Protein 1THG (pdb70)

Solvent-accessible surface area: 18672 Å² total

Structure (mmCIF, N/CA/C/O backbone):
data_1THG
#
_entry.id   1THG
#
_cell.length_a   59.400
_cell.length_b   84.000
_cell.length_c   56.000
_cell.angle_alpha   90.00
_cell.angle_beta   100.10
_cell.angle_gamma   90.00
#
_symmetry.space_group_name_H-M   'P 1 21 1'
#
loop_
_entity.id
_entity.type
_entity.pdbx_description
1 polymer 'Lipase 2'
2 branched 2-acetamido-2-deoxy-beta-D-glucopyranose-(1-4)-2-acetamido-2-deoxy-beta-D-glucopyranose
3 non-polymer 2-acetamido-2-deoxy-beta-D-glucopyranose
4 non-polymer 2-acetamido-2-deoxy-alpha-D-glucopyranose
5 water water
#
loop_
_atom_site.group_PDB
_atom_site.id
_atom_site.type_symbol
_atom_site.label_atom_id
_atom_site.label_alt_id
_atom_site.label_comp_id
_atom_site.label_asym_id
_atom_site.label_entity_id
_atom_site.label_seq_id
_atom_site.pdbx_PDB_ins_code
_atom_site.Cartn_x
_atom_site.Cartn_y
_atom_sit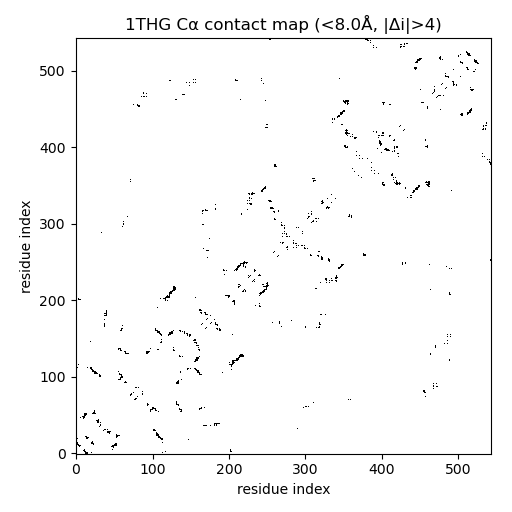e.Cartn_z
_atom_site.occupancy
_atom_site.B_iso_or_equiv
_atom_site.auth_seq_id
_atom_site.auth_comp_id
_atom_site.auth_asym_id
_atom_site.auth_atom_id
_atom_site.pdbx_PDB_model_num
ATOM 9 N N . ALA A 1 2 ? 73.790 8.764 -22.569 1.00 21.32 2 ALA A N 1
ATOM 10 C CA . ALA A 1 2 ? 73.427 9.247 -21.247 1.00 19.40 2 ALA A CA 1
ATOM 11 C C . ALA A 1 2 ? 73.398 10.775 -21.238 1.00 18.43 2 ALA A C 1
ATOM 12 O O . ALA A 1 2 ? 74.373 11.423 -21.635 1.00 20.19 2 ALA A O 1
ATOM 14 N N . PRO A 1 3 ? 72.314 11.435 -20.792 1.00 16.20 3 PRO A N 1
ATOM 15 C CA . PRO A 1 3 ? 72.307 12.879 -20.546 1.00 15.18 3 PRO A CA 1
ATOM 16 C C . PRO A 1 3 ? 73.279 13.225 -19.403 1.00 14.65 3 PRO A C 1
ATOM 17 O O . PRO A 1 3 ? 73.548 12.374 -18.543 1.00 14.00 3 PRO A O 1
ATOM 21 N N . THR A 1 4 ? 73.804 14.442 -19.344 1.00 16.18 4 THR A N 1
ATOM 22 C CA . THR A 1 4 ? 74.770 14.838 -18.320 1.00 19.32 4 THR A CA 1
ATOM 23 C C . THR A 1 4 ? 74.376 16.155 -17.701 1.00 17.20 4 THR A C 1
ATOM 24 O O . THR A 1 4 ? 73.618 16.937 -18.283 1.00 17.59 4 THR A O 1
ATOM 28 N N . ALA A 1 5 ? 74.950 16.476 -16.556 1.00 15.92 5 ALA A N 1
ATOM 29 C CA . ALA A 1 5 ? 74.799 17.800 -15.970 1.00 17.32 5 ALA A CA 1
ATOM 30 C C . ALA A 1 5 ? 76.084 17.966 -15.166 1.00 16.42 5 ALA A C 1
ATOM 31 O O . ALA A 1 5 ? 76.633 16.948 -14.709 1.00 15.39 5 ALA A O 1
ATOM 33 N N . VAL A 1 6 ? 76.613 19.167 -15.007 1.00 18.11 6 VAL A N 1
ATOM 34 C CA . VAL A 1 6 ? 77.811 19.304 -14.198 1.00 21.01 6 VAL A CA 1
ATOM 35 C C . VAL A 1 6 ? 77.509 20.229 -13.034 1.00 22.03 6 VAL A C 1
ATOM 36 O O . VAL A 1 6 ? 76.913 21.301 -13.135 1.00 20.50 6 VAL A O 1
ATOM 40 N N . LEU A 1 7 ? 77.895 19.676 -11.891 1.00 23.13 7 LEU A N 1
ATOM 41 C CA . LEU A 1 7 ? 77.734 20.285 -10.595 1.00 25.40 7 LEU A CA 1
ATOM 42 C C . LEU A 1 7 ? 79.068 20.800 -10.092 1.00 27.93 7 LEU A C 1
ATOM 43 O O . LEU A 1 7 ? 80.128 20.241 -10.411 1.00 27.24 7 LEU A O 1
ATOM 48 N N . ASN A 1 8 ? 79.045 21.896 -9.332 1.00 29.62 8 ASN A N 1
ATOM 49 C CA . ASN A 1 8 ? 80.242 22.471 -8.701 1.00 31.15 8 ASN A CA 1
ATOM 50 C C . ASN A 1 8 ? 81.297 22.822 -9.739 1.00 31.72 8 ASN A C 1
ATOM 51 O O . ASN A 1 8 ? 82.492 22.529 -9.602 1.00 33.66 8 ASN A O 1
ATOM 56 N N . GLY A 1 9 ? 80.868 23.368 -10.871 1.00 31.01 9 GLY A N 1
ATOM 57 C CA . GLY A 1 9 ? 81.763 23.777 -11.934 1.00 29.76 9 GLY A CA 1
ATOM 58 C C . GLY A 1 9 ? 82.421 22.639 -12.693 1.00 28.88 9 GLY A C 1
ATOM 59 O O . GLY A 1 9 ? 82.692 22.829 -13.873 1.00 30.35 9 GLY A O 1
ATOM 60 N N . ASN A 1 10 ? 82.682 21.444 -12.158 1.00 28.06 10 ASN A N 1
ATOM 61 C CA . ASN A 1 10 ? 83.434 20.459 -12.923 1.00 27.64 10 ASN A CA 1
ATOM 62 C C . ASN A 1 10 ? 83.142 19.005 -12.614 1.00 25.70 10 ASN A C 1
ATOM 63 O O . ASN A 1 10 ? 83.845 18.121 -13.111 1.00 24.67 10 ASN A O 1
ATOM 68 N N . GLU A 1 11 ? 82.114 18.695 -11.819 1.00 22.75 11 GLU A N 1
ATOM 69 C CA . GLU A 1 11 ? 81.840 17.312 -11.498 1.00 21.62 11 GLU A CA 1
ATOM 70 C C . GLU A 1 11 ? 80.663 16.911 -12.374 1.00 20.93 11 GLU A C 1
ATOM 71 O O . GLU A 1 11 ? 79.589 17.516 -12.309 1.00 21.27 11 GLU A O 1
ATOM 77 N N . VAL A 1 12 ? 80.899 15.926 -13.220 1.00 19.11 12 VAL A N 1
ATOM 78 C CA . VAL A 1 12 ? 79.955 15.501 -14.230 1.00 16.89 12 VAL A CA 1
ATOM 79 C C . VAL A 1 12 ? 79.170 14.313 -13.745 1.00 16.45 12 VAL A C 1
ATOM 80 O O . VAL A 1 12 ? 79.785 13.319 -13.333 1.00 14.52 12 VAL A O 1
ATOM 84 N N . ILE A 1 13 ? 77.832 14.426 -13.737 1.00 15.84 13 ILE A N 1
ATOM 85 C CA . ILE A 1 13 ? 77.037 13.257 -13.425 1.00 15.64 13 ILE A CA 1
ATOM 86 C C . ILE A 1 13 ? 76.290 12.856 -14.696 1.00 13.97 13 ILE A C 1
ATOM 87 O O . ILE A 1 13 ? 76.037 13.696 -15.575 1.00 15.72 13 ILE A O 1
ATOM 92 N N . SER A 1 14 ? 75.961 11.583 -14.866 1.00 13.82 14 SER A N 1
ATOM 93 C CA . SER A 1 14 ? 75.197 11.163 -16.026 1.00 13.53 14 SER A CA 1
ATOM 94 C C . SER A 1 14 ? 73.862 10.552 -15.579 1.00 13.42 14 SER A C 1
ATOM 95 O O . SER A 1 14 ? 73.773 10.011 -14.464 1.00 13.19 14 SER A O 1
ATOM 100 N N . GLY A 1 15 ? 72.824 10.625 -16.418 1.00 11.69 15 GLY A N 1
ATOM 101 C CA . GLY A 1 15 ? 71.529 10.061 -16.088 1.00 12.21 15 GLY A CA 1
ATOM 102 C C . GLY A 1 15 ? 71.139 8.992 -17.101 1.00 14.12 15 GLY A C 1
ATOM 103 O O . GLY A 1 15 ? 72.018 8.330 -17.679 1.00 14.25 15 GLY A O 1
ATOM 104 N N . VAL A 1 16 ? 69.845 8.812 -17.360 1.00 12.90 16 VAL A N 1
ATOM 105 C CA . VAL A 1 16 ? 69.310 7.808 -18.273 1.00 14.03 16 VAL A CA 1
ATOM 106 C C . VAL A 1 16 ? 68.191 8.451 -19.103 1.00 15.46 16 VAL A C 1
ATOM 107 O O . VAL A 1 16 ? 67.350 9.196 -18.574 1.00 14.22 16 VAL A O 1
ATOM 111 N N . LEU A 1 17 ? 68.192 8.203 -20.415 1.00 16.38 17 LEU A N 1
ATOM 112 C CA . LEU A 1 17 ? 67.164 8.726 -21.291 1.00 17.15 17 LEU A CA 1
ATOM 113 C C . LEU A 1 17 ? 66.026 7.718 -21.249 1.00 16.73 17 LEU A C 1
ATOM 114 O O . LEU A 1 17 ? 66.201 6.523 -21.521 1.00 15.96 17 LEU A O 1
ATOM 119 N N . GLU A 1 18 ? 64.845 8.168 -20.854 1.00 15.56 18 GLU A N 1
ATOM 120 C CA . GLU A 1 18 ? 63.687 7.312 -20.785 1.00 17.07 18 GLU A CA 1
ATOM 121 C C . GLU A 1 18 ? 62.650 7.884 -21.750 1.00 17.01 18 GLU A C 1
ATOM 122 O O . GLU A 1 18 ? 61.843 8.744 -21.383 1.00 16.11 18 GLU A O 1
ATOM 128 N N . GLY A 1 19 ? 62.683 7.463 -23.018 1.00 17.83 19 GLY A N 1
ATOM 129 C CA . GLY A 1 19 ? 61.731 7.952 -24.003 1.00 16.39 19 GLY A CA 1
ATOM 130 C C . GLY A 1 19 ? 62.082 9.378 -24.327 1.00 15.76 19 GLY A C 1
ATOM 131 O O . GLY A 1 19 ? 63.190 9.624 -24.792 1.00 18.21 19 GLY A O 1
ATOM 132 N N . LYS A 1 20 ? 61.224 10.348 -24.028 1.00 14.25 20 LYS A N 1
ATOM 133 C CA . LYS A 1 20 ? 61.578 11.722 -24.277 1.00 17.30 20 LYS A CA 1
ATOM 134 C C . LYS A 1 20 ? 61.864 12.499 -22.982 1.00 14.37 20 LYS A C 1
ATOM 135 O O . LYS A 1 20 ? 61.830 13.730 -22.929 1.00 13.63 20 LYS A O 1
ATOM 141 N N . VAL A 1 21 ? 62.194 11.792 -21.905 1.00 11.72 21 VAL A N 1
ATOM 142 C CA . VAL A 1 21 ? 62.487 12.397 -20.611 1.00 11.66 21 VAL A CA 1
ATOM 143 C C . VAL A 1 21 ? 63.901 12.004 -20.147 1.00 9.60 21 VAL A C 1
ATOM 144 O O . VAL A 1 21 ? 64.222 10.817 -20.156 1.00 10.56 21 VAL A O 1
ATOM 148 N N . ASP A 1 22 ? 64.757 12.947 -19.758 1.00 10.48 22 ASP A N 1
ATOM 149 C CA . ASP A 1 22 ? 66.068 12.640 -19.182 1.00 9.10 22 ASP A CA 1
ATOM 150 C C . ASP A 1 22 ? 65.830 12.441 -17.689 1.00 9.45 22 ASP A C 1
ATOM 151 O O . ASP A 1 22 ? 65.110 13.273 -17.107 1.00 10.16 22 ASP A O 1
ATOM 156 N N . THR A 1 23 ? 66.346 11.382 -17.073 1.00 8.90 23 THR A N 1
ATOM 157 C CA . THR A 1 23 ? 66.183 11.214 -15.635 1.00 9.15 23 THR A CA 1
ATOM 158 C C . THR A 1 23 ? 67.561 11.145 -14.971 1.00 10.20 23 THR A C 1
ATOM 159 O O . THR A 1 23 ? 68.522 10.678 -15.598 1.00 8.58 23 THR A O 1
ATOM 163 N N . PHE A 1 24 ? 67.690 11.666 -13.756 1.00 7.59 24 PHE A N 1
ATOM 164 C CA . PHE A 1 24 ? 68.921 11.616 -12.979 1.00 7.35 24 PHE A CA 1
ATOM 165 C C . PHE A 1 24 ? 68.385 11.192 -11.624 1.00 9.01 24 PHE A C 1
ATOM 166 O O . PHE A 1 24 ? 67.740 11.972 -10.925 1.00 9.72 24 PHE A O 1
ATOM 174 N N . LYS A 1 25 ? 68.550 9.941 -11.282 1.00 8.19 25 LYS A N 1
ATOM 175 C CA . LYS A 1 25 ? 68.024 9.395 -10.063 1.00 10.31 25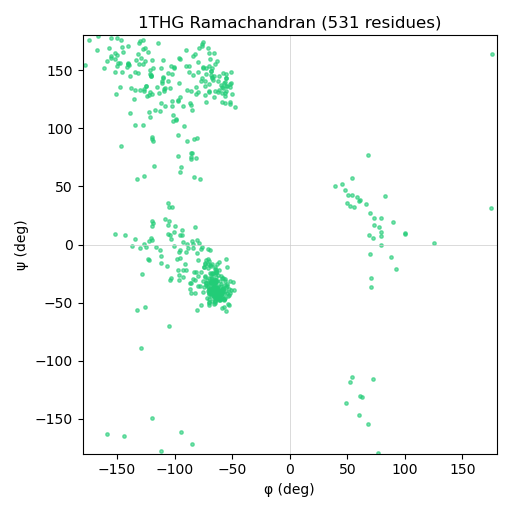 LYS A CA 1
ATOM 176 C C . LYS A 1 25 ? 69.127 9.067 -9.071 1.00 10.54 25 LYS A C 1
ATOM 177 O O . LYS A 1 25 ? 70.190 8.583 -9.478 1.00 11.98 25 LYS A O 1
ATOM 183 N N . GLY A 1 26 ? 68.865 9.263 -7.777 1.00 10.05 26 GLY A N 1
ATOM 184 C CA . GLY A 1 26 ? 69.795 8.837 -6.739 1.00 10.16 26 GLY A CA 1
ATOM 185 C C . GLY A 1 26 ? 70.927 9.834 -6.502 1.00 10.00 26 GLY A C 1
ATOM 186 O O . GLY A 1 26 ? 72.071 9.427 -6.311 1.00 11.29 26 GLY A O 1
ATOM 187 N N . ILE A 1 27 ? 70.645 11.131 -6.487 1.00 8.37 27 ILE A N 1
ATOM 188 C CA . ILE A 1 27 ? 71.654 12.173 -6.281 1.00 9.70 27 ILE A CA 1
ATOM 189 C C . ILE A 1 27 ? 71.726 12.511 -4.791 1.00 10.15 27 ILE A C 1
ATOM 190 O O . ILE A 1 27 ? 70.717 12.919 -4.216 1.00 8.36 27 ILE A O 1
ATOM 195 N N . PRO A 1 28 ? 72.835 12.351 -4.064 1.00 10.15 28 PRO A N 1
ATOM 196 C CA . PRO A 1 28 ? 72.899 12.629 -2.621 1.00 8.24 28 PRO A CA 1
ATOM 197 C C . PRO A 1 28 ? 72.817 14.113 -2.367 1.00 9.75 28 PRO A C 1
ATOM 198 O O . PRO A 1 28 ? 73.401 14.902 -3.124 1.00 12.01 28 PRO A O 1
ATOM 202 N N . PHE A 1 29 ? 72.067 14.557 -1.363 1.00 7.87 29 PHE A N 1
ATOM 203 C CA . PHE A 1 29 ? 72.063 15.978 -1.042 1.00 8.22 29 PHE A CA 1
ATOM 204 C C . PHE A 1 29 ? 72.493 16.229 0.413 1.00 7.17 29 PHE A C 1
ATOM 205 O O . PHE A 1 29 ? 72.527 17.365 0.884 1.00 8.61 29 PHE A O 1
ATOM 213 N N . ALA A 1 30 ? 72.853 15.188 1.153 1.00 6.89 30 ALA A N 1
ATOM 214 C CA . ALA A 1 30 ? 73.333 15.335 2.531 1.00 8.96 30 ALA A CA 1
ATOM 215 C C . ALA A 1 30 ? 74.199 14.124 2.805 1.00 8.50 30 ALA A C 1
ATOM 216 O O . ALA A 1 30 ? 74.145 13.141 2.059 1.00 10.45 30 ALA A O 1
ATOM 218 N N . ASP A 1 31 ? 75.047 14.165 3.827 1.00 8.94 31 ASP A N 1
ATOM 219 C CA . ASP A 1 31 ? 75.780 12.977 4.219 1.00 9.43 31 ASP A CA 1
ATOM 220 C C . ASP A 1 31 ? 74.852 11.919 4.803 1.00 9.80 31 ASP A C 1
ATOM 221 O O . ASP A 1 31 ? 73.843 12.274 5.412 1.00 11.25 31 ASP A O 1
ATOM 226 N N . PRO A 1 32 ? 75.123 10.621 4.681 1.00 10.20 32 PRO A N 1
ATOM 227 C CA . PRO A 1 32 ? 74.234 9.581 5.168 1.00 9.45 32 PRO A CA 1
ATOM 228 C C . PRO A 1 32 ? 73.990 9.712 6.686 1.00 11.72 32 PRO A C 1
ATOM 229 O O . PRO A 1 32 ? 74.969 9.841 7.465 1.00 9.75 32 PRO A O 1
ATOM 233 N N . PRO A 1 33 ? 72.731 9.689 7.169 1.00 9.11 33 PRO A N 1
ATOM 234 C CA . PRO A 1 33 ? 72.403 9.912 8.577 1.00 9.97 33 PRO A CA 1
ATOM 235 C C . PRO A 1 33 ? 72.570 8.625 9.387 1.00 10.93 33 PRO A C 1
ATOM 236 O O . PRO A 1 33 ? 71.652 8.121 10.038 1.00 12.54 33 PRO A O 1
ATOM 240 N N . LEU A 1 34 ? 73.757 8.041 9.397 1.00 11.21 34 LEU A N 1
ATOM 241 C CA . LEU A 1 34 ? 74.001 6.739 9.992 1.00 12.54 34 LEU A CA 1
ATOM 242 C C . LEU A 1 34 ? 74.845 6.905 11.239 1.00 12.86 34 LEU A C 1
ATOM 243 O O . LEU A 1 34 ? 75.536 7.919 11.425 1.00 12.70 34 LEU A O 1
ATOM 248 N N . ASN A 1 35 ? 74.761 5.886 12.087 1.00 14.33 35 ASN A N 1
ATOM 249 C CA . ASN A 1 35 ? 75.548 5.761 13.307 1.00 15.68 35 ASN A CA 1
ATOM 250 C C . ASN A 1 35 ? 75.419 6.968 14.213 1.00 14.66 35 ASN A C 1
ATOM 251 O O . ASN A 1 35 ? 74.301 7.242 14.675 1.00 12.96 35 ASN A O 1
ATOM 256 N N . ASP A 1 36 ? 76.467 7.767 14.451 1.00 12.95 36 ASP A N 1
ATOM 257 C CA . ASP A 1 36 ? 76.370 8.913 15.331 1.00 14.92 36 ASP A CA 1
ATOM 258 C C . ASP A 1 36 ? 75.472 10.007 14.755 1.00 14.20 36 ASP A C 1
ATOM 259 O O . ASP A 1 36 ? 75.067 10.911 15.465 1.00 13.66 36 ASP A O 1
ATOM 264 N N . LEU A 1 37 ? 75.169 9.992 13.460 1.00 12.01 37 LEU A N 1
ATOM 265 C CA . LEU A 1 37 ? 74.296 10.997 12.893 1.00 10.36 37 LEU A CA 1
ATOM 266 C C . LEU A 1 37 ? 72.817 10.559 12.874 1.00 9.74 37 LEU A C 1
ATOM 267 O O . LEU A 1 37 ? 71.960 11.298 12.371 1.00 8.98 37 LEU A O 1
ATOM 272 N N . ARG A 1 38 ? 72.485 9.377 13.391 1.00 8.90 38 ARG A N 1
ATOM 273 C CA . ARG A 1 38 ? 71.092 8.948 13.468 1.00 9.87 38 ARG A CA 1
ATOM 274 C C . ARG A 1 38 ? 70.326 9.935 14.354 1.00 11.47 38 ARG A C 1
ATOM 275 O O . ARG A 1 38 ? 70.802 10.408 15.387 1.00 10.49 38 ARG A O 1
ATOM 283 N N . PHE A 1 39 ? 69.156 10.374 13.872 1.00 12.24 39 PHE A N 1
ATOM 284 C CA . PHE A 1 39 ? 68.228 11.296 14.528 1.00 10.26 39 PHE A CA 1
ATOM 285 C C . PHE A 1 39 ? 68.777 12.722 14.545 1.00 12.42 39 PHE A C 1
ATOM 286 O O . PHE A 1 39 ? 68.159 13.627 15.100 1.00 14.28 39 PHE A O 1
ATOM 294 N N . LYS A 1 40 ? 69.910 13.035 13.914 1.00 10.01 40 LYS A N 1
ATOM 295 C CA . LYS A 1 40 ? 70.373 14.402 13.908 1.00 9.29 40 LYS A CA 1
ATOM 296 C C . LYS A 1 40 ? 69.921 15.108 12.658 1.00 8.68 40 LYS A C 1
ATOM 297 O O . LYS A 1 40 ? 69.594 14.467 11.664 1.00 9.59 40 LYS A O 1
ATOM 303 N N . HIS A 1 41 ? 69.911 16.435 12.700 1.00 8.71 41 HIS A N 1
ATOM 304 C CA . HIS A 1 41 ? 69.656 17.255 11.521 1.00 9.72 41 HIS A CA 1
ATOM 305 C C . HIS A 1 41 ? 70.559 16.820 10.355 1.00 10.14 41 HIS A C 1
ATOM 306 O O . HIS A 1 41 ? 71.667 16.345 10.646 1.00 10.87 41 HIS A O 1
ATOM 313 N N . PRO A 1 42 ? 70.154 16.918 9.078 1.00 10.11 42 PRO A N 1
ATOM 314 C CA . PRO A 1 42 ? 70.977 16.507 7.936 1.00 9.56 42 PRO A CA 1
ATOM 315 C C . PRO A 1 42 ? 72.281 17.311 7.906 1.00 11.01 42 PRO A C 1
ATOM 316 O O . PRO A 1 42 ? 72.265 18.521 8.175 1.00 9.26 42 PRO A O 1
ATOM 320 N N . GLN A 1 43 ? 73.392 16.637 7.633 1.00 11.06 43 GLN A N 1
ATOM 321 C CA . GLN A 1 43 ? 74.711 17.251 7.598 1.00 12.40 43 GLN A CA 1
ATOM 322 C C . GLN A 1 43 ? 75.074 17.497 6.134 1.00 11.67 43 GLN A C 1
ATOM 323 O O . GLN A 1 43 ? 74.604 16.741 5.274 1.00 9.41 43 GLN A O 1
ATOM 329 N N . PRO A 1 44 ? 75.891 18.490 5.767 1.00 13.12 44 PRO A N 1
ATOM 330 C CA . PRO A 1 44 ? 76.262 18.737 4.372 1.00 12.96 44 PRO A CA 1
ATOM 331 C C . PRO A 1 44 ? 76.915 17.543 3.719 1.00 11.78 44 PRO A C 1
ATOM 332 O O . PRO A 1 44 ? 77.493 16.693 4.388 1.00 11.28 44 PRO A O 1
ATOM 336 N N . PHE A 1 45 ? 76.688 17.385 2.422 1.00 10.49 45 PHE A N 1
ATOM 337 C CA . PHE A 1 45 ? 77.288 16.313 1.669 1.00 11.82 45 PHE A CA 1
ATOM 338 C C . PHE A 1 45 ? 78.755 16.699 1.522 1.00 10.97 45 PHE A C 1
ATOM 339 O O . PHE A 1 45 ? 79.050 17.782 1.004 1.00 10.76 45 PHE A O 1
ATOM 347 N N . THR A 1 46 ? 79.647 15.822 1.989 1.00 12.46 46 THR A N 1
ATOM 348 C CA . THR A 1 46 ? 81.086 16.048 1.916 1.00 13.34 46 THR A CA 1
ATOM 349 C C . THR A 1 46 ? 81.773 15.202 0.850 1.00 13.77 46 THR A C 1
ATOM 350 O O . THR A 1 46 ? 83.005 15.149 0.820 1.00 14.87 46 THR A O 1
ATOM 354 N N . GLY A 1 47 ? 81.032 14.503 -0.012 1.00 12.65 47 GLY A N 1
ATOM 355 C CA . GLY A 1 47 ? 81.618 13.623 -1.015 1.00 12.75 47 GLY A CA 1
ATOM 356 C C . GLY A 1 47 ? 81.783 14.344 -2.342 1.00 12.75 47 GLY A C 1
ATOM 357 O O . GLY A 1 47 ? 81.721 15.570 -2.434 1.00 13.90 47 GLY A O 1
ATOM 358 N N . SER A 1 48 ? 81.938 13.576 -3.407 1.00 14.57 48 SER A N 1
ATOM 359 C CA . SER A 1 48 ? 82.103 14.111 -4.746 1.00 14.49 48 SER A CA 1
ATOM 360 C C . SER A 1 48 ? 80.977 13.594 -5.633 1.00 14.21 48 SER A C 1
ATOM 361 O O . SER A 1 48 ? 80.525 12.459 -5.484 1.00 15.02 48 SER A O 1
ATOM 364 N N . TYR A 1 49 ? 80.542 14.437 -6.556 1.00 14.37 49 TYR A N 1
ATOM 365 C CA . TYR A 1 49 ? 79.578 14.038 -7.576 1.00 15.25 49 TYR A CA 1
ATOM 366 C C . TYR A 1 49 ? 80.279 13.519 -8.832 1.00 16.90 49 TYR A C 1
ATOM 367 O O . TYR A 1 49 ? 79.647 12.872 -9.661 1.00 17.51 49 TYR A O 1
ATOM 376 N N . GLN A 1 50 ? 81.583 13.788 -9.035 1.00 16.50 50 GLN A N 1
ATOM 377 C CA . GLN A 1 50 ? 82.260 13.361 -10.262 1.00 16.74 50 GLN A CA 1
ATOM 378 C C . GLN A 1 50 ? 82.116 11.895 -10.625 1.00 16.70 50 GLN A C 1
ATOM 379 O O . GLN A 1 50 ? 82.463 11.013 -9.835 1.00 17.60 50 GLN A O 1
ATOM 385 N N . GLY A 1 51 ? 81.582 11.660 -11.836 1.00 14.70 51 GLY A N 1
ATOM 386 C CA . GLY A 1 51 ? 81.407 10.313 -12.347 1.00 15.49 51 GLY A CA 1
ATOM 387 C C . GLY A 1 51 ? 80.185 9.594 -11.795 1.00 15.66 51 GLY A C 1
ATOM 388 O O . GLY A 1 51 ? 80.064 8.369 -11.970 1.00 17.42 51 GLY A O 1
ATOM 389 N N . LEU A 1 52 ? 79.286 10.294 -11.086 1.00 14.92 52 LEU A N 1
ATOM 390 C CA . LEU A 1 52 ? 78.094 9.652 -10.543 1.00 15.37 52 LEU A CA 1
ATOM 391 C C . LEU A 1 52 ? 77.200 9.206 -11.704 1.00 12.48 52 LEU A C 1
ATOM 392 O O . LEU A 1 52 ? 76.890 9.969 -12.607 1.00 14.67 52 LEU A O 1
ATOM 397 N N . LYS A 1 53 ? 76.828 7.941 -11.711 1.00 13.12 53 LYS A N 1
ATOM 398 C CA . LYS A 1 53 ? 75.887 7.419 -12.688 1.00 15.06 53 LYS A CA 1
ATOM 399 C C . LYS A 1 53 ? 74.561 7.455 -11.941 1.00 13.73 53 LYS A C 1
ATOM 400 O O . LYS A 1 53 ? 74.283 6.556 -11.148 1.00 12.81 53 LYS A O 1
ATOM 406 N N . ALA A 1 54 ? 73.803 8.524 -12.121 1.00 12.57 54 ALA A N 1
ATOM 407 C CA . ALA A 1 54 ? 72.513 8.700 -11.445 1.00 12.55 54 ALA A CA 1
ATOM 408 C C . ALA A 1 54 ? 71.448 7.925 -12.212 1.00 13.17 54 ALA A C 1
ATOM 409 O O . ALA A 1 54 ? 70.590 8.468 -12.928 1.00 14.16 54 ALA A O 1
ATOM 411 N N . ASN A 1 55 ? 71.484 6.616 -12.071 1.00 13.99 55 ASN A N 1
ATOM 412 C CA . ASN A 1 55 ? 70.676 5.796 -12.958 1.00 16.66 55 ASN A CA 1
ATOM 413 C C . ASN A 1 55 ? 69.643 4.925 -12.311 1.00 16.38 55 ASN A C 1
ATOM 414 O O . ASN A 1 55 ? 69.000 4.109 -12.983 1.00 16.19 55 ASN A O 1
ATOM 419 N N . ASP A 1 56 ? 69.492 5.036 -11.006 1.00 14.86 56 ASP A N 1
ATOM 420 C CA . ASP A 1 56 ? 68.412 4.342 -10.374 1.00 16.52 56 ASP A CA 1
ATOM 421 C C . ASP A 1 56 ? 68.137 5.018 -9.054 1.00 14.63 56 ASP A C 1
ATOM 422 O O . ASP A 1 56 ? 68.961 5.739 -8.500 1.00 11.99 56 ASP A O 1
ATOM 427 N N . PHE A 1 57 ? 66.919 4.812 -8.573 1.00 12.64 57 PHE A N 1
ATOM 428 C CA . PHE A 1 57 ? 66.485 5.337 -7.305 1.00 11.39 57 PHE A CA 1
ATOM 429 C C . PHE A 1 57 ? 67.334 4.786 -6.172 1.00 10.76 57 PHE A C 1
ATOM 430 O O . PHE A 1 57 ? 67.759 3.635 -6.192 1.00 11.09 57 PHE A O 1
ATOM 438 N N . SER A 1 58 ? 67.560 5.623 -5.181 1.00 10.35 58 SER A N 1
ATOM 439 C CA . SER A 1 58 ? 68.266 5.212 -3.985 1.00 10.93 58 SER A CA 1
ATOM 440 C C . SER A 1 58 ? 67.298 4.366 -3.136 1.00 11.45 58 SER A C 1
ATOM 441 O O . SER A 1 58 ? 66.092 4.326 -3.466 1.00 12.14 58 SER A O 1
ATOM 444 N N . PRO A 1 59 ? 67.707 3.749 -2.014 1.00 11.52 59 PRO A N 1
ATOM 445 C CA . PRO A 1 59 ? 66.794 3.151 -1.047 1.00 11.28 59 PRO A CA 1
ATOM 446 C C . PRO A 1 59 ? 65.782 4.173 -0.568 1.00 11.05 59 PRO A C 1
ATOM 447 O O . PRO A 1 59 ? 66.068 5.375 -0.485 1.00 9.98 59 PRO A O 1
ATOM 451 N N . ALA A 1 60 ? 64.575 3.685 -0.287 1.00 11.14 60 ALA A N 1
ATOM 452 C CA . ALA A 1 60 ? 63.543 4.490 0.349 1.00 11.40 60 ALA A CA 1
ATOM 453 C C . ALA A 1 60 ? 63.931 4.692 1.818 1.00 9.17 60 ALA A C 1
ATOM 454 O O . ALA A 1 60 ? 64.648 3.845 2.381 1.00 9.52 60 ALA A O 1
ATOM 456 N N . CYS A 1 61 ? 63.534 5.770 2.492 1.00 8.31 61 CYS A N 1
ATOM 457 C CA . CYS A 1 61 ? 63.845 5.882 3.918 1.00 8.47 61 CYS A CA 1
ATOM 458 C C . CYS A 1 61 ? 63.020 4.868 4.707 1.00 10.70 61 CYS A C 1
ATOM 459 O O . CYS A 1 61 ? 62.043 4.297 4.198 1.00 12.29 61 CYS A O 1
ATOM 462 N N . MET A 1 62 ? 63.378 4.597 5.966 1.00 10.74 62 MET A N 1
ATOM 463 C CA . MET A 1 62 ? 62.744 3.542 6.745 1.00 14.01 62 MET A CA 1
ATOM 464 C C . MET A 1 62 ? 61.300 3.958 6.934 1.00 14.61 62 MET A C 1
ATOM 465 O O . MET A 1 62 ? 61.015 5.102 7.281 1.00 14.06 62 MET A O 1
ATOM 470 N N . GLN A 1 63 ? 60.400 3.034 6.676 1.00 17.15 63 GLN A N 1
ATOM 471 C CA . GLN A 1 63 ? 58.984 3.320 6.754 1.00 18.07 63 GLN A CA 1
ATOM 472 C C . GLN A 1 63 ? 58.274 2.000 6.968 1.00 19.30 63 GLN A C 1
ATOM 473 O O . GLN A 1 63 ? 58.841 0.900 6.908 1.00 18.54 63 GLN A O 1
ATOM 479 N N . LEU A 1 64 ? 57.014 2.143 7.284 1.00 23.52 64 LEU A N 1
ATOM 480 C CA . LEU A 1 64 ? 56.151 0.988 7.464 1.00 29.04 64 LEU A CA 1
ATOM 481 C C . LEU A 1 64 ? 55.677 0.413 6.150 1.00 30.07 64 LEU A C 1
ATOM 482 O O . LEU A 1 64 ? 55.637 1.114 5.135 1.00 31.53 64 LEU A O 1
ATOM 487 N N . ASP A 1 65 ? 55.289 -0.857 6.132 1.00 32.53 65 ASP A N 1
ATOM 488 C CA . ASP A 1 65 ? 54.760 -1.414 4.907 1.00 33.90 65 ASP A CA 1
ATOM 489 C C . ASP A 1 65 ? 53.280 -1.027 4.756 1.00 33.22 65 ASP A C 1
ATOM 490 O O . ASP A 1 65 ? 52.486 -1.262 5.686 1.00 32.98 65 ASP A O 1
ATOM 495 N N . PRO A 1 66 ? 52.859 -0.485 3.609 1.00 33.19 66 PRO A N 1
ATOM 496 C CA . PRO A 1 66 ? 51.464 -0.228 3.255 1.00 33.55 66 PRO A CA 1
ATOM 497 C C . PRO A 1 66 ? 50.561 -1.428 3.475 1.00 34.21 66 PRO A C 1
ATOM 498 O O . PRO A 1 66 ? 49.368 -1.264 3.781 1.00 33.60 66 PRO A O 1
ATOM 502 N N . GLY A 1 67 ? 51.103 -2.642 3.305 1.00 33.39 67 GLY A N 1
ATOM 503 C CA . GLY A 1 67 ? 50.386 -3.894 3.522 1.00 33.73 67 GLY A CA 1
ATOM 504 C C . GLY A 1 67 ? 49.703 -3.986 4.882 1.00 34.93 67 GLY A C 1
ATOM 505 O O . GLY A 1 67 ? 48.639 -4.587 4.988 1.00 33.80 67 GLY A O 1
ATOM 506 N N . ASN A 1 68 ? 50.262 -3.361 5.925 1.00 36.27 68 ASN A N 1
ATOM 507 C CA . ASN A 1 68 ? 49.642 -3.331 7.248 1.00 38.12 68 ASN A CA 1
ATOM 508 C C . ASN A 1 68 ? 48.240 -2.731 7.163 1.00 36.57 68 ASN A C 1
ATOM 509 O O . ASN A 1 68 ? 47.237 -3.346 7.554 1.00 37.34 68 ASN A O 1
ATOM 514 N N . SER A 1 69 ? 48.205 -1.540 6.573 1.00 33.87 69 SER A N 1
ATOM 515 C CA . SER A 1 69 ? 46.998 -0.758 6.407 1.00 31.81 69 SER A CA 1
ATOM 516 C C . SER A 1 69 ? 46.049 -1.373 5.398 1.00 29.76 69 SER A C 1
ATOM 517 O O . SER A 1 69 ? 44.854 -1.523 5.668 1.00 27.33 69 SER A O 1
ATOM 520 N N . LEU A 1 70 ? 46.568 -1.785 4.241 1.00 27.90 70 LEU A N 1
ATOM 521 C CA . LEU A 1 70 ? 45.734 -2.390 3.229 1.00 26.61 70 LEU A CA 1
ATOM 522 C C . LEU A 1 70 ? 45.106 -3.666 3.721 1.00 27.04 70 LEU A C 1
ATOM 523 O O . LEU A 1 70 ? 43.916 -3.855 3.471 1.00 28.14 70 LEU A O 1
ATOM 528 N N . THR A 1 71 ? 45.805 -4.514 4.465 1.00 25.87 71 THR A N 1
ATOM 529 C CA . THR A 1 71 ? 45.238 -5.728 5.000 1.00 26.83 71 THR A CA 1
ATOM 530 C C . THR A 1 71 ? 44.166 -5.418 6.034 1.00 26.86 71 THR A C 1
ATOM 531 O O . THR A 1 71 ? 43.120 -6.064 5.989 1.00 27.55 71 THR A O 1
ATOM 535 N N . LEU A 1 72 ? 44.338 -4.448 6.934 1.00 27.09 72 LEU A N 1
ATOM 536 C CA . LEU A 1 72 ? 43.291 -4.090 7.881 1.00 26.86 72 LEU A CA 1
ATOM 537 C C . LEU A 1 72 ? 42.052 -3.588 7.151 1.00 25.85 72 LEU A C 1
ATOM 538 O O . LEU A 1 72 ? 40.928 -4.028 7.425 1.00 24.26 72 LEU A O 1
ATOM 543 N N . LEU A 1 73 ? 42.260 -2.722 6.155 1.00 25.48 73 LEU A N 1
ATOM 544 C CA . LEU A 1 73 ? 41.157 -2.213 5.364 1.00 26.35 73 LEU A CA 1
ATOM 545 C C . LEU A 1 73 ? 40.432 -3.333 4.643 1.00 27.23 73 LEU A C 1
ATOM 546 O O . LEU A 1 73 ? 39.195 -3.388 4.643 1.00 26.43 73 LEU A O 1
ATOM 551 N N . ASP A 1 74 ? 41.188 -4.268 4.078 1.00 27.91 74 ASP A N 1
ATOM 552 C CA . ASP A 1 74 ? 40.634 -5.397 3.377 1.00 29.50 74 ASP A CA 1
ATOM 553 C C . ASP A 1 74 ? 39.842 -6.265 4.337 1.00 30.64 74 ASP A C 1
ATOM 554 O O . ASP A 1 74 ? 38.741 -6.694 3.985 1.00 30.84 74 ASP A O 1
ATOM 559 N N . LYS A 1 75 ? 40.344 -6.477 5.547 1.00 31.65 75 LYS A N 1
ATOM 560 C CA . LYS A 1 75 ? 39.627 -7.222 6.561 1.00 32.72 75 LYS A CA 1
ATOM 561 C C . LYS A 1 75 ? 38.327 -6.524 6.949 1.00 32.30 75 LYS A C 1
ATOM 562 O O . LYS A 1 75 ? 37.280 -7.162 7.067 1.00 32.75 75 LYS A O 1
ATOM 568 N N . ALA A 1 76 ? 38.404 -5.203 7.119 1.00 31.43 76 ALA A N 1
ATOM 569 C CA . ALA A 1 76 ? 37.281 -4.372 7.504 1.00 30.89 76 ALA A CA 1
ATOM 570 C C . ALA A 1 76 ? 36.216 -4.220 6.423 1.00 31.72 76 ALA A C 1
ATOM 571 O O . ALA A 1 76 ? 35.022 -4.197 6.739 1.00 32.41 76 ALA A O 1
ATOM 573 N N . LEU A 1 77 ? 36.579 -4.091 5.147 1.00 31.97 77 LEU A N 1
ATOM 574 C CA . LEU A 1 77 ? 35.576 -3.896 4.116 1.00 33.09 77 LEU A CA 1
ATOM 575 C C . LEU A 1 77 ? 35.694 -4.655 2.805 1.00 33.54 77 LEU A C 1
ATOM 576 O O . LEU A 1 77 ? 34.806 -4.563 1.958 1.00 35.16 77 LEU A O 1
ATOM 581 N N . GLY A 1 78 ? 36.727 -5.470 2.608 1.00 32.95 78 GLY A N 1
ATOM 582 C CA . GLY A 1 78 ? 36.911 -6.242 1.386 1.00 32.48 78 GLY A CA 1
ATOM 583 C C . GLY A 1 78 ? 37.225 -5.368 0.183 1.00 32.65 78 GLY A C 1
ATOM 584 O O . GLY A 1 78 ? 36.398 -5.176 -0.708 1.00 32.07 78 GLY A O 1
ATOM 585 N N . LEU A 1 79 ? 38.467 -4.880 0.075 1.00 33.58 79 LEU A N 1
ATOM 586 C CA . LEU A 1 79 ? 38.860 -3.987 -1.007 1.00 33.11 79 LEU A CA 1
ATOM 587 C C . LEU A 1 79 ? 38.594 -4.495 -2.409 1.00 33.72 79 LEU A C 1
ATOM 588 O O . LEU A 1 79 ? 38.044 -3.738 -3.203 1.00 34.29 79 LEU A O 1
ATOM 593 N N . ALA A 1 80 ? 38.842 -5.772 -2.719 1.00 33.57 80 ALA A N 1
ATOM 594 C CA . ALA A 1 80 ? 38.511 -6.322 -4.028 1.00 32.97 80 ALA A CA 1
ATOM 595 C C . ALA A 1 80 ? 37.017 -6.281 -4.355 1.00 32.94 80 ALA A C 1
ATOM 596 O O . ALA A 1 80 ? 36.626 -6.377 -5.514 1.00 34.51 80 ALA A O 1
ATOM 598 N N . LYS A 1 81 ? 36.145 -6.202 -3.356 1.00 32.10 81 LYS A N 1
ATOM 599 C CA . LYS A 1 81 ? 34.731 -6.079 -3.623 1.00 32.34 81 LYS A CA 1
ATOM 600 C C . LYS A 1 81 ? 34.416 -4.602 -3.823 1.00 31.63 81 LYS A C 1
ATOM 601 O O . LYS A 1 81 ? 33.667 -4.246 -4.744 1.00 33.03 81 LYS A O 1
ATOM 607 N N . VAL A 1 82 ? 34.972 -3.694 -3.014 1.00 27.99 82 VAL A N 1
ATOM 608 C CA . VAL A 1 82 ? 34.541 -2.319 -3.153 1.00 26.17 82 VAL A CA 1
ATOM 609 C C . VAL A 1 82 ? 35.272 -1.490 -4.194 1.00 25.32 82 VAL A C 1
ATOM 610 O O . VAL A 1 82 ? 34.628 -0.643 -4.812 1.00 24.17 82 VAL A O 1
ATOM 614 N N . ILE A 1 83 ? 36.562 -1.660 -4.488 1.00 24.56 83 ILE A N 1
ATOM 615 C CA . ILE A 1 83 ? 37.217 -0.751 -5.422 1.00 23.09 83 ILE A CA 1
ATOM 616 C C . ILE A 1 83 ? 37.180 -1.370 -6.815 1.00 23.11 83 ILE A C 1
ATOM 617 O O . ILE A 1 83 ? 37.589 -2.519 -6.977 1.00 23.73 83 ILE A O 1
ATOM 622 N N . PRO A 1 84 ? 36.690 -0.672 -7.846 1.00 23.58 84 PRO A N 1
ATOM 623 C CA . PRO A 1 84 ? 36.697 -1.142 -9.235 1.00 24.23 84 PRO A CA 1
ATOM 624 C C . PRO A 1 84 ? 38.100 -1.580 -9.631 1.00 24.17 84 PRO A C 1
ATOM 625 O O . PRO A 1 84 ? 39.061 -0.856 -9.335 1.00 22.20 84 PRO A O 1
ATOM 629 N N . GLU A 1 85 ? 38.231 -2.699 -10.348 1.00 25.89 85 GLU A N 1
ATOM 630 C CA . GLU A 1 85 ? 39.523 -3.217 -10.777 1.00 27.39 85 GLU A CA 1
ATOM 631 C C . GLU A 1 85 ? 40.439 -2.192 -11.415 1.00 26.56 85 GLU A C 1
ATOM 632 O O . GLU A 1 85 ? 41.633 -2.146 -11.100 1.00 25.90 85 GLU A O 1
ATOM 638 N N . GLU A 1 86 ? 39.899 -1.285 -12.232 1.00 26.48 86 GLU A N 1
ATOM 639 C CA . GLU A 1 86 ? 40.721 -0.293 -12.918 1.00 27.91 86 GLU A CA 1
ATOM 640 C C . GLU A 1 86 ? 41.419 0.694 -11.994 1.00 27.04 86 GLU A C 1
ATOM 641 O O . GLU A 1 86 ? 42.396 1.323 -12.395 1.00 27.18 86 GLU A O 1
ATOM 647 N N . PHE A 1 87 ? 40.947 0.840 -10.764 1.00 25.62 87 PHE A N 1
ATOM 648 C CA . PHE A 1 87 ? 41.587 1.702 -9.773 1.00 25.02 87 PHE A CA 1
ATOM 649 C C . PHE A 1 87 ? 42.365 0.862 -8.757 1.00 25.47 87 PHE A C 1
ATOM 650 O O . PHE A 1 87 ? 43.400 1.289 -8.222 1.00 24.87 87 PHE A O 1
ATOM 658 N N . ARG A 1 88 ? 41.891 -0.366 -8.505 1.00 24.95 88 ARG A N 1
ATOM 659 C CA . ARG A 1 88 ? 42.448 -1.243 -7.488 1.00 24.78 88 ARG A CA 1
ATOM 660 C C . ARG A 1 88 ? 43.825 -1.741 -7.900 1.00 22.63 88 ARG A C 1
ATOM 661 O O . ARG A 1 88 ? 44.755 -1.762 -7.083 1.00 21.71 88 ARG A O 1
ATOM 669 N N . GLY A 1 89 ? 43.993 -2.110 -9.168 1.00 21.19 89 GLY A N 1
ATOM 670 C CA . GLY A 1 89 ? 45.299 -2.538 -9.689 1.00 18.46 89 GLY A CA 1
ATOM 671 C C . GLY A 1 89 ? 46.365 -1.463 -9.429 1.00 17.95 89 GLY A C 1
ATOM 672 O O . GLY A 1 89 ? 47.343 -1.730 -8.719 1.00 17.24 89 GLY A O 1
ATOM 673 N N . PRO A 1 90 ? 46.186 -0.220 -9.901 1.00 17.89 90 PRO A N 1
ATOM 674 C CA . PRO A 1 90 ? 47.075 0.910 -9.634 1.00 18.06 90 PRO A CA 1
ATOM 675 C C . PRO A 1 90 ? 47.361 1.171 -8.155 1.00 18.08 90 PRO A C 1
ATOM 676 O O . PRO A 1 90 ? 48.507 1.419 -7.760 1.00 18.48 90 PRO A O 1
ATOM 680 N N . LEU A 1 91 ? 46.316 1.099 -7.314 1.00 17.22 91 LEU A N 1
ATOM 681 C CA . LEU A 1 91 ? 46.461 1.337 -5.885 1.00 18.63 91 LEU A CA 1
ATOM 682 C C . LEU A 1 91 ? 47.406 0.313 -5.262 1.00 18.69 91 LEU A C 1
ATOM 683 O O . LEU A 1 91 ? 48.296 0.677 -4.484 1.00 19.79 91 LEU A O 1
ATOM 688 N N . TYR A 1 92 ? 47.255 -0.983 -5.560 1.00 17.95 92 TYR A N 1
ATOM 689 C CA . TYR A 1 92 ? 48.162 -1.974 -5.019 1.00 19.55 92 TYR A CA 1
ATOM 690 C C . TYR A 1 92 ? 49.559 -1.867 -5.629 1.00 19.10 92 TYR A C 1
ATOM 691 O O . TYR A 1 92 ? 50.535 -2.169 -4.944 1.00 18.94 92 TYR A O 1
ATOM 700 N N . ASP A 1 93 ? 49.714 -1.405 -6.860 1.00 19.66 93 ASP A N 1
ATOM 701 C CA . ASP A 1 93 ? 51.014 -1.218 -7.489 1.00 20.77 93 ASP A CA 1
ATOM 702 C C . ASP A 1 93 ? 51.803 -0.146 -6.765 1.00 20.85 93 ASP A C 1
ATOM 703 O O . ASP A 1 93 ? 53.001 -0.314 -6.530 1.00 20.82 93 ASP A O 1
ATOM 712 N N . MET A 1 94 ? 51.168 0.940 -6.337 1.00 17.95 94 MET A N 1
ATOM 713 C CA . MET A 1 94 ? 51.886 1.969 -5.612 1.00 18.49 94 MET A CA 1
ATOM 714 C C . MET A 1 94 ? 52.246 1.572 -4.186 1.00 17.13 94 MET A C 1
ATOM 715 O O . MET A 1 94 ? 53.112 2.153 -3.542 1.00 17.04 94 MET A O 1
ATOM 720 N N . ALA A 1 95 ? 51.596 0.541 -3.654 1.00 18.60 95 ALA A N 1
ATOM 721 C CA . ALA A 1 95 ? 51.828 0.052 -2.302 1.00 19.29 95 ALA A CA 1
ATOM 722 C C . ALA A 1 95 ? 52.930 -0.996 -2.221 1.00 19.74 95 ALA A C 1
ATOM 723 O O . ALA A 1 95 ? 53.288 -1.460 -1.134 1.00 20.30 95 ALA A O 1
ATOM 725 N N . LYS A 1 96 ? 53.507 -1.398 -3.340 1.00 20.97 96 LYS A N 1
ATOM 726 C CA . LYS A 1 96 ? 54.612 -2.339 -3.322 1.00 21.49 96 LYS A CA 1
ATOM 727 C C . LYS A 1 96 ? 55.725 -1.702 -4.138 1.00 22.47 96 LYS A C 1
ATOM 728 O O . LYS A 1 96 ? 55.543 -0.593 -4.655 1.00 23.97 96 LYS A O 1
ATOM 734 N N . GLY A 1 97 ? 56.901 -2.305 -4.229 1.00 22.04 97 GLY A N 1
ATOM 735 C CA . GLY A 1 97 ? 57.975 -1.710 -4.994 1.00 23.18 97 GLY A CA 1
ATOM 736 C C . GLY A 1 97 ? 59.225 -2.543 -4.839 1.00 23.44 97 GLY A C 1
ATOM 737 O O . GLY A 1 97 ? 59.336 -3.385 -3.940 1.00 22.32 97 GLY A O 1
ATOM 738 N N . THR A 1 98 ? 60.130 -2.267 -5.764 1.00 23.74 98 THR A N 1
ATOM 739 C CA . THR A 1 98 ? 61.397 -2.967 -5.859 1.00 25.39 98 THR A CA 1
ATOM 740 C C . THR A 1 98 ? 62.455 -2.250 -5.027 1.00 22.29 98 THR A C 1
ATOM 741 O O . THR A 1 98 ? 63.432 -2.919 -4.679 1.00 21.71 98 THR A O 1
ATOM 745 N N . VAL A 1 99 ? 62.350 -0.951 -4.680 1.00 18.85 99 VAL A N 1
ATOM 746 C CA . VAL A 1 99 ? 63.423 -0.341 -3.897 1.00 16.63 99 VAL A CA 1
ATOM 747 C C . VAL A 1 99 ? 63.517 -0.941 -2.512 1.00 14.90 99 VAL A C 1
ATOM 748 O O . VAL A 1 99 ? 62.536 -1.386 -1.914 1.00 12.30 99 VAL A O 1
ATOM 752 N N . SER A 1 100 ? 64.763 -1.032 -2.051 1.00 13.81 100 SER A N 1
ATOM 753 C CA . SER A 1 100 ? 65.014 -1.444 -0.680 1.00 13.50 100 SER A CA 1
ATOM 754 C C . SER A 1 100 ? 64.695 -0.254 0.222 1.00 12.98 100 SER A C 1
ATOM 755 O O . SER A 1 100 ? 64.463 0.866 -0.264 1.00 11.60 100 SER A O 1
ATOM 758 N N . MET A 1 101 ? 64.711 -0.445 1.540 1.00 13.04 101 MET A N 1
ATOM 759 C CA . MET A 1 101 ? 64.619 0.697 2.425 1.00 14.51 101 MET A CA 1
ATOM 760 C C . MET A 1 101 ? 65.877 0.646 3.261 1.00 12.78 101 MET A C 1
ATOM 761 O O . MET A 1 101 ? 66.435 -0.429 3.528 1.00 11.67 101 MET A O 1
ATOM 766 N N . ASN A 1 102 ? 66.381 1.811 3.613 1.00 10.10 102 ASN A N 1
ATOM 767 C CA . ASN A 1 102 ? 67.646 1.866 4.320 1.00 11.32 102 ASN A CA 1
ATOM 768 C C . ASN A 1 102 ? 67.714 3.212 4.974 1.00 9.21 102 ASN A C 1
ATOM 769 O O . ASN A 1 102 ? 67.098 4.163 4.486 1.00 8.73 102 ASN A O 1
ATOM 774 N N . GLU A 1 103 ? 68.429 3.344 6.087 1.00 9.23 103 GLU A N 1
ATOM 775 C CA . GLU A 1 103 ? 68.629 4.656 6.687 1.00 8.83 103 GLU A CA 1
ATOM 776 C C . GLU A 1 103 ? 69.426 5.578 5.783 1.00 7.79 103 GLU A C 1
ATOM 777 O O . GLU A 1 103 ? 69.312 6.804 5.865 1.00 8.10 103 GLU A O 1
ATOM 783 N N . ASP A 1 104 ? 70.288 5.018 4.939 1.00 8.41 104 ASP A N 1
ATOM 784 C CA . ASP A 1 104 ? 71.018 5.808 3.978 1.00 9.04 104 ASP A CA 1
ATOM 785 C C . ASP A 1 104 ? 70.040 6.035 2.816 1.00 8.08 104 ASP A C 1
ATOM 786 O O . ASP A 1 104 ? 69.976 5.261 1.858 1.00 8.58 104 ASP A O 1
ATOM 791 N N . CYS A 1 105 ? 69.316 7.142 2.904 1.00 7.60 105 CYS A N 1
ATOM 792 C CA . CYS A 1 105 ? 68.211 7.387 1.978 1.00 6.57 105 CYS A CA 1
ATOM 793 C C . CYS A 1 105 ? 68.108 8.836 1.605 1.00 6.20 105 CYS A C 1
ATOM 794 O O . CYS A 1 105 ? 67.179 9.227 0.881 1.00 7.90 105 CYS A O 1
ATOM 797 N N . LEU A 1 106 ? 69.063 9.695 1.986 1.00 5.87 106 LEU A N 1
ATOM 798 C CA . LEU A 1 106 ? 68.941 11.094 1.668 1.00 6.03 106 LEU A CA 1
ATOM 799 C C . LEU A 1 106 ? 69.454 11.445 0.273 1.00 6.71 106 LEU A C 1
ATOM 800 O O . LEU A 1 106 ? 70.544 12.001 0.062 1.00 6.53 106 LEU A O 1
ATOM 805 N N . TYR A 1 107 ? 68.609 11.139 -0.721 1.00 6.77 107 TYR A N 1
ATOM 806 C CA . TYR A 1 107 ? 68.881 11.378 -2.132 1.00 7.33 107 TYR A CA 1
ATOM 807 C C . TYR A 1 107 ? 67.663 12.020 -2.804 1.00 8.53 107 TYR A C 1
ATOM 808 O O . TYR A 1 107 ? 66.545 11.939 -2.264 1.00 7.23 107 TYR A O 1
ATOM 817 N N . LEU A 1 108 ? 67.878 12.694 -3.936 1.00 7.33 108 LEU A N 1
ATOM 818 C CA . LEU A 1 108 ? 66.798 13.298 -4.716 1.00 6.69 108 LEU A CA 1
ATOM 819 C C . LEU A 1 108 ? 66.948 12.897 -6.178 1.00 7.86 108 LEU A C 1
ATOM 820 O O . LEU A 1 108 ? 67.956 12.255 -6.566 1.00 6.01 108 LEU A O 1
ATOM 825 N N . ASN A 1 109 ? 65.955 13.247 -7.020 1.00 6.52 109 ASN A N 1
ATOM 826 C CA . ASN A 1 109 ? 65.877 12.797 -8.415 1.00 7.36 109 ASN A CA 1
ATOM 827 C C . ASN A 1 109 ? 65.425 13.968 -9.255 1.00 9.31 109 ASN A C 1
ATOM 828 O O . ASN A 1 109 ? 64.599 14.763 -8.776 1.00 9.00 109 ASN A O 1
ATOM 833 N N . VAL A 1 110 ? 65.918 14.094 -10.508 1.00 8.04 110 VAL A N 1
ATOM 834 C CA . VAL A 1 110 ? 65.573 15.207 -11.390 1.00 8.86 110 VAL A CA 1
ATOM 835 C C . VAL A 1 110 ? 65.068 14.591 -12.691 1.00 9.18 110 VAL A C 1
ATOM 836 O O . VAL A 1 110 ? 65.659 13.603 -13.168 1.00 7.83 110 VAL A O 1
ATOM 840 N N . PHE A 1 111 ? 63.937 15.107 -13.200 1.00 8.43 111 PHE A N 1
ATOM 841 C CA . PHE A 1 111 ? 63.323 14.633 -14.433 1.00 8.38 111 PHE A CA 1
ATOM 842 C C . PHE A 1 111 ? 63.130 15.847 -15.310 1.00 8.58 111 PHE A C 1
ATOM 843 O O . PHE A 1 111 ? 62.688 16.905 -14.833 1.00 7.69 111 PHE A O 1
ATOM 851 N N . ARG A 1 112 ? 63.510 15.805 -16.583 1.00 9.43 112 ARG A N 1
ATOM 852 C CA . ARG A 1 112 ? 63.373 16.986 -17.421 1.00 9.84 112 ARG A CA 1
ATOM 853 C C . ARG A 1 112 ? 63.140 16.555 -18.880 1.00 9.73 112 ARG A C 1
ATOM 854 O O . ARG A 1 112 ? 63.384 15.381 -19.193 1.00 9.27 112 ARG A O 1
ATOM 862 N N . PRO A 1 113 ? 62.657 17.390 -19.809 1.00 9.69 113 PRO A N 1
ATOM 863 C CA . PRO A 1 113 ? 62.499 17.063 -21.226 1.00 11.04 113 PRO A CA 1
ATOM 864 C C . PRO A 1 113 ? 63.865 16.686 -21.788 1.00 11.61 113 PRO A C 1
ATOM 865 O O . PRO A 1 113 ? 64.855 17.385 -21.506 1.00 12.43 113 PRO A O 1
ATOM 869 N N . ALA A 1 114 ? 63.922 15.614 -22.568 1.00 14.67 114 ALA A N 1
ATOM 870 C CA . ALA A 1 114 ? 65.173 15.205 -23.199 1.00 16.54 114 ALA A CA 1
ATOM 871 C C . ALA A 1 114 ? 65.788 16.331 -24.015 1.00 18.47 114 ALA A C 1
ATOM 872 O O . ALA A 1 114 ? 65.113 17.118 -24.685 1.00 17.58 114 ALA A O 1
ATOM 874 N N . GLY A 1 115 ? 67.096 16.485 -23.865 1.00 21.17 115 GLY A N 1
ATOM 875 C CA . GLY A 1 115 ? 67.819 17.518 -24.569 1.00 22.87 115 GLY A CA 1
ATOM 876 C C . GLY A 1 115 ? 67.709 18.914 -23.974 1.00 24.73 115 GLY A C 1
ATOM 877 O O . GLY A 1 115 ? 68.200 19.848 -24.626 1.00 25.93 115 GLY A O 1
ATOM 878 N N . THR A 1 116 ? 67.108 19.134 -22.792 1.00 22.25 116 THR A N 1
ATOM 879 C CA . THR A 1 116 ? 67.070 20.466 -22.211 1.00 20.93 116 THR A CA 1
ATOM 880 C C . THR A 1 116 ? 68.514 20.912 -21.934 1.00 22.63 116 THR A C 1
ATOM 881 O O . THR A 1 116 ? 69.382 20.134 -21.494 1.00 21.97 116 THR A O 1
ATOM 885 N N . LYS A 1 117 ? 68.781 22.185 -22.187 1.00 23.88 117 LYS A N 1
ATOM 886 C CA . LYS A 1 117 ? 70.117 22.691 -21.980 1.00 26.76 117 LYS A CA 1
ATOM 887 C C . LYS A 1 117 ? 70.137 23.490 -20.691 1.00 26.65 117 LYS A C 1
ATOM 888 O O . LYS A 1 117 ? 69.100 24.053 -20.323 1.00 25.87 117 LYS A O 1
ATOM 894 N N . PRO A 1 118 ? 71.263 23.639 -19.981 1.00 26.30 118 PRO A N 1
ATOM 895 C CA . PRO A 1 118 ? 71.337 24.376 -18.729 1.00 25.93 118 PRO A CA 1
ATOM 896 C C . PRO A 1 118 ? 70.827 25.804 -18.751 1.00 25.15 118 PRO A C 1
ATOM 897 O O . PRO A 1 118 ? 70.462 26.374 -17.730 1.00 23.61 118 PRO A O 1
ATOM 901 N N . ASP A 1 119 ? 70.724 26.424 -19.912 1.00 24.57 119 ASP A N 1
ATOM 902 C CA . ASP A 1 119 ? 70.234 27.789 -19.991 1.00 26.48 119 ASP A CA 1
ATOM 903 C C . ASP A 1 119 ? 68.709 27.875 -20.148 1.00 25.45 119 ASP A C 1
ATOM 904 O O . ASP A 1 119 ? 68.168 28.978 -20.258 1.00 26.00 119 ASP A O 1
ATOM 909 N N . ALA A 1 120 ? 67.985 26.755 -20.189 1.00 22.71 120 ALA A N 1
ATOM 910 C CA . ALA A 1 120 ? 66.561 26.795 -20.478 1.00 20.35 120 ALA A CA 1
ATOM 911 C C . ALA A 1 120 ? 65.647 27.508 -19.481 1.00 20.23 120 ALA A C 1
ATOM 912 O O . ALA A 1 120 ? 64.592 27.992 -19.902 1.00 20.35 120 ALA A O 1
ATOM 914 N N . LYS A 1 121 ? 66.021 27.636 -18.199 1.00 17.97 121 LYS A N 1
ATOM 915 C CA . LYS A 1 121 ? 65.198 28.228 -17.151 1.00 17.66 121 LYS A CA 1
ATOM 916 C C . LYS A 1 121 ? 63.749 27.765 -17.125 1.00 14.62 121 LYS A C 1
ATOM 917 O O . LYS A 1 121 ? 62.781 28.532 -17.115 1.00 15.24 121 LYS A O 1
ATOM 923 N N . LEU A 1 122 ? 63.588 26.460 -17.115 1.00 12.30 122 LEU A N 1
ATOM 924 C CA . LEU A 1 122 ? 62.260 25.874 -17.024 1.00 11.69 122 LEU A CA 1
ATOM 925 C C . LEU A 1 122 ? 61.748 25.967 -15.576 1.00 11.44 122 LEU A C 1
ATOM 926 O O . LEU A 1 122 ? 62.534 25.752 -14.639 1.00 11.08 122 LEU A O 1
ATOM 931 N N . PRO A 1 123 ? 60.456 26.252 -15.327 1.00 10.59 123 PRO A N 1
ATOM 932 C CA . PRO A 1 123 ? 59.850 26.199 -13.992 1.00 10.29 123 PRO A CA 1
ATOM 933 C C . PRO A 1 123 ? 60.066 24.836 -13.360 1.00 8.40 123 PRO A C 1
ATOM 934 O O . PRO A 1 123 ? 60.054 23.800 -14.042 1.00 10.98 123 PRO A O 1
ATOM 938 N N . VAL A 1 124 ? 60.296 24.805 -12.056 1.00 8.61 124 VAL A N 1
ATOM 939 C CA . VAL A 1 124 ? 60.621 23.580 -11.335 1.00 8.63 124 VAL A CA 1
ATOM 940 C C . VAL A 1 124 ? 59.446 23.171 -10.448 1.00 8.30 124 VAL A C 1
ATOM 941 O O . VAL A 1 124 ? 58.921 24.043 -9.752 1.00 9.77 124 VAL A O 1
ATOM 945 N N . MET A 1 125 ? 59.035 21.912 -10.446 1.00 8.60 125 MET A N 1
ATOM 946 C CA . MET A 1 125 ? 57.983 21.401 -9.578 1.00 8.99 125 MET A CA 1
ATOM 947 C C . MET A 1 125 ? 58.703 20.466 -8.609 1.00 8.01 125 MET A C 1
ATOM 948 O O . MET A 1 125 ? 59.343 19.508 -9.061 1.00 9.14 125 MET A O 1
ATOM 953 N N . VAL A 1 126 ? 58.644 20.656 -7.298 1.00 7.17 126 VAL A N 1
ATOM 954 C CA . VAL A 1 126 ? 59.342 19.802 -6.341 1.00 7.57 126 VAL A CA 1
ATOM 955 C C . VAL A 1 126 ? 58.297 19.031 -5.555 1.00 7.29 126 VAL A C 1
ATOM 956 O O . VAL A 1 126 ? 57.533 19.667 -4.821 1.00 8.06 126 VAL A O 1
ATOM 960 N N . TRP A 1 127 ? 58.263 17.712 -5.703 1.00 6.44 127 TRP A N 1
ATOM 961 C CA . TRP A 1 127 ? 57.314 16.837 -5.035 1.00 7.00 127 TRP A CA 1
ATOM 962 C C . TRP A 1 127 ? 57.846 16.368 -3.695 1.00 7.79 127 TRP A C 1
ATOM 963 O O . TRP A 1 127 ? 58.996 15.915 -3.597 1.00 8.04 127 TRP A O 1
ATOM 974 N N . ILE A 1 128 ? 57.012 16.447 -2.644 1.00 5.91 128 ILE A N 1
ATOM 975 C CA . ILE A 1 128 ? 57.359 15.956 -1.307 1.00 6.54 128 ILE A CA 1
ATOM 976 C C . ILE A 1 128 ? 56.288 14.922 -0.985 1.00 9.35 128 ILE A C 1
ATOM 977 O O . ILE A 1 128 ? 55.103 15.260 -0.811 1.00 9.25 128 ILE A O 1
ATOM 982 N N . TYR A 1 129 ? 56.654 13.642 -0.949 1.00 8.68 129 TYR A N 1
ATOM 983 C CA . TYR A 1 129 ? 55.681 12.589 -0.685 1.00 9.01 129 TYR A CA 1
ATOM 984 C C . TYR A 1 129 ? 55.161 12.544 0.739 1.00 9.11 129 TYR A C 1
ATOM 985 O O . TYR A 1 129 ? 55.724 13.149 1.646 1.00 8.77 129 TYR A O 1
ATOM 994 N N . GLY A 1 130 ? 54.116 11.747 0.938 1.00 11.31 130 GLY A N 1
ATOM 995 C CA . GLY A 1 130 ? 53.609 11.478 2.278 1.00 14.35 130 GLY A CA 1
ATOM 996 C C . GLY A 1 130 ? 52.336 10.633 2.227 1.00 16.40 130 GLY A C 1
ATOM 997 O O . GLY A 1 130 ? 51.507 10.726 3.134 1.00 19.34 130 GLY A O 1
ATOM 998 N N . GLY A 1 131 ? 52.203 9.760 1.231 1.00 17.61 131 GLY A N 1
ATOM 999 C CA . GLY A 1 131 ? 50.992 9.001 0.967 1.00 18.37 131 GLY A CA 1
ATOM 1000 C C . GLY A 1 131 ? 50.827 7.913 1.980 1.00 18.79 131 GLY A C 1
ATOM 1001 O O . GLY A 1 131 ? 51.735 7.115 2.175 1.00 20.82 131 GLY A O 1
ATOM 1002 N N . ALA A 1 132 ? 49.662 7.831 2.607 1.00 17.90 132 ALA A N 1
ATOM 1003 C CA . ALA A 1 132 ? 49.382 6.805 3.604 1.00 17.25 132 ALA A CA 1
ATOM 1004 C C . ALA A 1 132 ? 49.501 5.341 3.167 1.00 16.01 132 ALA A C 1
ATOM 1005 O O . ALA A 1 132 ? 49.794 4.460 3.981 1.00 16.99 132 ALA A O 1
ATOM 1007 N N . PHE A 1 133 ? 49.269 5.029 1.897 1.00 14.08 133 PHE A N 1
ATOM 1008 C CA . PHE A 1 133 ? 49.246 3.651 1.421 1.00 15.08 133 PHE A CA 1
ATOM 1009 C C . PHE A 1 133 ? 50.311 3.424 0.365 1.00 15.04 133 PHE A C 1
ATOM 1010 O O . PHE A 1 133 ? 50.204 2.490 -0.429 1.00 15.43 133 PHE A O 1
ATOM 1018 N N . VAL A 1 134 ? 51.343 4.262 0.294 1.00 13.59 134 VAL A N 1
ATOM 1019 C CA . VAL A 1 134 ? 52.316 4.145 -0.775 1.00 13.79 134 VAL A CA 1
ATOM 1020 C C . VAL A 1 134 ? 53.639 3.668 -0.196 1.00 14.06 134 VAL A C 1
ATOM 1021 O O . VAL A 1 134 ? 54.043 4.067 0.896 1.00 14.72 134 VAL A O 1
ATOM 1025 N N . TYR A 1 135 ? 54.331 2.785 -0.901 1.00 15.58 135 TYR A N 1
ATOM 1026 C CA . TYR A 1 135 ? 55.639 2.335 -0.479 1.00 14.48 135 TYR A CA 1
ATOM 1027 C C . TYR A 1 135 ? 56.668 2.881 -1.446 1.00 13.08 135 TYR A C 1
ATOM 1028 O O . TYR A 1 135 ? 56.486 2.884 -2.659 1.00 13.03 135 TYR A O 1
ATOM 1037 N N . GLY A 1 136 ? 57.802 3.328 -0.899 1.00 12.75 136 GLY A N 1
ATOM 1038 C CA . GLY A 1 136 ? 58.936 3.626 -1.757 1.00 12.27 136 GLY A CA 1
ATOM 1039 C C . GLY A 1 136 ? 59.557 4.991 -1.691 1.00 11.32 136 GLY A C 1
ATOM 1040 O O . GLY A 1 136 ? 60.530 5.195 -2.424 1.00 11.23 136 GLY A O 1
ATOM 1041 N N . SER A 1 137 ? 59.086 5.914 -0.836 1.00 10.56 137 SER A N 1
ATOM 1042 C CA . SER A 1 137 ? 59.563 7.293 -0.852 1.00 9.06 137 SER A CA 1
ATOM 1043 C C . SER A 1 137 ? 59.546 7.833 -2.305 1.00 10.50 137 SER A C 1
ATOM 1044 O O . SER A 1 137 ? 58.592 7.489 -3.048 1.00 9.33 137 SER A O 1
ATOM 1047 N N . SER A 1 138 ? 60.574 8.558 -2.791 1.00 9.85 138 SER A N 1
ATOM 1048 C CA . SER A 1 138 ? 60.510 9.179 -4.102 1.00 11.22 138 SER A CA 1
ATOM 1049 C C . SER A 1 138 ? 60.401 8.175 -5.254 1.00 9.57 138 SER A C 1
ATOM 1050 O O . SER A 1 138 ? 59.926 8.522 -6.341 1.00 11.24 138 SER A O 1
ATOM 1053 N N . ALA A 1 139 ? 60.808 6.916 -5.042 1.00 10.48 139 ALA A N 1
ATOM 1054 C CA . ALA A 1 139 ? 60.770 5.884 -6.062 1.00 11.11 139 ALA A CA 1
ATOM 1055 C C . ALA A 1 139 ? 59.361 5.535 -6.521 1.00 12.50 139 ALA A C 1
ATOM 1056 O O . ALA A 1 139 ? 59.185 5.089 -7.656 1.00 10.83 139 ALA A O 1
ATOM 1058 N N . ALA A 1 140 ? 58.341 5.794 -5.692 1.00 12.07 140 ALA A N 1
ATOM 1059 C CA . ALA A 1 140 ? 56.950 5.550 -6.061 1.00 11.41 140 ALA A CA 1
ATOM 1060 C C . ALA A 1 140 ? 56.321 6.698 -6.865 1.00 11.32 140 ALA A C 1
ATOM 1061 O O . ALA A 1 140 ? 55.185 6.590 -7.360 1.00 12.37 140 ALA A O 1
ATOM 1063 N N . TYR A 1 141 ? 57.049 7.802 -7.098 1.00 8.14 141 TYR A N 1
ATOM 1064 C CA . TYR A 1 141 ? 56.492 8.984 -7.723 1.00 9.24 141 TYR A CA 1
ATOM 1065 C C . TYR A 1 141 ? 57.306 9.427 -8.941 1.00 9.28 141 TYR A C 1
ATOM 1066 O O . TYR A 1 141 ? 57.827 10.538 -8.937 1.00 9.91 141 TYR A O 1
ATOM 1075 N N . PRO A 1 142 ? 57.508 8.621 -9.991 1.00 11.26 142 PRO A N 1
ATOM 1076 C CA . PRO A 1 142 ? 58.298 9.033 -11.152 1.00 11.64 142 PRO A CA 1
ATOM 1077 C C . PRO A 1 142 ? 57.718 10.308 -11.782 1.00 11.53 142 PRO A C 1
ATOM 1078 O O . PRO A 1 142 ? 56.497 10.482 -11.902 1.00 10.98 142 PRO A O 1
ATOM 1082 N N . GLY A 1 143 ? 58.570 11.231 -12.189 1.00 8.47 143 GLY A N 1
ATOM 1083 C CA . GLY A 1 143 ? 58.105 12.494 -12.723 1.00 8.04 143 GLY A CA 1
ATOM 1084 C C . GLY A 1 143 ? 57.777 12.443 -14.206 1.00 9.72 143 GLY A C 1
ATOM 1085 O O . GLY A 1 143 ? 57.431 13.476 -14.772 1.00 10.86 143 GLY A O 1
ATOM 1086 N N . ASN A 1 144 ? 57.879 11.288 -14.858 1.00 10.27 144 ASN A N 1
ATOM 1087 C CA . ASN A 1 144 ? 57.707 11.181 -16.307 1.00 11.77 144 ASN A CA 1
ATOM 1088 C C . ASN A 1 144 ? 56.337 11.654 -16.783 1.00 12.63 144 ASN A C 1
ATOM 1089 O O . ASN A 1 144 ? 56.302 12.348 -17.808 1.00 13.10 144 ASN A O 1
ATOM 1094 N N . SER A 1 145 ? 55.199 11.376 -16.112 1.00 13.22 145 SER A N 1
ATOM 1095 C CA . SER A 1 145 ? 53.906 11.834 -16.619 1.00 12.93 145 SER A CA 1
ATOM 1096 C C . SER A 1 145 ? 53.766 13.339 -16.548 1.00 11.15 145 SER A C 1
ATOM 1097 O O . SER A 1 145 ? 53.302 13.950 -17.523 1.00 11.26 145 SER A O 1
ATOM 1102 N N . TYR A 1 146 ? 54.193 13.984 -15.462 1.00 10.48 146 TYR A N 1
ATOM 1103 C CA . TYR A 1 146 ? 54.217 15.434 -15.412 1.00 9.96 146 TYR A CA 1
ATOM 1104 C C . TYR A 1 146 ? 55.121 16.038 -16.486 1.00 10.65 146 TYR A C 1
ATOM 1105 O O . TYR A 1 146 ? 54.728 16.991 -17.189 1.00 9.37 146 TYR A O 1
ATOM 1114 N N . VAL A 1 147 ? 56.339 15.519 -16.658 1.00 9.45 147 VAL A N 1
ATOM 1115 C CA . VAL A 1 147 ? 57.195 16.113 -17.677 1.00 9.47 147 VAL A CA 1
ATOM 1116 C C . VAL A 1 147 ? 56.600 15.893 -19.085 1.00 9.67 147 VAL A C 1
ATOM 1117 O O . VAL A 1 147 ? 56.504 16.853 -19.852 1.00 10.65 147 VAL A O 1
ATOM 1121 N N . LYS A 1 148 ? 56.126 14.711 -19.434 1.00 11.06 148 LYS A N 1
ATOM 1122 C CA . LYS A 1 148 ? 55.565 14.418 -20.753 1.00 13.61 148 LYS A CA 1
ATOM 1123 C C . LYS A 1 148 ? 54.376 15.346 -21.034 1.00 12.56 148 LYS A C 1
ATOM 1124 O O . LYS A 1 148 ? 54.280 15.976 -22.094 1.00 11.85 148 LYS A O 1
ATOM 1135 N N . GLU A 1 149 ? 53.473 15.504 -20.067 1.00 12.52 149 GLU A N 1
ATOM 1136 C CA . GLU A 1 149 ? 52.339 16.378 -20.279 1.00 12.53 149 GLU A CA 1
ATOM 1137 C C . GLU A 1 149 ? 52.756 17.837 -20.407 1.00 11.44 149 GLU A C 1
ATOM 1138 O O . GLU A 1 149 ? 52.165 18.561 -21.225 1.00 10.26 149 GLU A O 1
ATOM 1144 N N . SER A 1 150 ? 53.760 18.327 -19.664 1.00 9.89 150 SER A N 1
ATOM 1145 C CA . SER A 1 150 ? 54.177 19.714 -19.810 1.00 10.45 150 SER A CA 1
ATOM 1146 C C . SER A 1 150 ? 54.750 19.970 -21.219 1.00 9.96 150 SER A C 1
ATOM 1147 O O . SER A 1 150 ? 54.594 21.073 -21.746 1.00 12.00 150 SER A O 1
ATOM 1150 N N . ILE A 1 151 ? 55.367 18.979 -21.854 1.00 11.39 151 ILE A N 1
ATOM 1151 C CA . ILE A 1 151 ? 55.891 19.113 -23.220 1.00 13.80 151 ILE A CA 1
ATOM 1152 C C . ILE A 1 151 ? 54.669 19.197 -24.143 1.00 15.24 151 ILE A C 1
ATOM 1153 O O . ILE A 1 151 ? 54.596 20.136 -24.931 1.00 15.84 151 ILE A O 1
ATOM 1158 N N . ASN A 1 152 ? 53.689 18.299 -24.046 1.00 15.91 152 ASN A N 1
ATOM 1159 C CA . ASN A 1 152 ? 52.495 18.377 -24.887 1.00 19.37 152 ASN A CA 1
ATOM 1160 C C . ASN A 1 152 ? 51.757 19.702 -24.794 1.00 18.68 152 ASN A C 1
ATOM 1161 O O . ASN A 1 152 ? 51.229 20.217 -25.777 1.00 18.79 152 ASN A O 1
ATOM 1166 N N . MET A 1 153 ? 51.727 20.288 -23.601 1.00 15.98 153 MET A N 1
ATOM 1167 C CA . MET A 1 153 ? 51.149 21.591 -23.303 1.00 14.33 153 MET A CA 1
ATOM 1168 C C . MET A 1 153 ? 51.933 22.782 -23.801 1.00 14.10 153 MET A C 1
ATOM 1169 O O . MET A 1 153 ? 51.455 23.916 -23.776 1.00 15.34 153 MET A O 1
ATOM 1174 N N . GLY A 1 154 ? 53.181 22.587 -24.218 1.00 14.12 154 GLY A N 1
ATOM 1175 C CA . GLY A 1 154 ? 54.032 23.688 -24.626 1.00 14.15 154 GLY A CA 1
ATOM 1176 C C . GLY A 1 154 ? 54.489 24.478 -23.413 1.00 14.53 154 GLY A C 1
ATOM 1177 O O . GLY A 1 154 ? 54.842 25.645 -23.546 1.00 15.61 154 GLY A O 1
ATOM 1178 N N . GLN A 1 155 ? 54.485 23.864 -22.216 1.00 14.74 155 GLN A N 1
ATOM 1179 C CA . GLN A 1 155 ? 54.885 24.520 -20.975 1.00 12.90 155 GLN A CA 1
ATOM 1180 C C . GLN A 1 155 ? 55.857 23.615 -20.178 1.00 13.28 155 GLN A C 1
ATOM 1181 O O . GLN A 1 155 ? 55.577 23.231 -19.027 1.00 10.92 155 GLN A O 1
ATOM 1187 N N . PRO A 1 156 ? 56.992 23.184 -20.759 1.00 10.82 156 PRO A N 1
ATOM 1188 C CA . PRO A 1 156 ? 57.897 22.217 -20.147 1.00 10.68 156 PRO A CA 1
ATOM 1189 C C . PRO A 1 156 ? 58.429 22.596 -18.755 1.00 9.57 156 PRO A C 1
ATOM 1190 O O . PRO A 1 156 ? 58.749 23.761 -18.482 1.00 11.20 156 PRO A O 1
ATOM 1194 N N . VAL A 1 157 ? 58.504 21.605 -17.872 1.00 9.03 157 VAL A N 1
ATOM 1195 C CA . VAL A 1 157 ? 59.003 21.826 -16.517 1.00 8.21 157 VAL A CA 1
ATOM 1196 C C . VAL A 1 157 ? 60.112 20.830 -16.226 1.00 8.59 157 VAL A C 1
ATOM 1197 O O . VAL A 1 157 ? 60.272 19.802 -16.895 1.00 10.62 157 VAL A O 1
ATOM 1201 N N . VAL A 1 158 ? 60.806 21.097 -15.128 1.00 9.40 158 VAL A N 1
ATOM 1202 C CA . VAL A 1 158 ? 61.718 20.147 -14.547 1.00 9.07 158 VAL A CA 1
ATOM 1203 C C . VAL A 1 158 ? 60.978 19.598 -13.329 1.00 8.16 158 VAL A C 1
ATOM 1204 O O . VAL A 1 158 ? 60.413 20.397 -12.571 1.00 11.62 158 VAL A O 1
ATOM 1208 N N . PHE A 1 159 ? 60.948 18.301 -13.076 1.00 7.05 159 PHE A N 1
ATOM 1209 C CA . PHE A 1 159 ? 60.298 17.756 -11.898 1.00 8.17 159 PHE A CA 1
ATOM 1210 C C . PHE A 1 159 ? 61.393 17.258 -10.937 1.00 8.51 159 PHE A C 1
ATOM 1211 O O . PHE A 1 159 ? 62.276 16.518 -11.372 1.00 9.16 159 PHE A O 1
ATOM 1219 N N . VAL A 1 160 ? 61.350 17.524 -9.636 1.00 7.31 160 VAL A N 1
ATOM 1220 C CA . VAL A 1 160 ? 62.346 17.014 -8.686 1.00 6.53 160 VAL A CA 1
ATOM 1221 C C . VAL A 1 160 ? 61.613 16.266 -7.568 1.00 6.60 160 VAL A C 1
ATOM 1222 O O . VAL A 1 160 ? 60.586 16.788 -7.096 1.00 9.60 160 VAL A O 1
ATOM 1226 N N . SER A 1 161 ? 62.032 15.101 -7.102 1.00 6.23 161 SER A N 1
ATOM 1227 C CA . SER A 1 161 ? 61.422 14.513 -5.925 1.00 7.72 161 SER A CA 1
ATOM 1228 C C . SER A 1 161 ? 62.535 14.336 -4.893 1.00 9.19 161 SER A C 1
ATOM 1229 O O . SER A 1 161 ? 63.687 14.089 -5.279 1.00 9.29 161 SER A O 1
ATOM 1232 N N . ILE A 1 162 ? 62.234 14.496 -3.605 1.00 8.99 162 ILE A N 1
ATOM 1233 C CA . ILE A 1 162 ? 63.239 14.499 -2.542 1.00 9.89 162 ILE A CA 1
ATOM 1234 C C . ILE A 1 162 ? 62.865 13.446 -1.500 1.00 10.01 162 ILE A C 1
ATOM 1235 O O . ILE A 1 162 ? 61.676 13.319 -1.174 1.00 11.63 162 ILE A O 1
ATOM 1240 N N . ASN A 1 163 ? 63.807 12.651 -0.999 1.00 6.92 163 ASN A N 1
ATOM 1241 C CA . ASN A 1 163 ? 63.555 11.745 0.102 1.00 6.53 163 ASN A CA 1
ATOM 1242 C C . ASN A 1 163 ? 63.774 12.489 1.413 1.00 8.23 163 ASN A C 1
ATOM 1243 O O . ASN A 1 163 ? 64.573 13.427 1.474 1.00 7.87 163 ASN A O 1
ATOM 1248 N N . TYR A 1 164 ? 63.038 12.146 2.471 1.00 6.18 164 TYR A N 1
ATOM 1249 C CA . TYR A 1 164 ? 63.254 12.742 3.772 1.00 5.50 164 TYR A CA 1
ATOM 1250 C C . TYR A 1 164 ? 62.883 11.682 4.779 1.00 6.48 164 TYR A C 1
ATOM 1251 O O . TYR A 1 164 ? 62.120 10.757 4.474 1.00 7.90 164 TYR A O 1
ATOM 1260 N N . ARG A 1 165 ? 63.432 11.784 5.990 1.00 6.86 165 ARG A N 1
ATOM 1261 C CA . ARG A 1 165 ? 63.167 10.815 7.031 1.00 6.68 165 ARG A CA 1
ATOM 1262 C C . ARG A 1 165 ? 61.807 11.066 7.706 1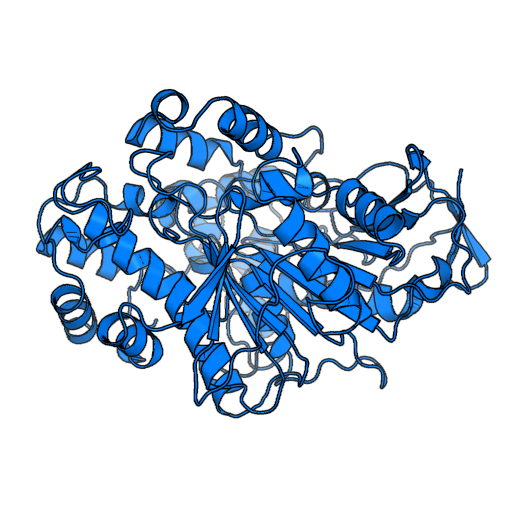.00 7.78 165 ARG A C 1
ATOM 1263 O O . ARG A 1 165 ? 61.514 12.192 8.115 1.00 7.67 165 ARG A O 1
ATOM 1271 N N . THR A 1 166 ? 61.026 9.997 7.826 1.00 10.65 166 THR A N 1
ATOM 1272 C CA . THR A 1 166 ? 59.724 10.044 8.471 1.00 12.21 166 THR A CA 1
ATOM 1273 C C . THR A 1 166 ? 59.786 9.199 9.720 1.00 12.14 166 THR A C 1
ATOM 1274 O O . THR A 1 166 ? 60.797 8.549 10.034 1.00 12.09 166 THR A O 1
ATOM 1278 N N . GLY A 1 167 ? 58.707 9.241 10.496 1.00 10.52 167 GLY A N 1
ATOM 1279 C CA . GLY A 1 167 ? 58.581 8.387 11.666 1.00 8.91 167 GLY A CA 1
ATOM 1280 C C . GLY A 1 167 ? 59.591 8.799 12.732 1.00 8.90 167 GLY A C 1
ATOM 1281 O O . GLY A 1 167 ? 60.026 9.953 12.806 1.00 8.87 167 GLY A O 1
ATOM 1282 N N . PRO A 1 168 ? 59.980 7.886 13.603 1.00 10.03 168 PRO A N 1
ATOM 1283 C CA . PRO A 1 168 ? 60.951 8.158 14.656 1.00 11.06 168 PRO A CA 1
ATOM 1284 C C . PRO A 1 168 ? 62.345 8.483 14.120 1.00 11.84 168 PRO A C 1
ATOM 1285 O O . PRO A 1 168 ? 63.109 9.183 14.780 1.00 12.86 168 PRO A O 1
ATOM 1289 N N . PHE A 1 169 ? 62.669 8.099 12.883 1.00 10.85 169 PHE A N 1
ATOM 1290 C CA . PHE A 1 169 ? 63.960 8.423 12.299 1.00 11.02 169 PHE A CA 1
ATOM 1291 C C . PHE A 1 169 ? 64.048 9.893 11.964 1.00 10.89 169 PHE A C 1
ATOM 1292 O O . PHE A 1 169 ? 65.156 10.458 12.015 1.00 12.31 169 PHE A O 1
ATOM 1300 N N . GLY A 1 170 ? 62.920 10.547 11.634 1.00 9.36 170 GLY A N 1
ATOM 1301 C CA . GLY A 1 170 ? 62.959 11.958 11.286 1.00 8.63 170 GLY A CA 1
ATOM 1302 C C . GLY A 1 170 ? 62.297 12.891 12.276 1.00 8.75 170 GLY A C 1
ATOM 1303 O O . GLY A 1 170 ? 62.443 14.116 12.169 1.00 8.74 170 GLY A O 1
ATOM 1304 N N . PHE A 1 171 ? 61.569 12.373 13.265 1.00 9.50 171 PHE A N 1
ATOM 1305 C CA . PHE A 1 171 ? 60.825 13.242 14.175 1.00 11.11 171 PHE A CA 1
ATOM 1306 C C . PHE A 1 171 ? 60.836 12.664 15.570 1.00 13.69 171 PHE A C 1
ATOM 1307 O O . PHE A 1 171 ? 59.825 12.718 16.282 1.00 14.09 171 PHE A O 1
ATOM 1315 N N A LEU A 1 172 ? 61.989 12.139 15.975 0.52 13.61 172 LEU A N 1
ATOM 1316 N N B LEU A 1 172 ? 61.974 12.120 16.025 0.46 14.30 172 LEU A N 1
ATOM 1317 C CA A LEU A 1 172 ? 62.120 11.651 17.328 0.52 14.57 172 LEU A CA 1
ATOM 1318 C CA B LEU A 1 172 ? 62.057 11.409 17.301 0.46 15.55 172 LEU A CA 1
ATOM 1319 C C A LEU A 1 172 ? 62.181 12.946 18.120 0.52 14.54 172 LEU A C 1
ATOM 1320 C C B LEU A 1 172 ? 61.627 12.134 18.570 0.46 16.37 172 LEU A C 1
ATOM 1321 O O A LEU A 1 172 ? 62.852 13.910 17.719 0.52 13.24 172 LEU A O 1
ATOM 1322 O O B LEU A 1 172 ? 61.064 11.480 19.437 0.46 16.70 172 LEU A O 1
ATOM 1331 N N A GLY A 1 173 ? 61.354 13.042 19.144 0.52 16.56 173 GLY A N 1
ATOM 1332 N N B GLY A 1 173 ? 62.020 13.395 18.772 0.46 18.46 173 GLY A N 1
ATOM 1333 C CA A GLY A 1 173 ? 61.440 14.177 20.030 0.52 18.72 173 GLY A CA 1
ATOM 1334 C CA B GLY A 1 173 ? 61.578 14.196 19.920 0.46 20.18 173 GLY A CA 1
ATOM 1335 C C A GLY A 1 173 ? 62.075 13.662 21.302 0.52 20.60 173 GLY A C 1
ATOM 1336 C C B GLY A 1 173 ? 62.217 13.817 21.260 0.46 21.73 173 GLY A C 1
ATOM 1337 O O A GLY A 1 173 ? 62.816 12.674 21.332 0.52 21.05 173 GLY A O 1
ATOM 1338 O O B GLY A 1 173 ? 63.264 13.162 21.289 0.46 22.92 173 GLY A O 1
ATOM 1339 N N . GLY A 1 174 ? 61.630 14.281 22.379 1.00 21.54 174 GLY A N 1
ATOM 1340 C CA . GLY A 1 174 ? 62.123 13.941 23.698 1.00 21.74 174 GLY A CA 1
ATOM 1341 C C . GLY A 1 174 ? 63.169 14.937 24.140 1.00 22.02 174 GLY A C 1
ATOM 1342 O O . GLY A 1 174 ? 63.685 15.770 23.389 1.00 21.82 174 GLY A O 1
ATOM 1343 N N . ASP A 1 175 ? 63.460 14.864 25.431 1.00 23.42 175 ASP A N 1
ATOM 1344 C CA . ASP A 1 175 ? 64.363 15.832 26.018 1.00 23.62 175 ASP A CA 1
ATOM 1345 C C . ASP A 1 175 ? 65.786 15.769 25.511 1.00 21.54 175 ASP A C 1
ATOM 1346 O O . ASP A 1 175 ? 66.401 16.836 25.379 1.00 21.37 175 ASP A O 1
ATOM 1351 N N . ALA A 1 176 ? 66.324 14.583 25.204 1.00 19.49 176 ALA A N 1
ATOM 1352 C CA . ALA A 1 176 ? 67.704 14.509 24.768 1.00 19.86 176 ALA A CA 1
ATOM 1353 C C . ALA A 1 176 ? 67.847 15.147 23.393 1.00 18.22 176 ALA A C 1
ATOM 1354 O O . ALA A 1 176 ? 68.745 15.967 23.161 1.00 20.09 176 ALA A O 1
ATOM 1356 N N . ILE A 1 177 ? 66.929 14.856 22.471 1.00 18.66 177 ILE A N 1
ATOM 1357 C CA . ILE A 1 177 ? 66.939 15.474 21.145 1.00 16.08 177 ILE A CA 1
ATOM 1358 C C . ILE A 1 177 ? 66.768 16.976 21.277 1.00 16.09 177 ILE A C 1
ATOM 1359 O O . ILE A 1 177 ? 67.460 17.730 20.572 1.00 15.64 177 ILE A O 1
ATOM 1364 N N . THR A 1 178 ? 65.881 17.465 22.150 1.00 16.43 178 THR A N 1
ATOM 1365 C CA . THR A 1 178 ? 65.725 18.892 22.328 1.00 18.08 178 THR A CA 1
ATOM 1366 C C . THR A 1 178 ? 67.001 19.546 22.823 1.00 18.75 178 THR A C 1
ATOM 1367 O O . THR A 1 178 ? 67.423 20.545 22.237 1.00 17.75 178 THR A O 1
ATOM 1371 N N . ALA A 1 179 ? 67.668 18.944 23.811 1.00 19.70 179 ALA A N 1
ATOM 1372 C CA . ALA A 1 179 ? 68.910 19.468 24.344 1.00 19.79 179 ALA A CA 1
ATOM 1373 C C . ALA A 1 179 ? 69.976 19.513 23.243 1.00 20.33 179 ALA A C 1
ATOM 1374 O O . ALA A 1 179 ? 70.727 20.487 23.148 1.00 21.74 179 ALA A O 1
ATOM 1376 N N . GLU A 1 180 ? 70.057 18.503 22.369 1.00 19.33 180 GLU A N 1
ATOM 1377 C CA . GLU A 1 180 ? 70.990 18.571 21.239 1.00 19.11 180 GLU A CA 1
ATOM 1378 C C . GLU A 1 180 ? 70.600 19.599 20.195 1.00 18.58 180 GLU A C 1
ATOM 1379 O O . GLU A 1 180 ? 71.423 19.941 19.341 1.00 20.42 180 GLU A O 1
ATOM 1385 N N . GLY A 1 181 ? 69.358 20.074 20.164 1.00 16.39 181 GLY A N 1
ATOM 1386 C CA . GLY A 1 181 ? 68.908 20.961 19.112 1.00 16.06 181 GLY A CA 1
ATOM 1387 C C . GLY A 1 181 ? 68.562 20.198 17.822 1.00 15.78 181 GLY A C 1
ATOM 1388 O O . GLY A 1 181 ? 68.488 20.798 16.742 1.00 18.74 181 GLY A O 1
ATOM 1389 N N . ASN A 1 182 ? 68.247 18.912 17.884 1.00 13.06 182 ASN A N 1
ATOM 1390 C CA . ASN A 1 182 ? 68.025 18.135 16.687 1.00 11.84 182 ASN A CA 1
ATOM 1391 C C . ASN A 1 182 ? 66.565 17.820 16.400 1.00 10.95 182 ASN A C 1
ATOM 1392 O O . ASN A 1 182 ? 66.249 16.801 15.784 1.00 11.10 182 ASN A O 1
ATOM 1397 N N . THR A 1 183 ? 65.678 18.731 16.773 1.00 10.77 183 THR A N 1
ATOM 1398 C CA . THR A 1 183 ? 64.248 18.505 16.588 1.00 10.93 183 THR A CA 1
ATOM 1399 C C . THR A 1 183 ? 63.808 18.662 15.137 1.00 9.60 183 THR A C 1
ATOM 1400 O O . THR A 1 183 ? 64.428 19.394 14.336 1.00 10.43 183 THR A O 1
ATOM 1404 N N . ASN A 1 184 ? 62.729 17.963 14.774 1.00 9.77 184 ASN A N 1
ATOM 1405 C CA . ASN A 1 184 ? 62.134 18.061 13.441 1.00 8.44 184 ASN A CA 1
ATOM 1406 C C . ASN A 1 184 ? 63.134 17.810 12.316 1.00 7.68 184 ASN A C 1
ATOM 1407 O O . ASN A 1 184 ? 63.097 18.492 11.272 1.00 7.54 184 ASN A O 1
ATOM 1412 N N . ALA A 1 185 ? 63.983 16.786 12.495 1.00 7.57 185 ALA A N 1
ATOM 1413 C CA . ALA A 1 185 ? 65.011 16.476 11.499 1.00 7.23 185 ALA A CA 1
ATOM 1414 C C . ALA A 1 185 ? 64.422 16.245 10.099 1.00 7.91 185 ALA A C 1
ATOM 1415 O O . ALA A 1 185 ? 64.966 16.766 9.117 1.00 8.16 185 ALA A O 1
ATOM 1417 N N . GLY A 1 186 ? 63.286 15.568 9.925 1.00 7.84 186 GLY A N 1
ATOM 1418 C CA . GLY A 1 186 ? 62.693 15.325 8.612 1.00 8.22 186 GLY A CA 1
ATOM 1419 C C . GLY A 1 186 ? 62.291 16.593 7.909 1.00 7.69 186 GLY A C 1
ATOM 1420 O O . GLY A 1 186 ? 62.332 16.648 6.667 1.00 9.08 186 GLY A O 1
ATOM 1421 N N . LEU A 1 187 ? 61.898 17.649 8.640 1.00 8.10 187 LEU A N 1
ATOM 1422 C CA . LEU A 1 187 ? 61.595 18.913 8.012 1.00 9.24 187 LEU A CA 1
ATOM 1423 C C . LEU A 1 187 ? 62.860 19.598 7.559 1.00 9.88 187 LEU A C 1
ATOM 1424 O O . LEU A 1 187 ? 62.865 20.269 6.528 1.00 8.31 187 LEU A O 1
ATOM 1429 N N . HIS A 1 188 ? 63.934 19.429 8.329 1.00 8.17 188 HIS A N 1
ATOM 1430 C CA . HIS A 1 188 ? 65.207 19.996 7.922 1.00 9.35 188 HIS A CA 1
ATOM 1431 C C . HIS A 1 188 ? 65.725 19.240 6.711 1.00 8.08 188 HIS A C 1
ATOM 1432 O O . HIS A 1 188 ? 66.370 19.868 5.862 1.00 9.50 188 HIS A O 1
ATOM 1439 N N . ASP A 1 189 ? 65.472 17.942 6.568 1.00 6.69 189 ASP A N 1
ATOM 1440 C CA . ASP A 1 189 ? 65.828 17.216 5.369 1.00 6.67 189 ASP A CA 1
ATOM 1441 C C . ASP A 1 189 ? 65.205 17.836 4.134 1.00 7.64 189 ASP A C 1
ATOM 1442 O O . ASP A 1 189 ? 65.898 18.052 3.145 1.00 5.33 189 ASP A O 1
ATOM 1447 N N . GLN A 1 190 ? 63.905 18.152 4.185 1.00 6.70 190 GLN A N 1
ATOM 1448 C CA . GLN A 1 190 ? 63.205 18.746 3.064 1.00 6.56 190 GLN A CA 1
ATOM 1449 C C . GLN A 1 190 ? 63.808 20.099 2.727 1.00 7.74 190 GLN A C 1
ATOM 1450 O O . GLN A 1 190 ? 64.065 20.399 1.555 1.00 8.96 190 GLN A O 1
ATOM 1456 N N . ARG A 1 191 ? 64.068 20.901 3.758 1.00 7.88 191 ARG A N 1
ATOM 1457 C CA . ARG A 1 191 ? 64.619 22.225 3.569 1.00 9.34 191 ARG A CA 1
ATOM 1458 C C . ARG A 1 191 ? 66.017 22.131 2.947 1.00 9.53 191 ARG A C 1
ATOM 1459 O O . ARG A 1 191 ? 66.334 22.927 2.067 1.00 9.58 191 ARG A O 1
ATOM 1467 N N . LYS A 1 192 ? 66.843 21.160 3.346 1.00 8.83 192 LYS A N 1
ATOM 1468 C CA . LYS A 1 192 ? 68.164 20.937 2.749 1.00 12.01 192 LYS A CA 1
ATOM 1469 C C . LYS A 1 192 ? 68.024 20.516 1.281 1.00 10.57 192 LYS A C 1
ATOM 1470 O O . LYS A 1 192 ? 68.836 20.934 0.441 1.00 10.57 192 LYS A O 1
ATOM 1476 N N . GLY A 1 193 ? 67.031 19.679 0.935 1.00 9.41 193 GLY A N 1
ATOM 1477 C CA . GLY A 1 193 ? 66.785 19.326 -0.456 1.00 8.96 193 GLY A CA 1
ATOM 1478 C C . GLY A 1 193 ? 66.435 20.572 -1.278 1.00 10.29 193 GLY A C 1
ATOM 1479 O O . GLY A 1 193 ? 66.909 20.735 -2.410 1.00 9.10 193 GLY A O 1
ATOM 1480 N N . LEU A 1 194 ? 65.605 21.474 -0.738 1.00 8.38 194 LEU A N 1
ATOM 1481 C CA . LEU A 1 194 ? 65.276 22.728 -1.388 1.00 10.12 194 LEU A CA 1
ATOM 1482 C C . LEU A 1 194 ? 66.500 23.623 -1.526 1.00 10.70 194 LEU A C 1
ATOM 1483 O O . LEU A 1 194 ? 66.656 24.299 -2.548 1.00 10.19 194 LEU A O 1
ATOM 1488 N N . GLU A 1 195 ? 67.382 23.708 -0.528 1.00 11.04 195 GLU A N 1
ATOM 1489 C CA . GLU A 1 195 ? 68.649 24.427 -0.695 1.00 10.49 195 GLU A CA 1
ATOM 1490 C C . GLU A 1 195 ? 69.465 23.831 -1.844 1.00 9.92 195 GLU A C 1
ATOM 1491 O O . GLU A 1 195 ? 70.026 24.585 -2.654 1.00 10.20 195 GLU A O 1
ATOM 1497 N N . TRP A 1 196 ? 69.517 22.505 -1.970 1.00 9.48 196 TRP A N 1
ATOM 1498 C CA . TRP A 1 196 ? 70.253 21.863 -3.056 1.00 10.98 196 TRP A CA 1
ATOM 1499 C C . TRP A 1 196 ? 69.666 22.303 -4.388 1.00 11.16 196 TRP A C 1
ATOM 1500 O O . TRP A 1 196 ? 70.386 22.646 -5.334 1.00 11.08 196 TRP A O 1
ATOM 1511 N N . VAL A 1 197 ? 68.325 22.358 -4.490 1.00 10.01 197 VAL A N 1
ATOM 1512 C CA . VAL A 1 197 ? 67.673 22.793 -5.725 1.00 9.60 197 VAL A CA 1
ATOM 1513 C C . VAL A 1 197 ? 68.038 24.235 -6.019 1.00 9.63 197 VAL A C 1
ATOM 1514 O O . VAL A 1 197 ? 68.410 24.541 -7.157 1.00 10.30 197 VAL A O 1
ATOM 1518 N N . SER A 1 198 ? 68.000 25.132 -5.036 1.00 8.44 198 SER A N 1
ATOM 1519 C CA . SER A 1 198 ? 68.328 26.522 -5.282 1.00 11.15 198 SER A CA 1
ATOM 1520 C C . SER A 1 198 ? 69.762 26.681 -5.823 1.00 12.55 198 SER A C 1
ATOM 1521 O O . SER A 1 198 ? 70.030 27.426 -6.779 1.00 14.35 198 SER A O 1
ATOM 1524 N N . ASP A 1 199 ? 70.687 25.940 -5.227 1.00 12.75 199 ASP A N 1
ATOM 1525 C CA . ASP A 1 199 ? 72.083 25.991 -5.629 1.00 13.23 199 ASP A CA 1
ATOM 1526 C C . ASP A 1 199 ? 72.413 25.294 -6.913 1.00 14.51 199 ASP A C 1
ATOM 1527 O O . ASP A 1 199 ? 73.341 25.740 -7.600 1.00 16.07 199 ASP A O 1
ATOM 1532 N N . ASN A 1 200 ? 71.710 24.218 -7.278 1.00 12.90 200 ASN A N 1
ATOM 1533 C CA . ASN A 1 200 ? 72.139 23.379 -8.381 1.00 12.42 200 ASN A CA 1
ATOM 1534 C C . ASN A 1 200 ? 71.195 23.166 -9.538 1.00 12.30 200 ASN A C 1
ATOM 1535 O O . ASN A 1 200 ? 71.652 22.686 -10.580 1.00 10.91 200 ASN A O 1
ATOM 1540 N N . ILE A 1 201 ? 69.905 23.513 -9.436 1.00 11.03 201 ILE A N 1
ATOM 1541 C CA . ILE A 1 201 ? 68.973 23.131 -10.492 1.00 10.02 201 ILE A CA 1
ATOM 1542 C C . ILE A 1 201 ? 69.220 23.843 -11.812 1.00 11.09 201 ILE A C 1
ATOM 1543 O O . ILE A 1 201 ? 68.892 23.291 -12.870 1.00 10.94 201 ILE A O 1
ATOM 1548 N N . ALA A 1 202 ? 69.838 25.026 -11.809 1.00 11.15 202 ALA A N 1
ATOM 1549 C CA . ALA A 1 202 ? 70.137 25.716 -13.052 1.00 14.10 202 ALA A CA 1
ATOM 1550 C C . ALA A 1 202 ? 71.034 24.871 -13.949 1.00 14.68 202 ALA A C 1
ATOM 1551 O O . ALA A 1 202 ? 70.903 24.910 -15.178 1.00 15.15 202 ALA A O 1
ATOM 1553 N N . ASN A 1 203 ? 71.857 23.983 -13.384 1.00 15.34 203 ASN A N 1
ATOM 1554 C CA . ASN A 1 203 ? 72.746 23.109 -14.154 1.00 17.26 203 ASN A CA 1
ATOM 1555 C C . ASN A 1 203 ? 71.976 22.076 -14.948 1.00 16.81 203 ASN A C 1
ATOM 1556 O O . ASN A 1 203 ? 72.497 21.496 -15.899 1.00 16.97 203 ASN A O 1
ATOM 1561 N N . PHE A 1 204 ? 70.713 21.837 -14.563 1.00 14.96 204 PHE A N 1
ATOM 1562 C CA . PHE A 1 204 ? 69.855 20.887 -15.239 1.00 14.12 204 PHE A CA 1
ATOM 1563 C C . PHE A 1 204 ? 68.885 21.589 -16.169 1.00 13.68 204 PHE A C 1
ATOM 1564 O O . PHE A 1 204 ? 68.139 20.895 -16.839 1.00 15.55 204 PHE A O 1
ATOM 1572 N N . GLY A 1 205 ? 68.853 22.912 -16.277 1.00 13.60 205 GLY A N 1
ATOM 1573 C CA . GLY A 1 205 ? 67.904 23.588 -17.143 1.00 14.13 205 GLY A CA 1
ATOM 1574 C C . GLY A 1 205 ? 66.709 24.129 -16.377 1.00 14.35 205 GLY A C 1
ATOM 1575 O O . GLY A 1 205 ? 65.746 24.620 -16.978 1.00 13.43 205 GLY A O 1
ATOM 1576 N N . GLY A 1 206 ? 66.765 24.098 -15.048 1.00 14.79 206 GLY A N 1
ATOM 1577 C CA . GLY A 1 206 ? 65.653 24.591 -14.262 1.00 13.60 206 GLY A CA 1
ATOM 1578 C C . GLY A 1 206 ? 65.896 26.026 -13.835 1.00 15.53 206 GLY A C 1
ATOM 1579 O O . GLY A 1 206 ? 67.033 26.514 -13.803 1.00 15.32 206 GLY A O 1
ATOM 1580 N N . ASP A 1 207 ? 64.831 26.721 -13.478 1.00 14.09 207 ASP A N 1
ATOM 1581 C CA . ASP A 1 207 ? 64.901 28.083 -13.016 1.00 15.42 207 ASP A CA 1
ATOM 1582 C C . ASP A 1 207 ? 64.850 28.119 -11.480 1.00 15.34 207 ASP A C 1
ATOM 1583 O O . ASP A 1 207 ? 63.750 27.953 -10.934 1.00 13.75 207 ASP A O 1
ATOM 1588 N N . PRO A 1 208 ? 65.931 28.428 -10.725 1.00 13.77 208 PRO A N 1
ATOM 1589 C CA . PRO A 1 208 ? 65.899 28.578 -9.264 1.00 13.67 208 PRO A CA 1
ATOM 1590 C C . PRO A 1 208 ? 64.978 29.698 -8.753 1.00 14.46 208 PRO A C 1
ATOM 1591 O O . PRO A 1 208 ? 64.640 29.801 -7.570 1.00 14.77 208 PRO A O 1
ATOM 1595 N N . ASP A 1 209 ? 64.555 30.590 -9.654 1.00 13.18 209 ASP A N 1
ATOM 1596 C CA . ASP A 1 209 ? 63.634 31.651 -9.326 1.00 15.20 209 ASP A CA 1
ATOM 1597 C C . ASP A 1 209 ? 62.176 31.324 -9.625 1.00 12.74 209 ASP A C 1
ATOM 1598 O O . ASP A 1 209 ? 61.310 32.184 -9.467 1.00 12.99 209 ASP A O 1
ATOM 1603 N N . LYS A 1 210 ? 61.843 30.096 -9.987 1.00 12.88 210 LYS A N 1
ATOM 1604 C CA . LYS A 1 210 ? 60.447 29.750 -10.148 1.00 12.89 210 LYS A CA 1
ATOM 1605 C C . LYS A 1 210 ? 60.313 28.288 -9.737 1.00 11.43 210 LYS A C 1
ATOM 1606 O O . LYS A 1 210 ? 60.292 27.358 -10.539 1.00 12.01 210 LYS A O 1
ATOM 1612 N N . VAL A 1 211 ? 60.156 28.092 -8.424 1.00 9.75 211 VAL A N 1
ATOM 1613 C CA . VAL A 1 211 ? 60.118 26.740 -7.862 1.00 8.53 211 VAL A CA 1
ATOM 1614 C C . VAL A 1 211 ? 58.770 26.599 -7.143 1.00 8.52 211 VAL A C 1
ATOM 1615 O O . VAL A 1 211 ? 58.392 27.502 -6.382 1.00 9.08 211 VAL A O 1
ATOM 1619 N N . MET A 1 212 ? 58.058 25.517 -7.412 1.00 9.89 212 MET A N 1
ATOM 1620 C CA . MET A 1 212 ? 56.773 25.234 -6.786 1.00 11.22 212 MET A CA 1
ATOM 1621 C C . MET A 1 212 ? 56.968 24.001 -5.914 1.00 9.71 212 MET A C 1
ATOM 1622 O O . MET A 1 212 ? 57.547 23.017 -6.377 1.00 10.01 212 MET A O 1
ATOM 1627 N N . ILE A 1 213 ? 56.566 23.977 -4.646 1.00 8.51 213 ILE A N 1
ATOM 1628 C CA . ILE A 1 213 ? 56.665 22.755 -3.861 1.00 7.50 213 ILE A CA 1
ATOM 1629 C C . ILE A 1 213 ? 55.239 22.209 -3.729 1.00 7.50 213 ILE A C 1
ATOM 1630 O O . ILE A 1 213 ? 54.285 22.988 -3.576 1.00 7.93 213 ILE A O 1
ATOM 1635 N N . PHE A 1 214 ? 55.050 20.911 -3.817 1.00 7.01 214 PHE A N 1
ATOM 1636 C CA . PHE A 1 214 ? 53.727 20.335 -3.667 1.00 7.32 214 PHE A CA 1
ATOM 1637 C C . PHE A 1 214 ? 53.838 18.931 -3.133 1.00 6.68 214 PHE A C 1
ATOM 1638 O O . PHE A 1 214 ? 54.901 18.301 -3.198 1.00 5.87 214 PHE A O 1
ATOM 1646 N N . GLY A 1 215 ? 52.763 18.411 -2.552 1.00 4.87 215 GLY A N 1
ATOM 1647 C CA . GLY A 1 215 ? 52.803 17.080 -2.001 1.00 5.46 215 GLY A CA 1
ATOM 1648 C C . GLY A 1 215 ? 51.402 16.718 -1.535 1.00 7.28 215 GLY A C 1
ATOM 1649 O O . GLY A 1 215 ? 50.492 17.551 -1.588 1.00 7.77 215 GLY A O 1
ATOM 1650 N N . GLU A 1 216 ? 51.280 15.481 -1.084 1.00 7.93 216 GLU A N 1
ATOM 1651 C CA . GLU A 1 216 ? 49.984 14.935 -0.681 1.00 7.86 216 GLU A CA 1
ATOM 1652 C C . GLU A 1 216 ? 50.091 14.251 0.683 1.00 7.74 216 GLU A C 1
ATOM 1653 O O . GLU A 1 216 ? 51.116 13.622 0.995 1.00 5.96 216 GLU A O 1
ATOM 1659 N N . SER A 1 217 ? 49.005 14.297 1.468 1.00 6.23 217 SER A N 1
ATOM 1660 C CA . SER A 1 217 ? 48.865 13.740 2.805 1.00 6.85 217 SER A CA 1
ATOM 1661 C C . SER A 1 217 ? 50.016 14.248 3.673 1.00 6.18 217 SER A C 1
ATOM 1662 O O . SER A 1 217 ? 50.104 15.472 3.822 1.00 5.59 217 SER A O 1
ATOM 1665 N N . ALA A 1 218 ? 50.917 13.425 4.229 1.00 6.88 218 ALA A N 1
ATOM 1666 C CA . ALA A 1 218 ? 51.985 13.949 5.076 1.00 6.81 218 ALA A CA 1
ATOM 1667 C C . ALA A 1 218 ? 52.904 14.851 4.271 1.00 5.80 218 ALA A C 1
ATOM 1668 O O . ALA A 1 218 ? 53.521 15.746 4.827 1.00 7.51 218 ALA A O 1
ATOM 1670 N N . GLY A 1 219 ? 52.973 14.705 2.940 1.00 5.77 219 GLY A N 1
ATOM 1671 C CA . GLY A 1 219 ? 53.729 15.615 2.100 1.00 6.40 219 GLY A CA 1
ATOM 1672 C C . GLY A 1 219 ? 53.057 16.969 2.006 1.00 7.22 219 GLY A C 1
ATOM 1673 O O . GLY A 1 219 ? 53.718 18.006 1.981 1.00 7.79 219 GLY A O 1
ATOM 1674 N N . ALA A 1 220 ? 51.719 17.048 1.978 1.00 6.15 220 ALA A N 1
ATOM 1675 C CA . ALA A 1 220 ? 51.065 18.353 1.972 1.00 6.59 220 ALA A CA 1
ATOM 1676 C C . ALA A 1 220 ? 51.147 18.973 3.372 1.00 4.75 220 ALA A C 1
ATOM 1677 O O . ALA A 1 220 ? 51.302 20.189 3.509 1.00 6.37 220 ALA A O 1
ATOM 1679 N N . MET A 1 221 ? 51.039 18.184 4.441 1.00 6.34 221 MET A N 1
ATOM 1680 C CA . MET A 1 221 ? 51.266 18.664 5.807 1.00 6.37 221 MET A CA 1
ATOM 1681 C C . MET A 1 221 ? 52.696 19.220 5.899 1.00 6.99 221 MET A C 1
ATOM 1682 O O . MET A 1 221 ? 52.914 20.268 6.514 1.00 7.47 221 MET A O 1
ATOM 1687 N N . SER A 1 222 ? 53.675 18.560 5.257 1.00 6.89 222 SER A N 1
ATOM 1688 C CA . SER A 1 222 ? 55.055 19.070 5.211 1.00 6.01 222 SER A CA 1
ATOM 1689 C C . SER A 1 222 ? 55.138 20.384 4.463 1.00 5.82 222 SER A C 1
ATOM 1690 O O . SER A 1 222 ? 55.763 21.336 4.948 1.00 7.75 222 SER A O 1
ATOM 1693 N N . VAL A 1 223 ? 54.453 20.530 3.311 1.00 7.00 223 VAL A N 1
ATOM 1694 C CA . VAL A 1 223 ? 54.460 21.797 2.585 1.00 7.03 223 VAL A CA 1
ATOM 1695 C C . VAL A 1 223 ? 53.882 22.896 3.463 1.00 7.42 223 VAL A C 1
ATOM 1696 O O . VAL A 1 223 ? 54.406 24.016 3.498 1.00 5.96 223 VAL A O 1
ATOM 1700 N N . ALA A 1 224 ? 52.806 22.625 4.216 1.00 7.23 224 ALA A N 1
ATOM 1701 C CA . ALA A 1 224 ? 52.237 23.658 5.068 1.00 7.19 224 ALA A CA 1
ATOM 1702 C C . ALA A 1 224 ? 53.264 24.065 6.120 1.00 8.17 224 ALA A C 1
ATOM 1703 O O . ALA A 1 224 ? 53.393 25.245 6.413 1.00 7.08 224 ALA A O 1
ATOM 1705 N N . HIS A 1 225 ? 54.045 23.131 6.661 1.00 8.17 225 HIS A N 1
ATOM 1706 C CA . HIS A 1 225 ? 55.054 23.496 7.649 1.00 9.10 225 HIS A CA 1
ATOM 1707 C C . HIS A 1 225 ? 56.227 24.204 6.987 1.00 8.99 225 HIS A C 1
ATOM 1708 O O . HIS A 1 225 ? 56.827 25.050 7.649 1.00 9.42 225 HIS A O 1
ATOM 1715 N N . GLN A 1 226 ? 56.530 23.964 5.711 1.00 6.44 226 GLN A N 1
ATOM 1716 C CA . GLN A 1 226 ? 57.566 24.732 5.041 1.00 8.62 226 GLN A CA 1
ATOM 1717 C C . GLN A 1 226 ? 57.114 26.181 4.861 1.00 9.11 226 GLN A C 1
ATOM 1718 O O . GLN A 1 226 ? 57.932 27.100 4.927 1.00 9.72 226 GLN A O 1
ATOM 1724 N N . LEU A 1 227 ? 55.812 26.450 4.660 1.00 9.08 227 LEU A N 1
ATOM 1725 C CA . LEU A 1 227 ? 55.306 27.810 4.543 1.00 9.42 227 LEU A CA 1
ATOM 1726 C C . LEU A 1 227 ? 55.475 28.583 5.840 1.00 9.88 227 LEU A C 1
ATOM 1727 O O . LEU A 1 227 ? 55.689 29.796 5.771 1.00 11.40 227 LEU A O 1
ATOM 1732 N N . ILE A 1 228 ? 55.386 27.975 7.022 1.00 9.58 228 ILE A N 1
ATOM 1733 C CA . ILE A 1 228 ? 55.591 28.733 8.256 1.00 9.70 228 ILE A CA 1
ATOM 1734 C C . ILE A 1 228 ? 56.960 28.484 8.904 1.00 9.90 228 ILE A C 1
ATOM 1735 O O . ILE A 1 228 ? 57.218 28.929 10.036 1.00 10.66 228 ILE A O 1
ATOM 1740 N N . ALA A 1 229 ? 57.856 27.761 8.212 1.00 10.25 229 ALA A N 1
ATOM 1741 C CA . ALA A 1 229 ? 59.179 27.436 8.758 1.00 9.70 229 ALA A CA 1
ATOM 1742 C C . ALA A 1 229 ? 59.893 28.723 9.099 1.00 9.58 229 ALA A C 1
ATOM 1743 O O . ALA A 1 229 ? 59.820 29.694 8.346 1.00 11.36 229 ALA A O 1
ATOM 1745 N N . TYR A 1 230 ? 60.524 28.793 10.271 1.00 10.29 230 TYR A N 1
ATOM 1746 C CA . TYR A 1 230 ? 61.169 30.001 10.788 1.00 11.90 230 TYR A CA 1
ATOM 1747 C C . TYR A 1 230 ? 60.252 31.234 10.732 1.00 12.78 230 TYR A C 1
ATOM 1748 O O . TYR A 1 230 ? 60.663 32.367 10.464 1.00 12.09 230 TYR A O 1
ATOM 1757 N N . GLY A 1 231 ? 58.953 31.022 10.958 1.00 12.37 231 GLY A N 1
ATOM 1758 C CA . GLY A 1 231 ? 58.017 32.120 10.975 1.00 11.91 231 GLY A CA 1
ATOM 1759 C C . GLY A 1 231 ? 57.793 32.730 9.605 1.00 13.39 231 GLY A C 1
ATOM 1760 O O . GLY A 1 231 ? 57.491 33.927 9.513 1.00 14.38 231 GLY A O 1
ATOM 1761 N N . GLY A 1 232 ? 57.977 31.951 8.547 1.00 11.80 232 GLY A N 1
ATOM 1762 C CA . GLY A 1 232 ? 57.700 32.406 7.206 1.00 12.99 232 GLY A CA 1
ATOM 1763 C C . GLY A 1 232 ? 58.941 32.842 6.456 1.00 14.24 232 GLY A C 1
ATOM 1764 O O . GLY A 1 232 ? 58.870 33.404 5.357 1.00 15.19 232 GLY A O 1
ATOM 1765 N N . ASP A 1 233 ? 60.121 32.585 7.007 1.00 13.78 233 ASP A N 1
ATOM 1766 C CA . ASP A 1 233 ? 61.304 32.969 6.298 1.00 14.00 233 ASP A CA 1
ATOM 1767 C C . ASP A 1 233 ? 61.725 31.777 5.442 1.00 14.45 233 ASP A C 1
ATOM 1768 O O . ASP A 1 233 ? 62.394 30.853 5.898 1.00 13.51 233 ASP A O 1
ATOM 1773 N N . ASN A 1 234 ? 61.414 31.855 4.153 1.00 14.04 234 ASN A N 1
ATOM 1774 C CA . ASN A 1 234 ? 61.805 30.800 3.239 1.00 14.49 234 ASN A CA 1
ATOM 1775 C C . ASN A 1 234 ? 63.019 31.242 2.420 1.00 15.16 234 ASN A C 1
ATOM 1776 O O . ASN A 1 234 ? 63.175 30.814 1.266 1.00 14.54 234 ASN A O 1
ATOM 1781 N N . THR A 1 235 ? 63.920 32.067 2.973 1.00 15.04 235 THR A N 1
ATOM 1782 C CA . THR A 1 235 ? 65.087 32.500 2.217 1.00 14.38 235 THR A CA 1
ATOM 1783 C C . THR A 1 235 ? 66.294 31.674 2.643 1.00 16.43 235 THR A C 1
ATOM 1784 O O . THR A 1 235 ? 66.373 31.152 3.774 1.00 17.45 235 THR A O 1
ATOM 1788 N N . TYR A 1 236 ? 67.245 31.536 1.728 1.00 16.32 236 TYR A N 1
ATOM 1789 C CA . TYR A 1 236 ? 68.479 30.811 1.954 1.00 19.00 236 TYR A CA 1
ATOM 1790 C C . TYR A 1 236 ? 69.519 31.685 1.278 1.00 21.21 236 TYR A C 1
ATOM 1791 O O . TYR A 1 236 ? 69.429 31.913 0.073 1.00 20.53 236 TYR A O 1
ATOM 1800 N N . ASN A 1 237 ? 70.417 32.274 2.076 1.00 25.48 237 ASN A N 1
ATOM 1801 C CA . ASN A 1 237 ? 71.476 33.174 1.596 1.00 28.39 237 ASN A CA 1
ATOM 1802 C C . ASN A 1 237 ? 70.976 34.286 0.680 1.00 28.71 237 ASN A C 1
ATOM 1803 O O . ASN A 1 237 ? 71.544 34.634 -0.364 1.00 29.94 237 ASN A O 1
ATOM 1808 N N . GLY A 1 238 ? 69.851 34.851 1.089 1.00 27.54 238 GLY A N 1
ATOM 1809 C CA . GLY A 1 238 ? 69.228 35.949 0.370 1.00 27.92 238 GLY A CA 1
ATOM 1810 C C . GLY A 1 238 ? 68.191 35.507 -0.652 1.00 27.91 238 GLY A C 1
ATOM 1811 O O . GLY A 1 238 ? 67.287 36.280 -0.997 1.00 30.07 238 GLY A O 1
ATOM 1812 N N . LYS A 1 239 ? 68.237 34.263 -1.111 1.00 26.88 239 LYS A N 1
ATOM 1813 C CA . LYS A 1 239 ? 67.332 33.807 -2.154 1.00 26.10 239 LYS A CA 1
ATOM 1814 C C . LYS A 1 239 ? 66.088 33.080 -1.636 1.00 23.69 239 LYS A C 1
ATOM 1815 O O . LYS A 1 239 ? 66.171 32.299 -0.688 1.00 21.11 239 LYS A O 1
ATOM 1821 N N . LYS A 1 240 ? 64.910 33.321 -2.210 1.00 22.63 240 LYS A N 1
ATOM 1822 C CA . LYS A 1 240 ? 63.710 32.560 -1.845 1.00 20.57 240 LYS A CA 1
ATOM 1823 C C . LYS A 1 240 ? 63.842 31.143 -2.369 1.00 16.59 240 LYS A C 1
ATOM 1824 O O . LYS A 1 240 ? 64.182 30.934 -3.544 1.00 15.06 240 LYS A O 1
ATOM 1830 N N . LEU A 1 241 ? 63.566 30.180 -1.498 1.00 13.78 241 LEU A N 1
ATOM 1831 C CA . LEU A 1 241 ? 63.605 28.767 -1.838 1.00 13.23 241 LEU A CA 1
ATOM 1832 C C . LEU A 1 241 ? 62.442 28.274 -2.701 1.00 12.68 241 LEU A C 1
ATOM 1833 O O . LEU A 1 241 ? 62.574 27.292 -3.436 1.00 13.33 241 LEU A O 1
ATOM 1838 N N . PHE A 1 242 ? 61.269 28.885 -2.622 1.00 11.36 242 PHE A N 1
ATOM 1839 C CA . PHE A 1 242 ? 60.142 28.456 -3.439 1.00 10.07 242 PHE A CA 1
ATOM 1840 C C . PHE A 1 242 ? 59.238 29.669 -3.580 1.00 9.43 242 PHE A C 1
ATOM 1841 O O . PHE A 1 242 ? 59.368 30.673 -2.872 1.00 8.21 242 PHE A O 1
ATOM 1849 N N . HIS A 1 243 ? 58.381 29.628 -4.597 1.00 10.03 243 HIS A N 1
ATOM 1850 C CA . HIS A 1 243 ? 57.635 30.792 -5.035 1.00 9.46 243 HIS A CA 1
ATOM 1851 C C . HIS A 1 243 ? 56.150 30.460 -5.162 1.00 8.72 243 HIS A C 1
ATOM 1852 O O . HIS A 1 243 ? 55.397 31.370 -5.500 1.00 8.48 243 HIS A O 1
ATOM 1859 N N . SER A 1 244 ? 55.702 29.223 -4.951 1.00 7.87 244 SER A N 1
ATOM 1860 C CA . SER A 1 244 ? 54.280 28.880 -4.965 1.00 9.40 244 SER A CA 1
ATOM 1861 C C . SER A 1 244 ? 54.175 27.480 -4.371 1.00 8.90 244 SER A C 1
ATOM 1862 O O . SER A 1 244 ? 55.195 26.777 -4.220 1.00 8.81 244 SER A O 1
ATOM 1865 N N . ALA A 1 245 ? 52.975 27.009 -4.018 1.00 6.49 245 ALA A N 1
ATOM 1866 C CA . ALA A 1 245 ? 52.844 25.704 -3.405 1.00 6.34 245 ALA A CA 1
ATOM 1867 C C . ALA A 1 245 ? 51.498 25.069 -3.738 1.00 6.63 245 ALA A C 1
ATOM 1868 O O . ALA A 1 245 ? 50.562 25.797 -4.106 1.00 7.76 245 ALA A O 1
ATOM 1870 N N . ILE A 1 246 ? 51.392 23.749 -3.741 1.00 6.23 246 ILE A N 1
ATOM 1871 C CA . ILE A 1 246 ? 50.114 23.070 -3.884 1.00 7.78 246 ILE A CA 1
ATOM 1872 C C . ILE A 1 246 ? 50.031 22.040 -2.756 1.00 8.64 246 ILE A C 1
ATOM 1873 O O . ILE A 1 246 ? 50.970 21.270 -2.497 1.00 9.21 246 ILE A O 1
ATOM 1878 N N . LEU A 1 247 ? 48.906 21.972 -2.052 1.00 6.24 247 LEU A N 1
ATOM 1879 C CA . LEU A 1 247 ? 48.757 21.060 -0.941 1.00 6.54 247 LEU A CA 1
ATOM 1880 C C . LEU A 1 247 ? 47.560 20.169 -1.252 1.00 7.49 247 LEU A C 1
ATOM 1881 O O . LEU A 1 247 ? 46.414 20.641 -1.366 1.00 8.78 247 LEU A O 1
ATOM 1886 N N . GLN A 1 248 ? 47.849 18.891 -1.447 1.00 6.09 248 GLN A N 1
ATOM 1887 C CA . GLN A 1 248 ? 46.853 17.892 -1.741 1.00 6.83 248 GLN A CA 1
ATOM 1888 C C . GLN A 1 248 ? 46.522 17.161 -0.449 1.00 7.28 248 GLN A C 1
ATOM 1889 O O . GLN A 1 248 ? 47.303 16.346 0.065 1.00 7.64 248 GLN A O 1
ATOM 1895 N N . SER A 1 249 ? 45.342 17.438 0.089 1.00 5.61 249 SER A N 1
ATOM 1896 C CA . SER A 1 249 ? 44.875 16.757 1.293 1.00 6.23 249 SER A CA 1
ATOM 1897 C C . SER A 1 249 ? 45.839 16.828 2.494 1.00 7.48 249 SER A C 1
ATOM 1898 O O . SER A 1 249 ? 46.269 15.795 3.033 1.00 7.58 249 SER A O 1
ATOM 1901 N N . GLY A 1 250 ? 46.185 18.033 2.917 1.00 6.67 250 GLY A N 1
ATOM 1902 C CA . GLY A 1 250 ? 46.975 18.165 4.125 1.00 8.00 250 GLY A CA 1
ATOM 1903 C C . GLY A 1 250 ? 47.181 19.621 4.410 1.00 8.55 250 GLY A C 1
ATOM 1904 O O . GLY A 1 250 ? 47.131 20.460 3.503 1.00 8.83 250 GLY A O 1
ATOM 1905 N N . GLY A 1 251 ? 47.400 19.963 5.668 1.00 8.21 251 GLY A N 1
ATOM 1906 C CA . GLY A 1 251 ? 47.591 21.344 6.023 1.00 8.70 251 GLY A CA 1
ATOM 1907 C C . GLY A 1 251 ? 48.326 21.354 7.353 1.00 10.06 251 GLY A C 1
ATOM 1908 O O . GLY A 1 251 ? 48.947 20.350 7.725 1.00 11.84 251 GLY A O 1
ATOM 1909 N N . PRO A 1 252 ? 48.324 22.475 8.075 1.00 11.05 252 PRO A N 1
ATOM 1910 C CA . PRO A 1 252 ? 48.991 22.578 9.367 1.00 11.95 252 PRO A CA 1
ATOM 1911 C C . PRO A 1 252 ? 48.345 21.625 10.351 1.00 14.12 252 PRO A C 1
ATOM 1912 O O . PRO A 1 252 ? 47.217 21.168 10.159 1.00 13.63 252 PRO A O 1
ATOM 1916 N N . LEU A 1 253 ? 49.100 21.282 11.384 1.00 15.40 253 LEU A N 1
ATOM 1917 C CA . LEU A 1 253 ? 48.621 20.366 12.391 1.00 17.79 253 LEU A CA 1
ATOM 1918 C C . LEU A 1 253 ? 48.217 21.215 13.591 1.00 19.24 253 LEU A C 1
ATOM 1919 O O . LEU A 1 253 ? 48.853 22.235 13.855 1.00 18.72 253 LEU A O 1
ATOM 1924 N N . PRO A 1 254 ? 47.190 20.829 14.353 1.00 21.12 254 PRO A N 1
ATOM 1925 C CA . PRO A 1 254 ? 46.614 21.642 15.419 1.00 23.87 254 PRO A CA 1
ATOM 1926 C C . PRO A 1 254 ? 47.346 21.685 16.763 1.00 27.13 254 PRO A C 1
ATOM 1927 O O . PRO A 1 254 ? 46.916 22.347 17.716 1.00 28.73 254 PRO A O 1
ATOM 1931 N N . TYR A 1 255 ? 48.489 20.991 16.860 1.00 28.43 255 TYR A N 1
ATOM 1932 C CA . TYR A 1 255 ? 49.246 20.874 18.099 1.00 30.40 255 TYR A CA 1
ATOM 1933 C C . TYR A 1 255 ? 49.868 22.193 18.511 1.00 32.54 255 TYR A C 1
ATOM 1934 O O . TYR A 1 255 ? 50.254 23.012 17.673 1.00 31.81 255 TYR A O 1
ATOM 1943 N N . HIS A 1 256 ? 49.958 22.422 19.815 1.00 34.76 256 HIS A N 1
ATOM 1944 C CA . HIS A 1 256 ? 50.676 23.594 20.287 1.00 38.04 256 HIS A CA 1
ATOM 1945 C C . HIS A 1 256 ? 51.890 23.149 21.085 1.00 38.16 256 HIS A C 1
ATOM 1946 O O . HIS A 1 256 ? 52.678 23.968 21.549 1.00 38.30 256 HIS A O 1
ATOM 1953 N N . ASP A 1 257 ? 52.039 21.835 21.235 1.00 38.09 257 ASP A N 1
ATOM 1954 C CA . ASP A 1 257 ? 53.099 21.234 22.021 1.00 39.17 257 ASP A CA 1
ATOM 1955 C C . ASP A 1 257 ? 53.446 19.924 21.326 1.00 37.28 257 ASP A C 1
ATOM 1956 O O . ASP A 1 257 ? 52.776 19.544 20.359 1.00 35.66 257 ASP A O 1
ATOM 1961 N N . SER A 1 258 ? 54.458 19.214 21.798 1.00 36.26 258 SER A N 1
ATOM 1962 C CA . SER A 1 258 ? 54.861 17.933 21.244 1.00 36.12 258 SER A CA 1
ATOM 1963 C C . SER A 1 258 ? 53.958 16.773 21.684 1.00 35.71 258 SER A C 1
ATOM 1964 O O . SER A 1 258 ? 54.444 15.790 22.264 1.00 38.32 258 SER A O 1
ATOM 1967 N N . SER A 1 259 ? 52.642 16.830 21.455 1.00 33.42 259 SER A N 1
ATOM 1968 C CA . SER A 1 259 ? 51.804 15.733 21.910 1.00 31.85 259 SER A CA 1
ATOM 1969 C C . SER A 1 259 ? 51.660 14.639 20.861 1.00 30.74 259 SER A C 1
ATOM 1970 O O . SER A 1 259 ? 52.036 14.824 19.698 1.00 29.99 259 SER A O 1
ATOM 1975 N N . SER A 1 260 ? 51.138 13.487 21.274 1.00 28.07 260 SER A N 1
ATOM 1976 C CA . SER A 1 260 ? 50.930 12.376 20.381 1.00 25.75 260 SER A CA 1
ATOM 1977 C C . SER A 1 260 ? 49.664 11.665 20.829 1.00 25.83 260 SER A C 1
ATOM 1978 O O . SER A 1 260 ? 49.088 11.942 21.885 1.00 24.91 260 SER A O 1
ATOM 1981 N N . VAL A 1 261 ? 49.228 10.749 19.991 1.00 25.02 261 VAL A N 1
ATOM 1982 C CA . VAL A 1 261 ? 48.106 9.892 20.299 1.00 24.96 261 VAL A CA 1
ATOM 1983 C C . VAL A 1 261 ? 48.298 9.119 21.618 1.00 24.68 261 VAL A C 1
ATOM 1984 O O . VAL A 1 261 ? 49.406 8.695 22.001 1.00 22.35 261 VAL A O 1
ATOM 1988 N N . GLY A 1 262 ? 47.191 8.949 22.337 1.00 22.39 262 GLY A N 1
ATOM 1989 C CA . GLY A 1 262 ? 47.164 8.095 23.497 1.00 21.50 262 GLY A CA 1
ATOM 1990 C C . GLY A 1 262 ? 47.778 8.617 24.787 1.00 21.23 262 GLY A C 1
ATOM 1991 O O . GLY A 1 262 ? 48.272 9.739 24.902 1.00 19.25 262 GLY A O 1
ATOM 1992 N N . PRO A 1 263 ? 47.739 7.771 25.821 1.00 22.98 263 PRO A N 1
ATOM 1993 C CA . PRO A 1 263 ? 48.209 8.089 27.159 1.00 25.07 263 PRO A CA 1
ATOM 1994 C C . PRO A 1 263 ? 49.703 8.238 27.388 1.00 25.33 263 PRO A C 1
ATOM 1995 O O . PRO A 1 263 ? 50.089 8.735 28.444 1.00 27.48 263 PRO A O 1
ATOM 1999 N N . ASP A 1 264 ? 50.550 7.812 26.465 1.00 24.81 264 ASP A N 1
ATOM 2000 C CA . ASP A 1 264 ? 51.989 7.831 26.695 1.00 25.70 264 ASP A CA 1
ATOM 2001 C C . ASP A 1 264 ? 52.714 8.694 25.691 1.00 23.63 264 ASP A C 1
ATOM 2002 O O . ASP A 1 264 ? 52.199 8.945 24.599 1.00 23.69 264 ASP A O 1
ATOM 2007 N N . ILE A 1 265 ? 53.911 9.126 26.047 1.00 20.63 265 ILE A N 1
ATOM 2008 C CA . ILE A 1 265 ? 54.755 9.907 25.161 1.00 20.06 265 ILE A CA 1
ATOM 2009 C C . ILE A 1 265 ? 55.303 8.962 24.083 1.00 17.40 265 ILE A C 1
ATOM 2010 O O . ILE A 1 265 ? 55.725 7.842 24.408 1.00 15.97 265 ILE A O 1
ATOM 2015 N N . SER A 1 266 ? 55.316 9.377 22.810 1.00 16.31 266 SER A N 1
ATOM 2016 C CA . SER A 1 266 ? 55.698 8.498 21.726 1.00 16.38 266 SER A CA 1
ATOM 2017 C C . SER A 1 266 ? 57.129 8.012 21.880 1.00 14.71 266 SER A C 1
ATOM 2018 O O . SER A 1 266 ? 57.387 6.830 21.663 1.00 15.34 266 SER A O 1
ATOM 2021 N N . TYR A 1 267 ? 58.024 8.900 22.310 1.00 13.97 267 TYR A N 1
ATOM 2022 C CA . TYR A 1 267 ? 59.433 8.555 22.511 1.00 15.49 267 TYR A CA 1
ATOM 2023 C C . TYR A 1 267 ? 59.582 7.389 23.481 1.00 16.36 267 TYR A C 1
ATOM 2024 O O . TYR A 1 267 ? 60.296 6.417 23.202 1.00 15.94 267 TYR A O 1
ATOM 2033 N N . ASN A 1 268 ? 58.861 7.476 24.607 1.00 16.40 268 ASN A N 1
ATOM 2034 C CA . ASN A 1 268 ? 58.922 6.447 25.633 1.00 17.34 268 ASN A CA 1
ATOM 2035 C C . ASN A 1 268 ? 58.446 5.097 25.114 1.00 17.22 268 ASN A C 1
ATOM 2036 O O . ASN A 1 268 ? 59.043 4.048 25.393 1.00 17.83 268 ASN A O 1
ATOM 2041 N N . ARG A 1 269 ? 57.360 5.059 24.331 1.00 16.99 269 ARG A N 1
ATOM 2042 C CA . ARG A 1 269 ? 56.866 3.819 23.750 1.00 17.03 269 ARG A CA 1
ATOM 2043 C C . ARG A 1 269 ? 57.882 3.253 22.769 1.00 16.41 269 ARG A C 1
ATOM 2044 O O . ARG A 1 269 ? 58.195 2.066 22.830 1.00 16.09 269 ARG A O 1
ATOM 2052 N N . PHE A 1 270 ? 58.442 4.073 21.875 1.00 16.04 270 PHE A N 1
ATOM 2053 C CA . PHE A 1 270 ? 59.382 3.576 20.887 1.00 16.02 270 PHE A CA 1
ATOM 2054 C C . PHE A 1 270 ? 60.638 3.048 21.579 1.00 15.29 270 PHE A C 1
ATOM 2055 O O . PHE A 1 270 ? 61.111 1.965 21.222 1.00 16.24 270 PHE A O 1
ATOM 2063 N N . ALA A 1 271 ? 61.152 3.747 22.591 1.00 15.09 271 ALA A N 1
ATOM 2064 C CA . ALA A 1 271 ? 62.338 3.300 23.307 1.00 13.06 271 ALA A CA 1
ATOM 2065 C C . ALA A 1 271 ? 62.081 1.945 23.946 1.00 14.48 271 ALA A C 1
ATOM 2066 O O . ALA A 1 271 ? 62.892 1.016 23.857 1.00 14.71 271 ALA A O 1
ATOM 2068 N N . GLN A 1 272 ? 60.883 1.782 24.499 1.00 14.73 272 GLN A N 1
ATOM 2069 C CA . GLN A 1 272 ? 60.480 0.545 25.121 1.00 17.49 272 GLN A CA 1
ATOM 2070 C C . GLN A 1 272 ? 60.403 -0.568 24.099 1.00 16.41 272 GLN A C 1
ATOM 2071 O O . GLN A 1 272 ? 60.900 -1.670 24.342 1.00 16.43 272 GLN A O 1
ATOM 2077 N N . TYR A 1 273 ? 59.818 -0.336 22.915 1.00 14.98 273 TYR A N 1
ATOM 2078 C CA . TYR A 1 273 ? 59.737 -1.398 21.929 1.00 15.12 273 TYR A CA 1
ATOM 2079 C C . TYR A 1 273 ? 61.110 -1.723 21.367 1.00 15.25 273 TYR A C 1
ATOM 2080 O O . TYR A 1 273 ? 61.302 -2.832 20.881 1.00 15.72 273 TYR A O 1
ATOM 2089 N N . ALA A 1 274 ? 62.060 -0.791 21.407 1.00 14.73 274 ALA A N 1
ATOM 2090 C CA . ALA A 1 274 ? 63.388 -1.064 20.876 1.00 16.28 274 ALA A CA 1
ATOM 2091 C C . ALA A 1 274 ? 64.243 -1.850 21.863 1.00 17.41 274 ALA A C 1
ATOM 2092 O O . ALA A 1 274 ? 65.328 -2.328 21.531 1.00 17.22 274 ALA A O 1
ATOM 2094 N N . GLY A 1 275 ? 63.731 -2.042 23.081 1.00 17.42 275 GLY A N 1
ATOM 2095 C CA . GLY A 1 275 ? 64.427 -2.791 24.096 1.00 17.64 275 GLY A CA 1
ATOM 2096 C C . GLY A 1 275 ? 65.322 -1.904 24.934 1.00 18.19 275 GLY A C 1
ATOM 2097 O O . GLY A 1 275 ? 66.245 -2.418 25.578 1.00 20.93 275 GLY A O 1
ATOM 2098 N N . CYS A 1 276 ? 65.117 -0.589 24.952 1.00 17.09 276 CYS A N 1
ATOM 2099 C CA . CYS A 1 276 ? 65.935 0.265 25.785 1.00 18.45 276 CYS A CA 1
ATOM 2100 C C . CYS A 1 276 ? 65.269 0.394 27.154 1.00 20.82 276 CYS A C 1
ATOM 2101 O O . CYS A 1 276 ? 64.054 0.246 27.321 1.00 22.48 276 CYS A O 1
ATOM 2104 N N . ASP A 1 277 ? 66.046 0.648 28.184 1.00 21.60 277 ASP A N 1
ATOM 2105 C CA . ASP A 1 277 ? 65.499 0.743 29.516 1.00 23.16 277 ASP A CA 1
ATOM 2106 C C . ASP A 1 277 ? 64.996 2.165 29.695 1.00 21.51 277 ASP A C 1
ATOM 2107 O O . ASP A 1 277 ? 65.795 3.099 29.715 1.00 20.37 277 ASP A O 1
ATOM 2112 N N . THR A 1 278 ? 63.696 2.366 29.872 1.00 20.90 278 THR A N 1
ATOM 2113 C CA . THR A 1 278 ? 63.135 3.698 29.978 1.00 22.24 278 THR A CA 1
ATOM 2114 C C . THR A 1 278 ? 63.300 4.301 31.369 1.00 22.29 278 THR A C 1
ATOM 2115 O O . THR A 1 278 ? 62.822 5.407 31.636 1.00 22.64 278 THR A O 1
ATOM 2119 N N . SER A 1 279 ? 63.975 3.620 32.299 1.00 22.04 279 SER A N 1
ATOM 2120 C CA . SER A 1 279 ? 64.217 4.243 33.576 1.00 23.44 279 SER A CA 1
ATOM 2121 C C . SER A 1 279 ? 65.574 4.910 33.614 1.00 23.88 279 SER A C 1
ATOM 2122 O O . SER A 1 279 ? 65.898 5.580 34.596 1.00 26.23 279 SER A O 1
ATOM 2125 N N . ALA A 1 280 ? 66.383 4.776 32.559 1.00 22.77 280 ALA A N 1
ATOM 2126 C CA . ALA A 1 280 ? 67.672 5.447 32.485 1.00 21.79 280 ALA A CA 1
ATOM 2127 C C . ALA A 1 280 ? 67.415 6.911 32.169 1.00 21.63 280 ALA A C 1
ATOM 2128 O O . ALA A 1 280 ? 66.280 7.290 31.835 1.00 22.60 280 ALA A O 1
ATOM 2130 N N . SER A 1 281 ? 68.458 7.730 32.248 1.00 20.77 281 SER A N 1
ATOM 2131 C CA . SER A 1 281 ? 68.344 9.140 31.955 1.00 20.80 281 SER A CA 1
ATOM 2132 C C . SER A 1 281 ? 68.012 9.347 30.475 1.00 19.93 281 SER A C 1
ATOM 2133 O O . SER A 1 281 ? 68.161 8.431 29.646 1.00 19.24 281 SER A O 1
ATOM 2136 N N . ALA A 1 282 ? 67.567 10.548 30.131 1.00 19.96 282 ALA A N 1
ATOM 2137 C CA . ALA A 1 282 ? 67.221 10.890 28.759 1.00 19.73 282 ALA A CA 1
ATOM 2138 C C . ALA A 1 282 ? 68.412 10.667 27.834 1.00 20.14 282 ALA A C 1
ATOM 2139 O O . ALA A 1 282 ? 68.251 9.962 26.832 1.00 17.95 282 ALA A O 1
ATOM 2141 N N . ASN A 1 283 ? 69.618 11.147 28.172 1.00 20.70 283 ASN A N 1
ATOM 2142 C CA . ASN A 1 283 ? 70.779 10.968 27.307 1.00 24.15 283 ASN A CA 1
ATOM 2143 C C . ASN A 1 283 ? 71.118 9.504 27.145 1.00 23.09 283 ASN A C 1
ATOM 2144 O O . ASN A 1 283 ? 71.474 9.063 26.045 1.00 22.58 283 ASN A O 1
ATOM 2149 N N . ASP A 1 284 ? 70.951 8.705 28.193 1.00 21.42 284 ASP A N 1
ATOM 2150 C CA . ASP A 1 284 ? 71.232 7.304 28.077 1.00 21.22 284 ASP A CA 1
ATOM 2151 C C . ASP A 1 284 ? 70.228 6.599 27.214 1.00 20.15 284 ASP A C 1
ATOM 2152 O O . ASP A 1 284 ? 70.650 5.737 26.441 1.00 19.65 284 ASP A O 1
ATOM 2157 N N . THR A 1 285 ? 68.930 6.915 27.253 1.00 17.82 285 THR A N 1
ATOM 2158 C CA . THR A 1 285 ? 68.001 6.252 26.362 1.00 16.16 285 THR A CA 1
ATOM 2159 C C . THR A 1 285 ? 68.334 6.566 24.903 1.00 14.52 285 THR A C 1
ATOM 2160 O O . THR A 1 285 ? 68.261 5.678 24.055 1.00 15.99 285 THR A O 1
ATOM 2164 N N . LEU A 1 286 ? 68.755 7.795 24.603 1.00 14.45 286 LEU A N 1
ATOM 2165 C CA . LEU A 1 286 ? 69.042 8.170 23.224 1.00 15.54 286 LEU A CA 1
ATOM 2166 C C . LEU A 1 286 ? 70.295 7.465 22.773 1.00 17.28 286 LEU A C 1
ATOM 2167 O O . LEU A 1 286 ? 70.369 6.982 21.641 1.00 16.57 286 LEU A O 1
ATOM 2172 N N . GLU A 1 287 ? 71.264 7.299 23.670 1.00 17.61 287 GLU A N 1
ATOM 2173 C CA . GLU A 1 287 ? 72.480 6.580 23.329 1.00 20.06 287 GLU A CA 1
ATOM 2174 C C . GLU A 1 287 ? 72.138 5.120 23.035 1.00 17.38 287 GLU A C 1
ATOM 2175 O O . GLU A 1 287 ? 72.633 4.525 22.078 1.00 17.28 287 GLU A O 1
ATOM 2181 N N . CYS A 1 288 ? 71.223 4.520 23.786 1.00 15.38 288 CYS A N 1
ATOM 2182 C CA . CYS A 1 288 ? 70.764 3.160 23.556 1.00 14.39 288 CYS A CA 1
ATOM 2183 C C . CYS A 1 288 ? 70.087 3.044 22.190 1.00 14.22 288 CYS A C 1
ATOM 2184 O O . CYS A 1 288 ? 70.380 2.113 21.433 1.00 14.13 288 CYS A O 1
ATOM 2187 N N . LEU A 1 289 ? 69.222 3.998 21.820 1.00 12.98 289 LEU A N 1
ATOM 2188 C CA . LEU A 1 289 ? 68.573 3.981 20.525 1.00 10.41 289 LEU A CA 1
ATOM 2189 C C . LEU A 1 289 ? 69.585 4.131 19.395 1.00 11.60 289 LEU A C 1
ATOM 2190 O O . LEU A 1 289 ? 69.477 3.475 18.357 1.00 11.98 289 LEU A O 1
ATOM 2195 N N . ARG A 1 290 ? 70.618 4.948 19.563 1.00 12.24 290 ARG A N 1
ATOM 2196 C CA . ARG A 1 290 ? 71.639 5.087 18.535 1.00 13.17 290 ARG A CA 1
ATOM 2197 C C . ARG A 1 290 ? 72.523 3.856 18.420 1.00 15.52 290 ARG A C 1
ATOM 2198 O O . ARG A 1 290 ? 73.250 3.739 17.430 1.00 17.71 290 ARG A O 1
ATOM 2206 N N . SER A 1 291 ? 72.485 2.909 19.355 1.00 16.35 291 SER A N 1
ATOM 2207 C CA . SER A 1 291 ? 73.287 1.701 19.256 1.00 17.66 291 SER A CA 1
ATOM 2208 C C . SER A 1 291 ? 72.545 0.522 18.657 1.00 17.81 291 SER A C 1
ATOM 2209 O O . SER A 1 291 ? 73.167 -0.497 18.373 1.00 19.15 291 SER A O 1
ATOM 2212 N N . LYS A 1 292 ? 71.218 0.587 18.502 1.00 15.47 292 LYS A N 1
ATOM 2213 C CA . LYS A 1 292 ? 70.443 -0.533 17.982 1.00 15.92 292 LYS A CA 1
ATOM 2214 C C . LYS A 1 292 ? 70.599 -0.714 16.477 1.00 14.49 292 LYS A C 1
ATOM 2215 O O . LYS A 1 292 ? 70.840 0.239 15.746 1.00 16.15 292 LYS A O 1
ATOM 2221 N N . SER A 1 293 ? 70.456 -1.928 15.966 1.00 14.80 293 SER A N 1
ATOM 2222 C CA . SER A 1 293 ? 70.512 -2.134 14.537 1.00 16.64 293 SER A CA 1
ATOM 2223 C C . SER A 1 293 ? 69.271 -1.524 13.895 1.00 16.29 293 SER A C 1
ATOM 2224 O O . SER A 1 293 ? 68.233 -1.351 14.554 1.00 15.68 293 SER A O 1
ATOM 2227 N N . SER A 1 294 ? 69.327 -1.252 12.599 1.00 17.14 294 SER A N 1
ATOM 2228 C CA . SER A 1 294 ? 68.173 -0.792 11.849 1.00 17.89 294 SER A CA 1
ATOM 2229 C C . SER A 1 294 ? 67.042 -1.809 11.935 1.00 16.79 294 SER A C 1
ATOM 2230 O O . SER A 1 294 ? 65.893 -1.359 12.009 1.00 16.57 294 SER A O 1
ATOM 2233 N N . SER A 1 295 ? 67.256 -3.138 11.904 1.00 15.12 295 SER A N 1
ATOM 2234 C CA . SER A 1 295 ? 66.137 -4.062 11.971 1.00 15.55 295 SER A CA 1
ATOM 2235 C C . SER A 1 295 ? 65.402 -3.928 13.305 1.00 15.17 295 SER A C 1
ATOM 2236 O O . SER A 1 295 ? 64.165 -3.989 13.328 1.00 14.90 295 SER A O 1
ATOM 2241 N N . VAL A 1 296 ? 66.140 -3.715 14.413 1.00 14.92 296 VAL A N 1
ATOM 2242 C CA . VAL A 1 296 ? 65.500 -3.568 15.723 1.00 15.22 296 VAL A CA 1
ATOM 2243 C C . VAL A 1 296 ? 64.659 -2.292 15.728 1.00 14.26 296 VAL A C 1
ATOM 2244 O O . VAL A 1 296 ? 63.512 -2.325 16.190 1.00 15.22 296 VAL A O 1
ATOM 2248 N N . LEU A 1 297 ? 65.176 -1.190 15.191 1.00 13.23 297 LEU A N 1
ATOM 2249 C CA . LEU A 1 297 ? 64.408 0.044 15.178 1.00 13.65 297 LEU A CA 1
ATOM 2250 C C . LEU A 1 297 ? 63.234 -0.034 14.234 1.00 14.76 297 LEU A C 1
ATOM 2251 O O . LEU A 1 297 ? 62.166 0.518 14.501 1.00 14.69 297 LEU A O 1
ATOM 2256 N N . HIS A 1 298 ? 63.376 -0.778 13.144 1.00 14.91 298 HIS A N 1
ATOM 2257 C CA . HIS A 1 298 ? 62.268 -1.017 12.239 1.00 17.34 298 HIS A CA 1
ATOM 2258 C C . HIS A 1 298 ? 61.165 -1.804 12.946 1.00 15.90 298 HIS A C 1
ATOM 2259 O O . HIS A 1 298 ? 59.986 -1.448 12.840 1.00 16.68 298 HIS A O 1
ATOM 2266 N N . ASP A 1 299 ? 61.464 -2.873 13.670 1.00 16.03 299 ASP A N 1
ATOM 2267 C CA . ASP A 1 299 ? 60.455 -3.629 14.399 1.00 16.27 299 ASP A CA 1
ATOM 2268 C C . ASP A 1 299 ? 59.776 -2.775 15.450 1.00 15.52 299 ASP A C 1
ATOM 2269 O O . ASP A 1 299 ? 58.552 -2.859 15.603 1.00 14.91 299 ASP A O 1
ATOM 2274 N N . ALA A 1 300 ? 60.544 -1.930 16.119 1.00 15.38 300 ALA A N 1
ATOM 2275 C CA . ALA A 1 300 ? 60.001 -1.003 17.105 1.00 16.16 300 ALA A CA 1
ATOM 2276 C C . ALA A 1 300 ? 59.034 0.004 16.471 1.00 17.32 300 ALA A C 1
ATOM 2277 O O . ALA A 1 300 ? 57.976 0.316 17.024 1.00 16.31 300 ALA A O 1
ATOM 2279 N N . GLN A 1 301 ? 59.353 0.503 15.277 1.00 17.41 301 GLN A N 1
ATOM 2280 C CA . GLN A 1 301 ? 58.499 1.428 14.552 1.00 18.34 301 GLN A CA 1
ATOM 2281 C C . GLN A 1 301 ? 57.219 0.726 14.129 1.00 18.56 301 GLN A C 1
ATOM 2282 O O . GLN A 1 301 ? 56.119 1.274 14.228 1.00 17.40 301 GLN A O 1
ATOM 2288 N N A ASN A 1 302 ? 57.351 -0.528 13.683 0.52 19.63 302 ASN A N 1
ATOM 2289 N N B ASN A 1 302 ? 57.352 -0.503 13.654 0.46 19.36 302 ASN A N 1
ATOM 2290 C CA A ASN A 1 302 ? 56.214 -1.332 13.281 0.52 20.51 302 ASN A CA 1
ATOM 2291 C CA B ASN A 1 302 ? 56.207 -1.280 13.257 0.46 20.55 302 ASN A CA 1
ATOM 2292 C C A ASN A 1 302 ? 55.309 -1.596 14.471 0.52 20.33 302 ASN A C 1
ATOM 2293 C C B ASN A 1 302 ? 55.328 -1.642 14.447 0.46 20.24 302 ASN A C 1
ATOM 2294 O O A ASN A 1 302 ? 54.090 -1.465 14.348 0.52 20.03 302 ASN A O 1
ATOM 2295 O O B ASN A 1 302 ? 54.100 -1.644 14.293 0.46 19.93 302 ASN A O 1
ATOM 2304 N N . SER A 1 303 ? 55.859 -1.894 15.653 1.00 19.46 303 SER A N 1
ATOM 2305 C CA . SER A 1 303 ? 55.047 -2.111 16.853 1.00 19.35 303 SER A CA 1
ATOM 2306 C C . SER A 1 303 ? 54.331 -0.824 17.229 1.00 18.26 303 SER A C 1
ATOM 2307 O O . SER A 1 303 ? 53.157 -0.884 17.606 1.00 17.59 303 SER A O 1
ATOM 2310 N N . TYR A 1 304 ? 54.962 0.352 17.166 1.00 16.64 304 TYR A N 1
ATOM 2311 C CA . TYR A 1 304 ? 54.262 1.590 17.480 1.00 17.50 304 TYR A CA 1
ATOM 2312 C C . TYR A 1 304 ? 53.094 1.780 16.507 1.00 19.54 304 TYR A C 1
ATOM 2313 O O . TYR A 1 304 ? 51.978 2.123 16.925 1.00 18.99 304 TYR A O 1
ATOM 2322 N N . ASP A 1 305 ? 53.302 1.558 15.215 1.00 20.63 305 ASP A N 1
ATOM 2323 C CA . ASP A 1 305 ? 52.231 1.681 14.237 1.00 24.03 305 ASP A CA 1
ATOM 2324 C C . ASP A 1 305 ? 51.073 0.758 14.546 1.00 23.81 305 ASP A C 1
ATOM 2325 O O . ASP A 1 305 ? 49.942 1.232 14.665 1.00 24.19 305 ASP A O 1
ATOM 2330 N N . LEU A 1 306 ? 51.303 -0.532 14.690 1.00 23.54 306 LEU A N 1
ATOM 2331 C CA . LEU A 1 306 ? 50.234 -1.452 14.956 1.00 25.73 306 LEU A CA 1
ATOM 2332 C C . LEU A 1 306 ? 49.595 -1.281 16.326 1.00 26.53 306 LEU A C 1
ATOM 2333 O O . LEU A 1 306 ? 48.366 -1.337 16.417 1.00 26.92 306 LEU A O 1
ATOM 2338 N N . LYS A 1 307 ? 50.350 -1.035 17.397 1.00 25.49 307 LYS A N 1
ATOM 2339 C CA . LYS A 1 307 ? 49.771 -0.936 18.728 1.00 25.81 307 LYS A CA 1
ATOM 2340 C C . LYS A 1 307 ? 49.253 0.436 19.114 1.00 25.04 307 LYS A C 1
ATOM 2341 O O . LYS A 1 307 ? 48.228 0.555 19.795 1.00 26.39 307 LYS A O 1
ATOM 2347 N N . ASP A 1 308 ? 49.950 1.488 18.712 1.00 22.43 308 ASP A N 1
ATOM 2348 C CA . ASP A 1 308 ? 49.576 2.827 19.118 1.00 21.71 308 ASP A CA 1
ATOM 2349 C C . ASP A 1 308 ? 48.862 3.630 18.039 1.00 21.77 308 ASP A C 1
ATOM 2350 O O . ASP A 1 308 ? 48.105 4.548 18.334 1.00 22.54 308 ASP A O 1
ATOM 2355 N N . LEU A 1 309 ? 49.116 3.381 16.758 1.00 20.94 309 LEU A N 1
ATOM 2356 C CA . LEU A 1 309 ? 48.345 4.060 15.730 1.00 22.20 309 LEU A CA 1
ATOM 2357 C C . LEU A 1 309 ? 47.304 3.097 15.150 1.00 22.53 309 LEU A C 1
ATOM 2358 O O . LEU A 1 309 ? 46.588 3.418 14.192 1.00 22.45 309 LEU A O 1
ATOM 2363 N N . PHE A 1 310 ? 47.189 1.885 15.712 1.00 21.97 310 PHE A N 1
ATOM 2364 C CA . PHE A 1 310 ? 46.261 0.836 15.303 1.00 23.60 310 PHE A CA 1
ATOM 2365 C C . PHE A 1 310 ? 46.312 0.482 13.820 1.00 23.29 310 PHE A C 1
ATOM 2366 O O . PHE A 1 310 ? 45.293 0.181 13.188 1.00 23.28 310 PHE A O 1
ATOM 2374 N N . GLY A 1 311 ? 47.522 0.591 13.255 1.00 21.36 311 GLY A N 1
ATOM 2375 C CA . GLY A 1 311 ? 47.816 0.307 11.862 1.00 21.25 311 GLY A CA 1
ATOM 2376 C C . GLY A 1 311 ? 47.235 1.315 10.872 1.00 22.03 311 GLY A C 1
ATOM 2377 O O . GLY A 1 311 ? 47.605 1.254 9.690 1.00 23.53 311 GLY A O 1
ATOM 2378 N N . LEU A 1 312 ? 46.386 2.275 11.276 1.00 19.90 312 LEU A N 1
ATOM 2379 C CA . LEU A 1 312 ? 45.725 3.110 10.289 1.00 19.75 312 LEU A CA 1
ATOM 2380 C C . LEU A 1 312 ? 45.844 4.590 10.504 1.00 19.31 312 LEU A C 1
ATOM 2381 O O . LEU A 1 312 ? 45.812 5.325 9.512 1.00 19.34 312 LEU A O 1
ATOM 2386 N N . LEU A 1 313 ? 46.046 5.073 11.736 1.00 17.27 313 LEU A N 1
ATOM 2387 C CA . LEU A 1 313 ? 46.003 6.508 11.970 1.00 17.51 313 LEU A CA 1
ATOM 2388 C C . LEU A 1 313 ? 47.165 7.245 11.307 1.00 19.49 313 LEU A C 1
ATOM 2389 O O . LEU A 1 313 ? 48.254 6.663 11.208 1.00 19.68 313 LEU A O 1
ATOM 2394 N N . PRO A 1 314 ? 46.997 8.474 10.777 1.00 20.22 314 PRO A N 1
ATOM 2395 C CA . PRO A 1 314 ? 48.052 9.226 10.098 1.00 20.65 314 PRO A CA 1
ATOM 2396 C C . PRO A 1 314 ? 49.307 9.253 10.967 1.00 21.40 314 PRO A C 1
ATOM 2397 O O . PRO A 1 314 ? 49.240 9.590 12.163 1.00 19.47 314 PRO A O 1
ATOM 2401 N N . GLN A 1 315 ? 50.446 8.890 10.357 1.00 22.61 315 GLN A N 1
ATOM 2402 C CA . GLN A 1 315 ? 51.729 8.787 11.048 1.00 22.09 315 GLN A CA 1
ATOM 2403 C C . GLN A 1 315 ? 52.131 10.066 11.790 1.00 18.49 315 GLN A C 1
ATOM 2404 O O . GLN A 1 315 ? 52.678 9.980 12.895 1.00 17.55 315 GLN A O 1
ATOM 2415 N N . PHE A 1 316 ? 51.838 11.277 11.283 1.00 15.09 316 PHE A N 1
ATOM 2416 C CA . PHE A 1 316 ? 52.250 12.487 11.974 1.00 13.31 316 PHE A CA 1
ATOM 2417 C C . PHE A 1 316 ? 51.501 12.703 13.281 1.00 12.39 316 PHE A C 1
ATOM 2418 O O . PHE A 1 316 ? 51.836 13.647 13.986 1.00 11.35 316 PHE A O 1
ATOM 2426 N N . LEU A 1 317 ? 50.501 11.882 13.643 1.00 12.61 317 LEU A N 1
ATOM 2427 C CA . LEU A 1 317 ? 49.868 12.036 14.951 1.00 14.18 317 LEU A CA 1
ATOM 2428 C C . LEU A 1 317 ? 50.720 11.394 16.054 1.00 15.13 317 LEU A C 1
ATOM 2429 O O . LEU A 1 317 ? 50.451 11.539 17.265 1.00 16.16 317 LEU A O 1
ATOM 2434 N N . GLY A 1 318 ? 51.701 10.580 15.632 1.00 14.29 318 GLY A N 1
ATOM 2435 C CA . GLY A 1 318 ? 52.590 9.928 16.562 1.00 14.62 318 GLY A CA 1
ATOM 2436 C C . GLY A 1 318 ? 53.924 10.636 16.524 1.00 15.42 318 GLY A C 1
ATOM 2437 O O . GLY A 1 318 ? 54.311 11.309 17.472 1.00 18.58 318 GLY A O 1
ATOM 2438 N N . PHE A 1 319 ? 54.662 10.501 15.426 1.00 13.63 319 PHE A N 1
ATOM 2439 C CA . PHE A 1 319 ? 55.960 11.157 15.279 1.00 11.94 319 PHE A CA 1
ATOM 2440 C C . PHE A 1 319 ? 55.758 12.089 14.104 1.00 10.17 319 PHE A C 1
ATOM 2441 O O . PHE A 1 319 ? 55.509 11.639 12.973 1.00 12.05 319 PHE A O 1
ATOM 2449 N N . GLY A 1 320 ? 55.856 13.384 14.339 1.00 10.53 320 GLY A N 1
ATOM 2450 C CA . GLY A 1 320 ? 55.580 14.338 13.286 1.00 10.01 320 GLY A CA 1
ATOM 2451 C C . GLY A 1 320 ? 56.068 15.714 13.674 1.00 10.36 320 GLY A C 1
ATOM 2452 O O . GLY A 1 320 ? 56.647 15.882 14.753 1.00 11.81 320 GLY A O 1
ATOM 2453 N N . PRO A 1 321 ? 55.903 16.719 12.811 1.00 11.62 321 PRO A N 1
ATOM 2454 C CA . PRO A 1 321 ? 56.287 18.100 13.047 1.00 11.61 321 PRO A CA 1
ATOM 2455 C C . PRO A 1 321 ? 55.637 18.637 14.306 1.00 13.30 321 PRO A C 1
ATOM 2456 O O . PRO A 1 321 ? 54.404 18.552 14.445 1.00 12.75 321 PRO A O 1
ATOM 2460 N N . ARG A 1 322 ? 56.404 19.255 15.193 1.00 13.65 322 ARG A N 1
ATOM 2461 C CA . ARG A 1 322 ? 55.893 19.854 16.425 1.00 14.05 322 ARG A CA 1
ATOM 2462 C C . ARG A 1 322 ? 56.631 21.155 16.696 1.00 14.30 322 ARG A C 1
ATOM 2463 O O . ARG A 1 322 ? 57.756 21.322 16.201 1.00 14.44 322 ARG A O 1
ATOM 2471 N N . PRO A 1 323 ? 56.052 22.148 17.398 1.00 15.18 323 PRO A N 1
ATOM 2472 C CA . PRO A 1 323 ? 56.728 23.385 17.772 1.00 15.17 323 PRO A CA 1
ATOM 2473 C C . PRO A 1 323 ? 58.000 23.053 18.530 1.00 15.47 323 PRO A C 1
ATOM 2474 O O . PRO A 1 323 ? 58.025 22.182 19.422 1.00 15.37 323 PRO A O 1
ATOM 2478 N N . ASP A 1 324 ? 59.082 23.709 18.116 1.00 14.91 324 ASP A N 1
ATOM 2479 C CA . ASP A 1 324 ? 60.347 23.477 18.790 1.00 14.38 324 ASP A CA 1
ATOM 2480 C C . ASP A 1 324 ? 61.080 24.772 19.085 1.00 15.03 324 ASP A C 1
ATOM 2481 O O . ASP A 1 324 ? 62.267 24.770 19.423 1.00 15.31 324 ASP A O 1
ATOM 2486 N N . GLY A 1 325 ? 60.442 25.902 18.785 1.00 14.85 325 GLY A N 1
ATOM 2487 C CA . GLY A 1 325 ? 61.026 27.207 19.038 1.00 16.25 325 GLY A CA 1
ATOM 2488 C C . GLY A 1 325 ? 62.047 27.636 17.994 1.00 17.25 325 GLY A C 1
ATOM 2489 O O . GLY A 1 325 ? 62.602 28.719 18.097 1.00 17.69 325 GLY A O 1
ATOM 2490 N N . ASN A 1 326 ? 62.338 26.834 16.974 1.00 17.56 326 ASN A N 1
ATOM 2491 C CA . ASN A 1 326 ? 63.312 27.186 15.956 1.00 17.77 326 ASN A CA 1
ATOM 2492 C C . ASN A 1 326 ? 62.696 26.997 14.582 1.00 14.76 326 ASN A C 1
ATOM 2493 O O . ASN A 1 326 ? 62.054 27.948 14.124 1.00 14.33 326 ASN A O 1
ATOM 2498 N N . ILE A 1 327 ? 62.742 25.841 13.902 1.00 12.32 327 ILE A N 1
ATOM 2499 C CA . ILE A 1 327 ? 62.148 25.797 12.570 1.00 11.34 327 ILE A CA 1
ATOM 2500 C C . ILE A 1 327 ? 60.637 25.943 12.684 1.00 10.30 327 ILE A C 1
ATOM 2501 O O . ILE A 1 327 ? 60.050 26.521 11.782 1.00 11.37 327 ILE A O 1
ATOM 2506 N N . ILE A 1 328 ? 59.960 25.506 13.745 1.00 11.46 328 ILE A N 1
ATOM 2507 C CA . ILE A 1 328 ? 58.518 25.760 13.926 1.00 10.62 328 ILE A CA 1
ATOM 2508 C C . ILE A 1 328 ? 58.489 26.546 15.238 1.00 12.28 328 ILE A C 1
ATOM 2509 O O . ILE A 1 328 ? 58.534 25.956 16.332 1.00 11.28 328 ILE A O 1
ATOM 2518 N N . PRO A 1 329 ? 58.530 27.886 15.199 1.00 13.02 329 PRO A N 1
ATOM 2519 C CA . PRO A 1 329 ? 58.663 28.705 16.389 1.00 14.17 329 PRO A CA 1
ATOM 2520 C C . PRO A 1 329 ? 57.435 28.754 17.289 1.00 16.58 329 PRO A C 1
ATOM 2521 O O . PRO A 1 329 ? 57.577 29.034 18.485 1.00 19.60 329 PRO A O 1
ATOM 2525 N N . ASP A 1 330 ? 56.244 28.428 16.806 1.00 16.60 330 ASP A N 1
ATOM 2526 C CA . ASP A 1 330 ? 55.034 28.481 17.629 1.00 17.37 330 ASP A CA 1
ATOM 2527 C C . ASP A 1 330 ? 54.021 27.515 17.022 1.00 15.48 330 ASP A C 1
ATOM 2528 O O . ASP A 1 330 ? 54.320 26.892 16.002 1.00 13.86 330 ASP A O 1
ATOM 2533 N N . ALA A 1 331 ? 52.831 27.323 17.591 1.00 13.39 331 ALA A N 1
ATOM 2534 C C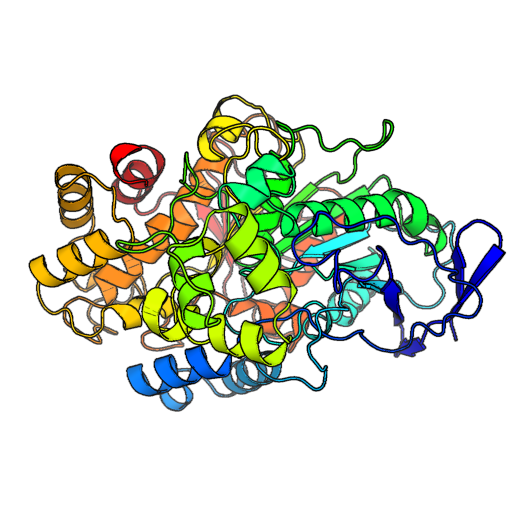A . ALA A 1 331 ? 51.843 26.442 17.007 1.00 13.89 331 ALA A CA 1
ATOM 2535 C C . ALA A 1 331 ? 51.556 26.859 15.561 1.00 13.10 331 ALA A C 1
ATOM 2536 O O . ALA A 1 331 ? 51.420 28.056 15.283 1.00 12.57 331 ALA A O 1
ATOM 2538 N N . ALA A 1 332 ? 51.467 25.896 14.662 1.00 13.28 332 ALA A N 1
ATOM 2539 C CA . ALA A 1 332 ? 51.255 26.137 13.245 1.00 14.10 332 ALA A CA 1
ATOM 2540 C C . ALA A 1 332 ? 50.042 27.008 12.922 1.00 14.83 332 ALA A C 1
ATOM 2541 O O . ALA A 1 332 ? 50.129 27.944 12.126 1.00 14.29 332 ALA A O 1
ATOM 2543 N N . TYR A 1 333 ? 48.904 26.746 13.581 1.00 14.79 333 TYR A N 1
ATOM 2544 C CA . TYR A 1 333 ? 47.715 27.543 13.332 1.00 15.23 333 TYR A CA 1
ATOM 2545 C C . TYR A 1 333 ? 47.962 28.991 13.695 1.00 15.51 333 TYR A C 1
ATOM 2546 O O . TYR A 1 333 ? 47.591 29.900 12.950 1.00 16.99 333 TYR A O 1
ATOM 2555 N N . GLU A 1 334 ? 48.673 29.228 14.795 1.00 16.17 334 GLU A N 1
ATOM 2556 C CA . GLU A 1 334 ? 48.914 30.591 15.230 1.00 18.93 334 GLU A CA 1
ATOM 2557 C C . GLU A 1 334 ? 49.920 31.305 14.340 1.00 17.52 334 GLU A C 1
ATOM 2558 O O . GLU A 1 334 ? 49.765 32.494 14.054 1.00 17.54 334 GLU A O 1
ATOM 2564 N N . LEU A 1 335 ? 50.911 30.600 13.795 1.00 14.48 335 LEU A N 1
ATOM 2565 C CA . LEU A 1 335 ? 51.811 31.231 12.837 1.00 12.93 335 LEU A CA 1
ATOM 2566 C C . LEU A 1 335 ? 51.045 31.678 11.593 1.00 12.07 335 LEU A C 1
ATOM 2567 O O . LEU A 1 335 ? 51.262 32.801 11.128 1.00 12.79 335 LEU A O 1
ATOM 2572 N N . PHE A 1 336 ? 50.114 30.884 11.055 1.00 11.64 336 PHE A N 1
ATOM 2573 C CA . PHE A 1 336 ? 49.338 31.308 9.889 1.00 12.56 336 PHE A CA 1
ATOM 2574 C C . PHE A 1 336 ? 48.473 32.518 10.228 1.00 14.29 336 PHE A C 1
ATOM 2575 O O . PHE A 1 336 ? 48.456 33.508 9.503 1.00 14.09 336 PHE A O 1
ATOM 2583 N N . ARG A 1 337 ? 47.782 32.498 11.363 1.00 17.69 337 ARG A N 1
ATOM 2584 C CA . ARG A 1 337 ? 46.929 33.614 11.751 1.00 19.06 337 ARG A CA 1
ATOM 2585 C C . ARG A 1 337 ? 47.671 34.885 12.111 1.00 19.54 337 ARG A C 1
ATOM 2586 O O . ARG A 1 337 ? 47.074 35.963 11.998 1.00 20.04 337 ARG A O 1
ATOM 2594 N N . SER A 1 338 ? 48.935 34.842 12.545 1.00 18.87 338 SER A N 1
ATOM 2595 C CA . SER A 1 338 ? 49.608 36.089 12.789 1.00 18.07 338 SER A CA 1
ATOM 2596 C C . SER A 1 338 ? 50.390 36.531 11.563 1.00 17.60 338 SER A C 1
ATOM 2597 O O . SER A 1 338 ? 51.187 37.457 11.671 1.00 18.35 338 SER A O 1
ATOM 2600 N N . GLY A 1 339 ? 50.215 35.946 10.369 1.00 16.87 339 GLY A N 1
ATOM 2601 C CA . GLY A 1 339 ? 50.910 36.428 9.191 1.00 15.57 339 GLY A CA 1
ATOM 2602 C C . GLY A 1 339 ? 52.365 35.990 9.122 1.00 15.05 339 GLY A C 1
ATOM 2603 O O . GLY A 1 339 ? 53.121 36.504 8.296 1.00 15.70 339 GLY A O 1
ATOM 2604 N N . ARG A 1 340 ? 52.787 35.006 9.909 1.00 14.89 340 ARG A N 1
ATOM 2605 C CA . ARG A 1 340 ? 54.163 34.541 9.907 1.00 15.97 340 ARG A CA 1
ATOM 2606 C C . ARG A 1 340 ? 54.285 33.330 8.985 1.00 14.04 340 ARG A C 1
ATOM 2607 O O . ARG A 1 340 ? 54.598 32.196 9.354 1.00 14.49 340 ARG A O 1
ATOM 2622 N N . TYR A 1 341 ? 53.993 33.579 7.709 1.00 12.81 341 TYR A N 1
ATOM 2623 C CA . TYR A 1 341 ? 54.085 32.545 6.686 1.00 11.76 341 TYR A CA 1
ATOM 2624 C C . TYR A 1 341 ? 54.674 33.165 5.416 1.00 11.00 341 TYR A C 1
ATOM 2625 O O . TYR A 1 341 ? 54.532 34.372 5.171 1.00 9.44 341 TYR A O 1
ATOM 2634 N N . ALA A 1 342 ? 55.314 32.332 4.593 1.00 11.35 342 ALA A N 1
ATOM 2635 C CA . ALA A 1 342 ? 55.920 32.740 3.325 1.00 10.99 342 ALA A CA 1
ATOM 2636 C C . ALA A 1 342 ? 54.811 33.262 2.409 1.00 11.18 342 ALA A C 1
ATOM 2637 O O . ALA A 1 342 ? 53.783 32.594 2.234 1.00 10.40 342 ALA A O 1
ATOM 2639 N N . LYS A 1 343 ? 54.994 34.427 1.809 1.00 11.43 343 LYS A N 1
ATOM 2640 C CA . LYS A 1 343 ? 53.956 35.044 1.015 1.00 11.93 343 LYS A CA 1
ATOM 2641 C C . LYS A 1 343 ? 53.962 34.546 -0.411 1.00 12.09 343 LYS A C 1
ATOM 2642 O O . LYS A 1 343 ? 54.352 35.286 -1.319 1.00 15.04 343 LYS A O 1
ATOM 2648 N N . VAL A 1 344 ? 53.515 33.308 -0.631 1.00 9.97 344 VAL A N 1
ATOM 2649 C CA . VAL A 1 344 ? 53.446 32.737 -1.973 1.00 10.42 344 VAL A CA 1
ATOM 2650 C C . VAL A 1 344 ? 52.011 32.317 -2.311 1.00 8.82 344 VAL A C 1
ATOM 2651 O O . VAL A 1 344 ? 51.264 31.946 -1.391 1.00 9.41 344 VAL A O 1
ATOM 2655 N N . PRO A 1 345 ? 51.578 32.347 -3.581 1.00 9.64 345 PRO A N 1
ATOM 2656 C CA . PRO A 1 345 ? 50.272 31.854 -3.980 1.00 8.24 345 PRO A CA 1
ATOM 2657 C C . PRO A 1 345 ? 50.222 30.341 -3.793 1.00 8.24 345 PRO A C 1
ATOM 2658 O O . PRO A 1 345 ? 51.252 29.648 -3.930 1.00 8.83 345 PRO A O 1
ATOM 2662 N N . TYR A 1 346 ? 49.060 29.758 -3.541 1.00 8.41 346 TYR A N 1
ATOM 2663 C CA . TYR A 1 346 ? 48.972 28.321 -3.436 1.00 9.47 346 TYR A CA 1
ATOM 2664 C C . TYR A 1 346 ? 47.584 27.784 -3.828 1.00 9.88 346 TYR A C 1
ATOM 2665 O O . TYR A 1 346 ? 46.606 28.530 -3.930 1.00 10.75 346 TYR A O 1
ATOM 2674 N N . ILE A 1 347 ? 47.505 26.491 -4.067 1.00 9.70 347 ILE A N 1
ATOM 2675 C CA . ILE A 1 347 ? 46.257 25.764 -4.307 1.00 9.66 347 ILE A CA 1
ATOM 2676 C C . ILE A 1 347 ? 46.180 24.803 -3.110 1.00 9.80 347 ILE A C 1
ATOM 2677 O O . ILE A 1 347 ? 47.188 24.169 -2.761 1.00 8.09 347 ILE A O 1
ATOM 2682 N N . SER A 1 348 ? 45.043 24.626 -2.443 1.00 7.49 348 SER A N 1
ATOM 2683 C CA . SER A 1 348 ? 44.922 23.641 -1.397 1.00 7.45 348 SER A CA 1
ATOM 2684 C C . SER A 1 348 ? 43.617 22.920 -1.663 1.00 9.36 348 SER A C 1
ATOM 2685 O O . SER A 1 348 ? 42.642 23.624 -1.941 1.00 11.46 348 SER A O 1
ATOM 2688 N N . GLY A 1 349 ? 43.515 21.593 -1.637 1.00 7.93 349 GLY A N 1
ATOM 2689 C CA . GLY A 1 349 ? 42.212 20.970 -1.844 1.00 8.91 349 GLY A CA 1
ATOM 2690 C C . GLY A 1 349 ? 42.101 19.661 -1.115 1.00 9.81 349 GLY A C 1
ATOM 2691 O O . GLY A 1 349 ? 43.051 19.165 -0.487 1.00 9.03 349 GLY A O 1
ATOM 2692 N N . ASN A 1 350 ? 40.924 19.040 -1.218 1.00 8.77 350 ASN A N 1
ATOM 2693 C CA . ASN A 1 350 ? 4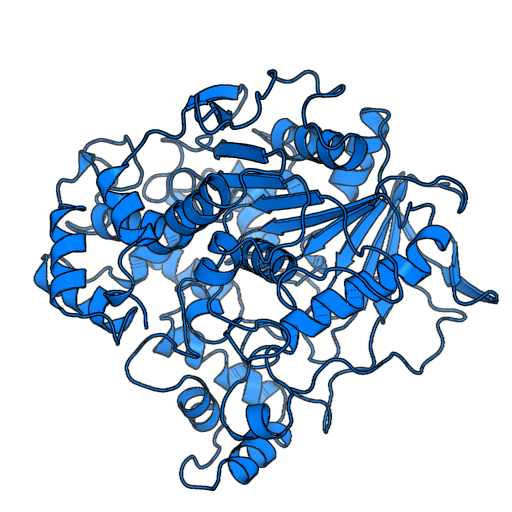0.638 17.784 -0.538 1.00 7.52 350 ASN A CA 1
ATOM 2694 C C . ASN A 1 350 ? 39.838 16.868 -1.437 1.00 6.34 350 ASN A C 1
ATOM 2695 O O . ASN A 1 350 ? 39.200 17.289 -2.409 1.00 7.60 350 ASN A O 1
ATOM 2700 N N . GLN A 1 351 ? 39.945 15.593 -1.150 1.00 5.75 351 GLN A N 1
ATOM 2701 C CA . GLN A 1 351 ? 39.085 14.554 -1.687 1.00 6.20 351 GLN A CA 1
ATOM 2702 C C . GLN A 1 351 ? 37.783 14.611 -0.859 1.00 7.51 351 GLN A C 1
ATOM 2703 O O . GLN A 1 351 ? 37.832 14.944 0.322 1.00 7.34 351 GLN A O 1
ATOM 2709 N N . GLU A 1 352 ? 36.605 14.291 -1.401 1.00 8.36 352 GLU A N 1
ATOM 2710 C CA . GLU A 1 352 ? 35.377 14.456 -0.621 1.00 7.13 352 GLU A CA 1
ATOM 2711 C C . GLU A 1 352 ? 35.332 13.685 0.692 1.00 7.12 352 GLU A C 1
ATOM 2712 O O . GLU A 1 352 ? 34.846 14.226 1.683 1.00 8.77 352 GLU A O 1
ATOM 2718 N N . ASP A 1 353 ? 35.849 12.455 0.741 1.00 7.30 353 ASP A N 1
ATOM 2719 C CA . ASP A 1 353 ? 35.733 11.583 1.894 1.00 6.77 353 ASP A CA 1
ATOM 2720 C C . ASP A 1 353 ? 37.102 11.236 2.506 1.00 6.10 353 ASP A C 1
ATOM 2721 O O . ASP A 1 353 ? 37.475 10.069 2.575 1.00 6.47 353 ASP A O 1
ATOM 2726 N N . GLU A 1 354 ? 37.751 12.242 3.078 1.00 7.38 354 GLU A N 1
ATOM 2727 C CA . GLU A 1 354 ? 39.096 12.060 3.603 1.00 8.02 354 GLU A CA 1
ATOM 2728 C C . GLU A 1 354 ? 39.180 11.096 4.764 1.00 8.81 354 GLU A C 1
ATOM 2729 O O . GLU A 1 354 ? 40.211 10.438 4.935 1.00 8.38 354 GLU A O 1
ATOM 2735 N N . GLY A 1 355 ? 38.114 10.994 5.574 1.00 7.40 355 GLY A N 1
ATOM 2736 C CA . GLY A 1 355 ? 38.197 10.187 6.773 1.00 6.23 355 GLY A CA 1
ATOM 2737 C C . GLY A 1 355 ? 37.816 8.736 6.666 1.00 6.64 355 GLY A C 1
ATOM 2738 O O . GLY A 1 355 ? 38.022 8.029 7.657 1.00 8.24 355 GLY A O 1
ATOM 2739 N N . THR A 1 356 ? 37.292 8.215 5.547 1.00 7.75 356 THR A N 1
ATOM 2740 C CA . THR A 1 356 ? 36.756 6.859 5.509 1.00 7.29 356 THR A CA 1
ATOM 2741 C C . THR A 1 356 ? 37.816 5.774 5.654 1.00 9.05 356 THR A C 1
ATOM 2742 O O . THR A 1 356 ? 37.585 4.731 6.266 1.00 8.92 356 THR A O 1
ATOM 2746 N N . ALA A 1 357 ? 39.041 6.014 5.166 1.00 10.24 357 ALA A N 1
ATOM 2747 C CA . ALA A 1 357 ? 40.080 5.001 5.284 1.00 10.82 357 ALA A CA 1
ATOM 2748 C C . ALA A 1 357 ? 40.614 4.916 6.709 1.00 12.23 357 ALA A C 1
ATOM 2749 O O . ALA A 1 357 ? 41.209 3.907 7.107 1.00 13.59 357 ALA A O 1
ATOM 2751 N N . PHE A 1 358 ? 40.398 5.951 7.524 1.00 11.08 358 PHE A N 1
ATOM 2752 C CA . PHE A 1 358 ? 40.872 5.956 8.912 1.00 12.64 358 PHE A CA 1
ATOM 2753 C C . PHE A 1 358 ? 39.805 5.510 9.915 1.00 12.67 358 PHE A C 1
ATOM 2754 O O . PHE A 1 358 ? 40.087 4.980 10.992 1.00 13.46 358 PHE A O 1
ATOM 2762 N N . ALA A 1 359 ? 38.528 5.693 9.554 1.00 11.11 359 ALA A N 1
ATOM 2763 C CA . ALA A 1 359 ? 37.407 5.289 10.393 1.00 11.47 359 ALA A CA 1
ATOM 2764 C C . ALA A 1 359 ? 37.380 3.835 10.849 1.00 10.84 359 ALA A C 1
ATOM 2765 O O . ALA A 1 359 ? 36.916 3.605 11.975 1.00 12.22 359 ALA A O 1
ATOM 2767 N N . PRO A 1 360 ? 37.824 2.787 10.132 1.00 12.20 360 PRO A N 1
ATOM 2768 C CA . PRO A 1 360 ? 37.889 1.427 10.623 1.00 13.33 360 PRO A CA 1
ATOM 2769 C C . PRO A 1 360 ? 38.693 1.272 11.900 1.00 16.07 360 PRO A C 1
ATOM 2770 O O . PRO A 1 360 ? 38.583 0.216 12.508 1.00 17.66 360 PRO A O 1
ATOM 2774 N N . VAL A 1 361 ? 39.487 2.238 12.379 1.00 17.44 361 VAL A N 1
ATOM 2775 C CA . VAL A 1 361 ? 40.095 2.077 13.704 1.00 18.76 361 VAL A CA 1
ATOM 2776 C C . VAL A 1 361 ? 38.999 1.949 14.774 1.00 19.92 361 VAL A C 1
ATOM 2777 O O . VAL A 1 361 ? 39.172 1.228 15.755 1.00 19.65 361 VAL A O 1
ATOM 2784 N N . ALA A 1 362 ? 37.840 2.590 14.587 1.00 19.21 362 ALA A N 1
ATOM 2785 C CA . ALA A 1 362 ? 36.796 2.579 15.585 1.00 18.80 362 ALA A CA 1
ATOM 2786 C C . ALA A 1 362 ? 35.660 1.670 15.167 1.00 19.04 362 ALA A C 1
ATOM 2787 O O . ALA A 1 362 ? 34.488 1.935 15.457 1.00 19.47 362 ALA A O 1
ATOM 2789 N N . LEU A 1 363 ? 35.987 0.567 14.509 1.00 20.12 363 LEU A N 1
ATOM 2790 C CA . LEU A 1 363 ? 35.000 -0.366 13.989 1.00 22.01 363 LEU A CA 1
ATOM 2791 C C . LEU A 1 363 ? 34.140 -1.016 15.056 1.00 22.96 363 LEU A C 1
ATOM 2792 O O . LEU A 1 363 ? 33.020 -1.445 14.780 1.00 22.46 363 LEU A O 1
ATOM 2797 N N . ASN A 1 364 ? 34.635 -1.132 16.286 1.00 23.64 364 ASN A N 1
ATOM 2798 C CA . ASN A 1 364 ? 33.870 -1.750 17.369 1.00 25.13 364 ASN A CA 1
ATOM 2799 C C . ASN A 1 364 ? 32.904 -0.802 18.079 1.00 23.94 364 ASN A C 1
ATOM 2800 O O . ASN A 1 364 ? 32.238 -1.169 19.057 1.00 25.12 364 ASN A O 1
ATOM 2805 N N . ALA A 1 365 ? 32.835 0.452 17.655 1.00 21.93 365 ALA A N 1
ATOM 2806 C CA . ALA A 1 365 ? 31.989 1.405 18.325 1.00 21.85 365 ALA A CA 1
ATOM 2807 C C . ALA A 1 365 ? 30.562 1.361 17.792 1.00 22.21 365 ALA A C 1
ATOM 2808 O O . ALA A 1 365 ? 30.352 1.553 16.590 1.00 22.66 365 ALA A O 1
ATOM 2810 N N . THR A 1 366 ? 29.558 1.063 18.623 1.00 23.19 366 THR A N 1
ATOM 2811 C CA . THR A 1 366 ? 28.186 1.158 18.139 1.00 21.83 366 THR A CA 1
ATOM 2812 C C . THR A 1 366 ? 27.378 2.282 18.768 1.00 20.49 366 THR A C 1
ATOM 2813 O O . THR A 1 366 ? 26.368 2.695 18.199 1.00 19.74 366 THR A O 1
ATOM 2817 N N . THR A 1 367 ? 27.814 2.858 19.885 1.00 20.17 367 THR A N 1
ATOM 2818 C CA . THR A 1 367 ? 27.070 3.907 20.556 1.00 21.11 367 THR A CA 1
ATOM 2819 C C . THR A 1 367 ? 27.929 5.163 20.689 1.00 20.83 367 THR A C 1
ATOM 2820 O O . THR A 1 367 ? 29.172 5.093 20.584 1.00 19.73 367 THR A O 1
ATOM 2824 N N . THR A 1 368 ? 27.301 6.300 21.007 1.00 20.13 368 THR A N 1
ATOM 2825 C CA . THR A 1 368 ? 28.023 7.546 21.216 1.00 20.73 368 THR A CA 1
ATOM 2826 C C . THR A 1 368 ? 29.072 7.452 22.339 1.00 21.94 368 THR A C 1
ATOM 2827 O O . THR A 1 368 ? 30.192 7.936 22.118 1.00 19.88 368 THR A O 1
ATOM 2831 N N . PRO A 1 369 ? 28.862 6.823 23.514 1.00 22.09 369 PRO A N 1
ATOM 2832 C CA . PRO A 1 369 ? 29.908 6.579 24.507 1.00 22.13 369 PRO A CA 1
ATOM 2833 C C . PRO A 1 369 ? 31.152 5.914 23.932 1.00 21.92 369 PRO A C 1
ATOM 2834 O O . PRO A 1 369 ? 32.266 6.307 24.282 1.00 20.01 369 PRO A O 1
ATOM 2838 N N . HIS A 1 370 ? 30.973 4.956 23.003 1.00 21.50 370 HIS A N 1
ATOM 2839 C CA . HIS A 1 370 ? 32.105 4.251 22.412 1.00 22.05 370 HIS A CA 1
ATOM 2840 C C . HIS A 1 370 ? 32.927 5.177 21.524 1.00 22.09 370 HIS A C 1
ATOM 2841 O O . HIS A 1 370 ? 34.164 5.109 21.528 1.00 22.19 370 HIS A O 1
ATOM 2848 N N . VAL A 1 371 ? 32.258 6.074 20.787 1.00 19.89 371 VAL A N 1
ATOM 2849 C CA . VAL A 1 371 ? 32.945 7.007 19.923 1.00 18.75 371 VAL A CA 1
ATOM 2850 C C . VAL A 1 371 ? 33.686 8.029 20.786 1.00 19.08 371 VAL A C 1
ATOM 2851 O O . VAL A 1 371 ? 34.836 8.379 20.490 1.00 18.32 371 VAL A O 1
ATOM 2855 N N . LYS A 1 372 ? 33.064 8.500 21.870 1.00 18.92 372 LYS A N 1
ATOM 2856 C CA . LYS A 1 372 ? 33.695 9.429 22.802 1.00 20.45 372 LYS A CA 1
ATOM 2857 C C . LYS A 1 372 ? 35.006 8.854 23.348 1.00 20.13 372 LYS A C 1
ATOM 2858 O O . LYS A 1 372 ? 36.023 9.541 23.306 1.00 19.80 372 LYS A O 1
ATOM 2864 N N . LYS A 1 373 ? 35.008 7.591 23.760 1.00 21.79 373 LYS A N 1
ATOM 2865 C CA . LYS A 1 373 ? 36.208 6.904 24.218 1.00 23.50 373 LYS A CA 1
ATOM 2866 C C . LYS A 1 373 ? 37.287 6.866 23.147 1.00 23.59 373 LYS A C 1
ATOM 2867 O O . LYS A 1 373 ? 38.445 7.188 23.455 1.00 24.54 373 LYS A O 1
ATOM 2873 N N . TRP A 1 374 ? 36.991 6.555 21.882 1.00 21.51 374 TRP A N 1
ATOM 2874 C CA . TRP A 1 374 ? 38.021 6.580 20.849 1.00 20.80 374 TRP A CA 1
ATOM 2875 C C . TRP A 1 374 ? 38.544 7.980 20.607 1.00 21.42 374 TRP A C 1
ATOM 2876 O O . TRP A 1 374 ? 39.738 8.171 20.372 1.00 21.55 374 TRP A O 1
ATOM 2887 N N . LEU A 1 375 ? 37.706 9.011 20.699 1.00 21.55 375 LEU A N 1
ATOM 2888 C CA . LEU A 1 375 ? 38.175 10.363 20.482 1.00 22.04 375 LEU A CA 1
ATOM 2889 C C . LEU A 1 375 ? 39.022 10.803 21.663 1.00 22.37 375 LEU A C 1
ATOM 2890 O O . LEU A 1 375 ? 39.991 11.522 21.459 1.00 22.79 375 LEU A O 1
ATOM 2895 N N . GLN A 1 376 ? 38.707 10.346 22.872 1.00 24.00 376 GLN A N 1
ATOM 2896 C CA . GLN A 1 376 ? 39.495 10.648 24.066 1.00 27.45 376 GLN A CA 1
ATOM 2897 C C . GLN A 1 376 ? 40.879 10.007 24.013 1.00 29.25 376 GLN A C 1
ATOM 2898 O O . GLN A 1 376 ? 41.807 10.504 24.659 1.00 30.98 376 GLN A O 1
ATOM 2904 N N . TYR A 1 377 ? 41.054 8.903 23.270 1.00 29.74 377 TYR A N 1
ATOM 2905 C CA . TYR A 1 377 ? 42.372 8.306 23.063 1.00 29.73 377 TYR A CA 1
ATOM 2906 C C . TYR A 1 377 ? 43.172 9.099 22.051 1.00 30.83 377 TYR A C 1
ATOM 2907 O O . TYR A 1 377 ? 44.337 9.438 22.299 1.00 31.25 377 TYR A O 1
ATOM 2916 N N . ILE A 1 378 ? 42.592 9.354 20.879 1.00 31.43 378 ILE A N 1
ATOM 2917 C CA . ILE A 1 378 ? 43.328 10.015 19.822 1.00 32.86 378 ILE A CA 1
ATOM 2918 C C . ILE A 1 378 ? 43.703 11.422 20.270 1.00 33.28 378 ILE A C 1
ATOM 2919 O O . ILE A 1 378 ? 44.853 11.821 20.074 1.00 34.02 378 ILE A O 1
ATOM 2924 N N A PHE A 1 379 ? 42.801 12.132 20.929 0.52 33.48 379 PHE A N 1
ATOM 2925 N N B PHE A 1 379 ? 42.818 12.215 20.860 0.46 33.29 379 PHE A N 1
ATOM 2926 C CA A PHE A 1 379 ? 43.054 13.490 21.385 0.52 33.25 379 PHE A CA 1
ATOM 2927 C CA B PHE A 1 379 ? 43.236 13.503 21.387 0.46 32.94 379 PHE A CA 1
ATOM 2928 C C A PHE A 1 379 ? 43.027 13.427 22.913 0.52 32.34 379 PHE A C 1
ATOM 2929 C C B PHE A 1 379 ? 43.055 13.453 22.900 0.46 32.28 379 PHE A C 1
ATOM 2930 O O A PHE A 1 379 ? 42.082 13.853 23.597 0.52 31.08 379 PHE A O 1
ATOM 2931 O O B PHE A 1 379 ? 42.076 13.881 23.535 0.46 31.34 379 PHE A O 1
ATOM 2946 N N . TYR A 1 380 ? 44.109 12.857 23.458 1.00 30.74 380 TYR A N 1
ATOM 2947 C CA . TYR A 1 380 ? 44.179 12.585 24.875 1.00 29.86 380 TYR A CA 1
ATOM 2948 C C . TYR A 1 380 ? 44.096 13.760 25.839 1.00 28.28 380 TYR A C 1
ATOM 2949 O O . TYR A 1 380 ? 43.655 13.557 26.978 1.00 28.12 380 TYR A O 1
ATOM 2958 N N . ASP A 1 381 ? 44.511 14.958 25.445 1.00 25.99 381 ASP A N 1
ATOM 2959 C CA . ASP A 1 381 ? 44.436 16.087 26.354 1.00 26.54 381 ASP A CA 1
ATOM 2960 C C . ASP A 1 381 ? 43.239 16.964 26.063 1.00 24.09 381 ASP A C 1
ATOM 2961 O O . ASP A 1 381 ? 43.132 18.068 26.599 1.00 22.39 381 ASP A O 1
ATOM 2966 N N . ALA A 1 382 ? 42.321 16.513 25.213 1.00 22.68 382 ALA A N 1
ATOM 2967 C CA . ALA A 1 382 ? 41.148 17.306 24.891 1.00 22.24 382 ALA A CA 1
ATOM 2968 C C . ALA A 1 382 ? 40.237 17.423 26.110 1.00 21.36 382 ALA A C 1
ATOM 2969 O O . ALA A 1 382 ? 40.119 16.503 26.938 1.00 20.23 382 ALA A O 1
ATOM 2971 N N . SER A 1 383 ? 39.610 18.574 26.307 1.00 21.11 383 SER A N 1
ATOM 2972 C CA . SER A 1 383 ? 38.710 18.670 27.428 1.00 22.86 383 SER A CA 1
ATOM 2973 C C . SER A 1 383 ? 37.461 17.854 27.085 1.00 23.19 383 SER A C 1
ATOM 2974 O O . SER A 1 383 ? 37.060 17.736 25.919 1.00 21.95 383 SER A O 1
ATOM 2977 N N . GLU A 1 384 ? 36.840 17.244 28.088 1.00 22.75 384 GLU A N 1
ATOM 2978 C CA . GLU A 1 384 ? 35.640 16.457 27.882 1.00 22.45 384 GLU A CA 1
ATOM 2979 C C . GLU A 1 384 ? 34.531 17.307 27.252 1.00 20.63 384 GLU A C 1
ATOM 2980 O O . GLU A 1 384 ? 33.824 16.833 26.364 1.00 19.93 384 GLU A O 1
ATOM 2986 N N . ALA A 1 385 ? 34.365 18.569 27.668 1.00 19.11 385 ALA A N 1
ATOM 2987 C CA . ALA A 1 385 ? 33.362 19.452 27.079 1.00 19.21 385 ALA A CA 1
ATOM 2988 C C . ALA A 1 385 ? 33.581 19.656 25.587 1.00 19.32 385 ALA A C 1
ATOM 2989 O O . ALA A 1 385 ? 32.607 19.665 24.827 1.00 19.10 385 ALA A O 1
ATOM 2991 N N . SER A 1 386 ? 34.837 19.804 25.151 1.00 19.20 386 SER A N 1
ATOM 2992 C CA . SER A 1 386 ? 35.131 19.963 23.734 1.00 17.38 386 SER A CA 1
ATOM 2993 C C . SER A 1 386 ? 34.741 18.733 22.932 1.00 17.71 386 SER A C 1
ATOM 2994 O O . SER A 1 386 ? 34.239 18.851 21.800 1.00 18.32 386 SER A O 1
ATOM 2997 N N . ILE A 1 387 ? 34.950 17.542 23.497 1.00 17.89 387 ILE A N 1
ATOM 2998 C CA . ILE A 1 387 ? 34.585 16.335 22.790 1.00 18.76 387 ILE A CA 1
ATOM 2999 C C . ILE A 1 387 ? 33.082 16.212 22.708 1.00 19.25 387 ILE A C 1
ATOM 3000 O O . ILE A 1 387 ? 32.535 15.886 21.644 1.00 19.43 387 ILE A O 1
ATOM 3005 N N . ASP A 1 388 ? 32.408 16.513 23.813 1.00 18.89 388 ASP A N 1
ATOM 3006 C CA . ASP A 1 388 ? 30.953 16.489 23.806 1.00 19.89 388 ASP A CA 1
ATOM 3007 C C . ASP A 1 388 ? 30.355 17.428 22.762 1.00 18.44 388 ASP A C 1
ATOM 3008 O O . ASP A 1 388 ? 29.396 17.061 22.075 1.00 19.54 388 ASP A O 1
ATOM 3013 N N . ARG A 1 389 ? 30.939 18.604 22.548 1.00 17.83 389 ARG A N 1
ATOM 3014 C CA . ARG A 1 389 ? 30.440 19.481 21.509 1.00 19.67 389 ARG A CA 1
ATOM 3015 C C . ARG A 1 389 ? 30.663 18.925 20.105 1.00 18.26 389 ARG A C 1
ATOM 3016 O O . ARG A 1 389 ? 29.780 19.062 19.253 1.00 16.64 389 ARG A O 1
ATOM 3024 N N . VAL A 1 390 ? 31.781 18.252 19.827 1.00 15.79 390 VAL A N 1
ATOM 3025 C CA . VAL A 1 390 ? 32.002 17.637 18.521 1.00 15.13 390 VAL A CA 1
ATOM 3026 C C . VAL A 1 390 ? 30.914 16.606 18.268 1.00 14.27 390 VAL A C 1
ATOM 3027 O O . VAL A 1 390 ? 30.345 16.531 17.181 1.00 14.76 390 VAL A O 1
ATOM 3031 N N . LEU A 1 391 ? 30.614 15.795 19.278 1.00 14.02 391 LEU A N 1
ATOM 3032 C CA . LEU A 1 391 ? 29.605 14.754 19.137 1.00 15.29 391 LEU A CA 1
ATOM 3033 C C . LEU A 1 391 ? 28.211 15.314 18.946 1.00 16.61 391 LEU A C 1
ATOM 3034 O O . LEU A 1 391 ? 27.367 14.606 18.401 1.00 17.18 391 LEU A O 1
ATOM 3039 N N . SER A 1 392 ? 27.917 16.540 19.390 1.00 17.43 392 SER A N 1
ATOM 3040 C CA . SER A 1 392 ? 26.610 17.079 19.090 1.00 20.28 392 SER A CA 1
ATOM 3041 C C . SER A 1 392 ? 26.622 17.703 17.700 1.00 19.87 392 SER A C 1
ATOM 3042 O O . SER A 1 392 ? 25.611 17.661 17.001 1.00 21.63 392 SER A O 1
ATOM 3045 N N . LEU A 1 393 ? 27.762 18.224 17.227 1.00 18.04 393 LEU A N 1
ATOM 3046 C CA . LEU A 1 393 ? 27.824 18.799 15.896 1.00 17.34 393 LEU A CA 1
ATOM 3047 C C . LEU A 1 393 ? 27.893 17.755 14.796 1.00 16.49 393 LEU A C 1
ATOM 3048 O O . LEU A 1 393 ? 27.552 18.039 13.644 1.00 16.74 393 LEU A O 1
ATOM 3053 N N . TYR A 1 394 ? 28.359 16.543 15.097 1.00 14.82 394 TYR A N 1
ATOM 3054 C CA . TYR A 1 394 ? 28.428 15.465 14.135 1.00 14.39 394 TYR A CA 1
ATOM 3055 C C . TYR A 1 394 ? 27.560 14.344 14.690 1.00 16.08 394 TYR A C 1
ATOM 3056 O O . TYR A 1 394 ? 28.036 13.519 15.460 1.00 15.63 394 TYR A O 1
ATOM 3065 N N . PRO A 1 395 ? 26.261 14.271 14.364 1.00 16.36 395 PRO A N 1
ATOM 3066 C CA . PRO A 1 395 ? 25.359 13.277 14.955 1.00 16.36 395 PRO A CA 1
ATOM 3067 C C . PRO A 1 395 ? 25.521 11.905 14.315 1.00 16.88 395 PRO A C 1
ATOM 3068 O O . PRO A 1 395 ? 26.155 11.801 13.256 1.00 15.75 395 PRO A O 1
ATOM 3072 N N . GLN A 1 396 ? 24.939 10.830 14.861 1.00 15.80 396 GLN A N 1
ATOM 3073 C CA . GLN A 1 396 ? 25.039 9.528 14.236 1.00 16.30 396 GLN A CA 1
ATOM 3074 C C . GLN A 1 396 ? 24.126 9.332 13.034 1.00 13.62 396 GLN A C 1
ATOM 3075 O O . GLN A 1 396 ? 24.208 8.284 12.394 1.00 13.83 396 GLN A O 1
ATOM 3081 N N . THR A 1 397 ? 23.281 10.334 12.729 1.00 13.13 397 THR A N 1
ATOM 3082 C CA . THR A 1 397 ? 22.342 10.301 11.609 1.00 13.02 397 THR A CA 1
ATOM 3083 C C . THR A 1 397 ? 23.082 9.821 10.361 1.00 13.72 397 THR A C 1
ATOM 3084 O O . THR A 1 397 ? 24.001 10.502 9.896 1.00 13.47 397 THR A O 1
ATOM 3088 N N . LEU A 1 398 ? 22.664 8.690 9.783 1.00 12.97 398 LEU A N 1
ATOM 3089 C CA . LEU A 1 398 ? 23.396 8.068 8.695 1.00 14.83 398 LEU A CA 1
ATOM 3090 C C . LEU A 1 398 ? 23.574 8.909 7.441 1.00 14.92 398 LEU A C 1
ATOM 3091 O O . LEU A 1 398 ? 24.661 8.924 6.844 1.00 12.97 398 LEU A O 1
ATOM 3096 N N . SER A 1 399 ? 22.600 9.724 7.056 1.00 12.27 399 SER A N 1
ATOM 3097 C CA . SER A 1 399 ? 22.700 10.453 5.812 1.00 13.26 399 SER A CA 1
ATOM 3098 C C . SER A 1 399 ? 23.660 11.635 5.837 1.00 12.56 399 SER A C 1
ATOM 3099 O O . SER A 1 399 ? 24.051 12.113 4.771 1.00 13.92 399 SER A O 1
ATOM 3102 N N . VAL A 1 400 ? 24.013 12.159 7.029 1.00 12.32 400 VAL A N 1
ATOM 3103 C CA . VAL A 1 400 ? 24.878 13.322 7.064 1.00 12.33 400 VAL A CA 1
ATOM 3104 C C . VAL A 1 400 ? 26.340 12.918 7.265 1.00 11.65 400 VAL A C 1
ATOM 3105 O O . VAL A 1 400 ? 27.191 13.805 7.209 1.00 12.18 400 VAL A O 1
ATOM 3109 N N . GLY A 1 401 ? 26.652 11.651 7.509 1.00 11.05 401 GLY A N 1
ATOM 3110 C CA . GLY A 1 401 ? 28.046 11.240 7.663 1.00 11.28 401 GLY A CA 1
ATOM 3111 C C . GLY A 1 401 ? 28.715 10.944 6.315 1.00 11.43 401 GLY A C 1
ATOM 3112 O O . GLY A 1 401 ? 28.149 11.152 5.238 1.00 10.12 401 GLY A O 1
ATOM 3113 N N . SER A 1 402 ? 29.928 10.397 6.361 1.00 10.46 402 SER A N 1
ATOM 3114 C CA . SER A 1 402 ? 30.722 10.144 5.178 1.00 8.96 402 SER A CA 1
ATOM 3115 C C . SER A 1 402 ? 30.842 8.642 4.895 1.00 7.45 402 SER A C 1
ATOM 3116 O O . SER A 1 402 ? 31.008 7.928 5.878 1.00 9.16 402 SER A O 1
ATOM 3119 N N . PRO A 1 403 ? 30.848 8.066 3.677 1.00 7.18 403 PRO A N 1
ATOM 3120 C CA . PRO A 1 403 ? 30.815 8.762 2.395 1.00 7.60 403 PRO A CA 1
ATOM 3121 C C . PRO A 1 403 ? 29.677 9.776 2.270 1.00 9.54 403 PRO A C 1
ATOM 3122 O O . PRO A 1 403 ? 28.501 9.431 2.463 1.00 11.12 403 PRO A O 1
ATOM 3126 N N . PHE A 1 404 ? 30.012 11.041 2.033 1.00 7.35 404 PHE A N 1
ATOM 3127 C CA . PHE A 1 404 ? 29.037 12.102 2.022 1.00 7.88 404 PHE A CA 1
ATOM 3128 C C . PHE A 1 404 ? 28.090 11.972 0.833 1.00 9.84 404 PHE A C 1
ATOM 3129 O O . PHE A 1 404 ? 28.461 11.524 -0.253 1.00 9.42 404 PHE A O 1
ATOM 3137 N N . ARG A 1 405 ? 26.874 12.441 1.093 1.00 10.12 405 ARG A N 1
ATOM 3138 C CA . ARG A 1 405 ? 25.795 12.488 0.115 1.00 8.26 405 ARG A CA 1
ATOM 3139 C C . ARG A 1 405 ? 25.446 11.095 -0.363 1.00 10.19 405 ARG A C 1
ATOM 3140 O O . ARG A 1 405 ? 25.195 10.918 -1.568 1.00 14.56 405 ARG A O 1
ATOM 3148 N N . THR A 1 406 ? 25.453 10.069 0.496 1.00 8.62 406 THR A N 1
ATOM 3149 C CA . THR A 1 406 ? 25.044 8.750 0.055 1.00 10.33 406 THR A CA 1
ATOM 3150 C C . THR A 1 406 ? 23.832 8.195 0.827 1.00 10.00 406 THR A C 1
ATOM 3151 O O . THR A 1 406 ? 23.591 6.986 0.823 1.00 11.16 406 THR A O 1
ATOM 3155 N N . GLY A 1 407 ? 23.108 9.059 1.533 1.00 11.76 407 GLY A N 1
ATOM 3156 C CA . GLY A 1 407 ? 21.891 8.674 2.235 1.00 14.31 407 GLY A CA 1
ATOM 3157 C C . GLY A 1 407 ? 22.131 7.617 3.299 1.00 14.32 407 GLY A C 1
ATOM 3158 O O . GLY A 1 407 ? 23.034 7.747 4.129 1.00 12.99 407 GLY A O 1
ATOM 3159 N N . ILE A 1 408 ? 21.346 6.547 3.295 1.00 13.68 408 ILE A N 1
ATOM 3160 C CA . ILE A 1 408 ? 21.490 5.524 4.316 1.00 13.91 408 ILE A CA 1
ATOM 3161 C C . ILE A 1 408 ? 22.403 4.404 3.863 1.00 13.18 408 ILE A C 1
ATOM 3162 O O . ILE A 1 408 ? 22.485 3.361 4.509 1.00 14.92 408 ILE A O 1
ATOM 3167 N N . LEU A 1 409 ? 23.081 4.533 2.720 1.00 11.81 409 LEU A N 1
ATOM 3168 C CA . LEU A 1 409 ? 23.996 3.493 2.284 1.00 12.13 409 LEU A CA 1
ATOM 3169 C C . LEU A 1 409 ? 25.332 3.682 3.000 1.00 12.46 409 LEU A C 1
ATOM 3170 O O . LEU A 1 409 ? 25.580 4.749 3.562 1.00 10.60 409 LEU A O 1
ATOM 3175 N N . ASN A 1 410 ? 26.162 2.648 2.967 1.00 12.32 410 ASN A N 1
ATOM 3176 C CA . ASN A 1 410 ? 27.557 2.657 3.440 1.00 13.59 410 ASN A CA 1
ATOM 3177 C C . ASN A 1 410 ? 27.657 2.678 4.951 1.00 14.75 410 ASN A C 1
ATOM 3178 O O . ASN A 1 410 ? 28.734 2.937 5.506 1.00 14.96 410 ASN A O 1
ATOM 3183 N N . ALA A 1 411 ? 26.587 2.348 5.683 1.00 15.03 411 ALA A N 1
ATOM 3184 C CA . ALA A 1 411 ? 26.672 2.379 7.134 1.00 16.88 411 ALA A CA 1
ATOM 3185 C C . ALA A 1 411 ? 27.226 1.041 7.570 1.00 17.31 411 ALA A C 1
ATOM 3186 O O . ALA A 1 411 ? 26.503 0.117 7.928 1.00 17.99 411 ALA A O 1
ATOM 3188 N N . LEU A 1 412 ? 28.545 0.878 7.453 1.00 18.34 412 LEU A N 1
ATOM 3189 C CA . LEU A 1 412 ? 29.199 -0.369 7.821 1.00 18.22 412 LEU A CA 1
ATOM 3190 C C . LEU A 1 412 ? 28.910 -0.773 9.272 1.00 18.31 412 LEU A C 1
ATOM 3191 O O . LEU A 1 412 ? 28.801 -1.970 9.593 1.00 18.84 412 LEU A O 1
ATOM 3196 N N . THR A 1 413 ? 28.790 0.222 10.152 1.00 16.59 413 THR A N 1
ATOM 3197 C CA . THR A 1 413 ? 28.428 0.032 11.551 1.00 16.44 413 THR A CA 1
ATOM 3198 C C . THR A 1 413 ? 27.494 1.216 11.825 1.00 15.75 413 THR A C 1
ATOM 3199 O O . THR A 1 413 ? 27.462 2.154 11.004 1.00 15.63 413 THR A O 1
ATOM 3203 N N . PRO A 1 414 ? 26.784 1.313 12.974 1.00 15.55 414 PRO A N 1
ATOM 3204 C CA . PRO A 1 414 ? 25.966 2.453 13.356 1.00 14.02 414 PRO A CA 1
ATOM 3205 C C . PRO A 1 414 ? 26.749 3.741 13.417 1.00 14.13 414 PRO A C 1
ATOM 3206 O O . PRO A 1 414 ? 26.168 4.802 13.258 1.00 15.56 414 PRO A O 1
ATOM 3210 N N . GLN A 1 415 ? 28.059 3.675 13.710 1.00 12.45 415 GLN A N 1
ATOM 3211 C CA . GLN A 1 415 ? 28.852 4.872 13.887 1.00 10.61 415 GLN A CA 1
ATOM 3212 C C . GLN A 1 415 ? 29.903 5.095 12.806 1.00 10.54 415 GLN A C 1
ATOM 3213 O O . GLN A 1 415 ? 30.556 6.136 12.846 1.00 9.60 415 GLN A O 1
ATOM 3219 N N . PHE A 1 416 ? 30.100 4.188 11.853 1.00 10.78 416 PHE A N 1
ATOM 3220 C CA . PHE A 1 416 ? 31.155 4.355 10.855 1.00 10.70 416 PHE A CA 1
ATOM 3221 C C . PHE A 1 416 ? 31.104 5.683 10.106 1.00 10.85 416 PHE A C 1
ATOM 3222 O O . PHE A 1 416 ? 32.121 6.390 10.073 1.00 10.78 416 PHE A O 1
ATOM 3230 N N . LYS A 1 417 ? 29.956 6.088 9.537 1.00 9.24 417 LYS A N 1
ATOM 3231 C CA . LYS A 1 417 ? 29.879 7.324 8.767 1.00 8.95 417 LYS A CA 1
ATOM 3232 C C . LYS A 1 417 ? 30.118 8.554 9.607 1.00 9.42 417 LYS A C 1
ATOM 3233 O O . LYS A 1 417 ? 30.607 9.567 9.080 1.00 10.11 417 LYS A O 1
ATOM 3239 N N . ARG A 1 418 ? 29.733 8.504 10.891 1.00 7.90 418 ARG A N 1
ATOM 3240 C CA . ARG A 1 418 ? 29.961 9.598 11.828 1.00 9.42 418 ARG A CA 1
ATOM 3241 C C . ARG A 1 418 ? 31.446 9.777 12.119 1.00 10.13 418 ARG A C 1
ATOM 3242 O O . ARG A 1 418 ? 31.963 10.898 12.021 1.00 10.61 418 ARG A O 1
ATOM 3250 N N . VAL A 1 419 ? 32.144 8.675 12.438 1.00 10.17 419 VAL A N 1
ATOM 3251 C CA . VAL A 1 419 ? 33.595 8.722 12.719 1.00 10.20 419 VAL A CA 1
ATOM 3252 C C . VAL A 1 419 ? 34.330 9.169 11.440 1.00 9.25 419 VAL A C 1
ATOM 3253 O O . VAL A 1 419 ? 35.231 10.019 11.529 1.00 8.44 419 VAL A O 1
ATOM 3257 N N . ALA A 1 420 ? 33.938 8.663 10.249 1.00 8.17 420 ALA A N 1
ATOM 3258 C CA . ALA A 1 420 ? 34.544 9.115 8.999 1.00 8.66 420 ALA A CA 1
ATOM 3259 C C . ALA A 1 420 ? 34.345 10.599 8.776 1.00 9.78 420 ALA A C 1
ATOM 3260 O O . ALA A 1 420 ? 35.271 11.288 8.314 1.00 8.82 420 ALA A O 1
ATOM 3262 N N . ALA A 1 421 ? 33.176 11.174 9.094 1.00 8.94 421 ALA A N 1
ATOM 3263 C CA . ALA A 1 421 ? 32.990 12.608 8.966 1.00 8.53 421 ALA A CA 1
ATOM 3264 C C . ALA A 1 421 ? 33.848 13.388 9.957 1.00 8.33 421 ALA A C 1
ATOM 3265 O O . ALA A 1 421 ? 34.452 14.406 9.586 1.00 9.07 421 ALA A O 1
ATOM 3267 N N . ILE A 1 422 ? 33.925 12.958 11.227 1.00 8.38 422 ILE A N 1
ATOM 3268 C CA . ILE A 1 422 ? 34.718 13.641 12.254 1.00 9.17 422 ILE A CA 1
ATOM 3269 C C . ILE A 1 422 ? 36.186 13.663 11.847 1.00 8.45 422 ILE A C 1
ATOM 3270 O O . ILE A 1 422 ? 36.780 14.739 11.873 1.00 9.89 422 ILE A O 1
ATOM 3275 N N . LEU A 1 423 ? 36.743 12.534 11.424 1.00 9.06 423 LEU A N 1
ATOM 3276 C CA . LEU A 1 423 ? 38.162 12.467 11.087 1.00 9.26 423 LEU A CA 1
ATOM 3277 C C . LEU A 1 423 ? 38.447 13.283 9.851 1.00 11.56 423 LEU A C 1
ATOM 3278 O O . LEU A 1 423 ? 39.449 14.022 9.832 1.00 12.28 423 LEU A O 1
ATOM 3283 N N . SER A 1 424 ? 37.558 13.251 8.854 1.00 9.18 424 SER A N 1
ATOM 3284 C CA . SER A 1 424 ? 37.683 14.103 7.687 1.00 10.09 424 SER A CA 1
ATOM 3285 C C . SER A 1 424 ? 37.845 15.559 8.071 1.00 10.29 424 SER A C 1
ATOM 3286 O O . SER A 1 424 ? 38.770 16.274 7.652 1.00 9.20 424 SER A O 1
ATOM 3289 N N . ASP A 1 425 ? 36.925 16.046 8.908 1.00 9.57 425 ASP A N 1
ATOM 3290 C CA . ASP A 1 425 ? 36.898 17.460 9.153 1.00 9.36 425 ASP A CA 1
ATOM 3291 C C . ASP A 1 425 ? 37.881 17.942 10.170 1.00 9.91 425 ASP A C 1
ATOM 3292 O O . ASP A 1 425 ? 38.361 19.056 10.028 1.00 11.43 425 ASP A O 1
ATOM 3297 N N . MET A 1 426 ? 38.215 17.119 11.149 1.00 10.86 426 MET A N 1
ATOM 3298 C CA . MET A 1 426 ? 39.178 17.498 12.153 1.00 12.99 426 MET A CA 1
ATOM 3299 C C . MET A 1 426 ? 40.599 17.529 11.583 1.00 11.96 426 MET A C 1
ATOM 3300 O O . MET A 1 426 ? 41.350 18.478 11.790 1.00 13.80 426 MET A O 1
ATOM 3305 N N . LEU A 1 427 ? 40.954 16.490 10.837 1.00 10.85 427 LEU A N 1
ATOM 3306 C CA . LEU A 1 427 ? 42.336 16.334 10.398 1.00 10.24 427 LEU A CA 1
ATOM 3307 C C . LEU A 1 427 ? 42.673 16.925 9.050 1.00 11.10 427 LEU A C 1
ATOM 3308 O O . LEU A 1 427 ? 43.852 17.210 8.786 1.00 10.90 427 LEU A O 1
ATOM 3313 N N . PHE A 1 428 ? 41.684 17.130 8.167 1.00 8.79 428 PHE A N 1
ATOM 3314 C CA . PHE A 1 428 ? 41.962 17.576 6.810 1.00 8.96 428 PHE A CA 1
ATOM 3315 C C . PHE A 1 428 ? 41.200 18.818 6.418 1.00 10.34 428 PHE A C 1
ATOM 3316 O O . PHE A 1 428 ? 41.807 19.820 6.032 1.00 8.83 428 PHE A O 1
ATOM 3324 N N . GLN A 1 429 ? 39.862 18.862 6.543 1.00 10.04 429 GLN A N 1
ATOM 3325 C CA . GLN A 1 429 ? 39.114 20.041 6.082 1.00 10.09 429 GLN A CA 1
ATOM 3326 C C . GLN A 1 429 ? 39.320 21.282 6.936 1.00 10.06 429 GLN A C 1
ATOM 3327 O O . GLN A 1 429 ? 39.473 22.382 6.389 1.00 11.14 429 GLN A O 1
ATOM 3333 N N . SER A 1 430 ? 39.376 21.173 8.270 1.00 10.29 430 SER A N 1
ATOM 3334 C CA . SER A 1 430 ? 39.612 22.329 9.124 1.00 11.64 430 SER A CA 1
ATOM 3335 C C . SER A 1 430 ? 41.008 22.911 8.873 1.00 10.54 430 SER A C 1
ATOM 3336 O O . SER A 1 430 ? 41.089 24.128 8.684 1.00 10.85 430 SER A O 1
ATOM 3339 N N . PRO A 1 431 ? 42.127 22.169 8.831 1.00 9.82 431 PRO A N 1
ATOM 3340 C CA . PRO A 1 431 ? 43.443 22.712 8.469 1.00 9.41 431 PRO A CA 1
ATOM 3341 C C . PRO A 1 431 ? 43.435 23.470 7.151 1.00 8.78 431 PRO A C 1
ATOM 3342 O O . PRO A 1 431 ? 44.098 24.510 7.046 1.00 8.88 431 PRO A O 1
ATOM 3346 N N . ARG A 1 432 ? 42.684 23.005 6.130 1.00 9.09 432 ARG A N 1
ATOM 3347 C CA . ARG A 1 432 ? 42.622 23.703 4.845 1.00 7.68 432 ARG A CA 1
ATOM 3348 C C . ARG A 1 432 ? 41.959 25.071 5.023 1.00 9.39 432 ARG A C 1
ATOM 3349 O O . ARG A 1 432 ? 42.475 26.110 4.588 1.00 9.24 432 ARG A O 1
ATOM 3357 N N . ARG A 1 433 ? 40.812 25.115 5.705 1.00 10.07 433 ARG A N 1
ATOM 3358 C CA . ARG A 1 433 ? 40.125 26.378 5.923 1.00 8.60 433 ARG A CA 1
ATOM 3359 C C . ARG A 1 433 ? 40.874 27.309 6.855 1.00 8.43 433 ARG A C 1
ATOM 3360 O O . ARG A 1 433 ? 40.762 28.525 6.686 1.00 10.59 433 ARG A O 1
ATOM 3368 N N . VAL A 1 434 ? 41.680 26.813 7.814 1.00 10.17 434 VAL A N 1
ATOM 3369 C CA . VAL A 1 434 ? 42.519 27.677 8.639 1.00 11.14 434 VAL A CA 1
ATOM 3370 C C . VAL A 1 434 ? 43.464 28.442 7.716 1.00 9.72 434 VAL A C 1
ATOM 3371 O O . VAL A 1 434 ? 43.594 29.668 7.858 1.00 10.77 434 VAL A O 1
ATOM 3375 N N . MET A 1 435 ? 44.113 27.776 6.759 1.00 10.38 435 MET A N 1
ATOM 3376 C CA . MET A 1 435 ? 45.012 28.472 5.832 1.00 10.86 435 MET A CA 1
ATOM 3377 C C . MET A 1 435 ? 44.271 29.445 4.932 1.00 11.55 435 MET A C 1
ATOM 3378 O O . MET A 1 435 ? 44.640 30.622 4.892 1.00 12.06 435 MET A O 1
ATOM 3383 N N . LEU A 1 436 ? 43.205 28.999 4.259 1.00 11.50 436 LEU A N 1
ATOM 3384 C CA . LEU A 1 436 ? 42.491 29.862 3.332 1.00 10.81 436 LEU A CA 1
ATOM 3385 C C . LEU A 1 436 ? 41.959 31.138 3.949 1.00 12.40 436 LEU A C 1
ATOM 3386 O O . LEU A 1 436 ? 42.031 32.192 3.311 1.00 12.12 436 LEU A O 1
ATOM 3391 N N . SER A 1 437 ? 41.465 31.122 5.190 1.00 13.88 437 SER A N 1
ATOM 3392 C CA . SER A 1 437 ? 41.023 32.370 5.766 1.00 15.73 437 SER A CA 1
ATOM 3393 C C . SER A 1 437 ? 42.164 33.177 6.376 1.00 15.70 437 SER A C 1
ATOM 3394 O O . SER A 1 437 ? 42.073 34.393 6.469 1.00 15.64 437 SER A O 1
ATOM 3397 N N . ALA A 1 438 ? 43.282 32.567 6.764 1.00 13.48 438 ALA A N 1
ATOM 3398 C CA . ALA A 1 438 ? 44.362 33.323 7.366 1.00 12.69 438 ALA A CA 1
ATOM 3399 C C . ALA A 1 438 ? 45.195 34.030 6.317 1.00 12.78 438 ALA A C 1
ATOM 3400 O O . ALA A 1 438 ? 45.611 35.177 6.534 1.00 15.11 438 ALA A O 1
ATOM 3402 N N . THR A 1 439 ? 45.405 33.440 5.139 1.00 11.43 439 THR A N 1
ATOM 3403 C CA . THR A 1 439 ? 46.352 34.032 4.207 1.00 12.84 439 THR A CA 1
ATOM 3404 C C . THR A 1 439 ? 45.710 34.953 3.195 1.00 13.45 439 THR A C 1
ATOM 3405 O O . THR A 1 439 ? 45.759 34.746 1.983 1.00 14.30 439 THR A O 1
ATOM 3409 N N . LYS A 1 440 ? 45.195 36.062 3.686 1.00 15.03 440 LYS A N 1
ATOM 3410 C CA . LYS A 1 440 ? 44.429 36.967 2.851 1.00 18.01 440 LYS A CA 1
ATOM 3411 C C . LYS A 1 440 ? 45.232 37.789 1.854 1.00 18.18 440 LYS A C 1
ATOM 3412 O O . LYS A 1 440 ? 44.696 38.333 0.882 1.00 17.81 440 LYS A O 1
ATOM 3423 N N . ASP A 1 441 ? 46.545 37.871 2.026 1.00 17.02 441 ASP A N 1
ATOM 3424 C CA . ASP A 1 441 ? 47.309 38.687 1.116 1.00 16.80 441 ASP A CA 1
ATOM 3425 C C . ASP A 1 441 ? 48.011 37.912 0.027 1.00 16.24 441 ASP A C 1
ATOM 3426 O O . ASP A 1 441 ? 48.954 38.439 -0.564 1.00 18.24 441 ASP A O 1
ATOM 3431 N N . VAL A 1 442 ? 47.662 36.659 -0.247 1.00 13.69 442 VAL A N 1
ATOM 3432 C CA . VAL A 1 442 ? 48.274 35.948 -1.350 1.00 12.95 442 VAL A CA 1
ATOM 3433 C C . VAL A 1 442 ? 47.119 35.407 -2.191 1.00 13.42 442 VAL A C 1
ATOM 3434 O O . VAL A 1 442 ? 46.020 35.218 -1.652 1.00 12.62 442 VAL A O 1
ATOM 3438 N N . ASN A 1 443 ? 47.318 35.145 -3.485 1.00 10.05 443 ASN A N 1
ATOM 3439 C CA . ASN A 1 443 ? 46.289 34.525 -4.301 1.00 12.39 443 ASN A CA 1
ATOM 3440 C C . ASN A 1 443 ? 46.153 33.051 -3.951 1.00 13.10 443 ASN A C 1
ATOM 3441 O O . ASN A 1 443 ? 47.170 32.378 -3.722 1.00 12.19 443 ASN A O 1
ATOM 3446 N N . ARG A 1 444 ? 44.943 32.484 -3.904 1.00 11.92 444 ARG A N 1
ATOM 3447 C CA . ARG A 1 444 ? 44.805 31.078 -3.600 1.00 11.37 444 ARG A CA 1
ATOM 3448 C C . ARG A 1 444 ? 43.628 30.484 -4.321 1.00 11.05 444 ARG A C 1
ATOM 3449 O O . ARG A 1 444 ? 42.739 31.206 -4.778 1.00 12.12 444 ARG A O 1
ATOM 3457 N N . TRP A 1 445 ? 43.656 29.176 -4.527 1.00 10.49 445 TRP A N 1
ATOM 3458 C CA . TRP A 1 445 ? 42.635 28.434 -5.254 1.00 10.93 445 TRP A CA 1
ATOM 3459 C C . TRP A 1 445 ? 42.342 27.200 -4.417 1.00 10.80 445 TRP A C 1
ATOM 3460 O O . TRP A 1 445 ? 43.249 26.720 -3.704 1.00 9.83 445 TRP A O 1
ATOM 3471 N N . THR A 1 446 ? 41.121 26.651 -4.409 1.00 8.28 446 THR A N 1
ATOM 3472 C CA . THR A 1 446 ? 40.863 25.461 -3.619 1.00 8.35 446 THR A CA 1
ATOM 3473 C C . THR A 1 446 ? 39.954 24.549 -4.438 1.00 8.39 446 THR A C 1
ATOM 3474 O O . THR A 1 446 ? 39.229 24.998 -5.352 1.00 10.20 446 THR A O 1
ATOM 3478 N N . TYR A 1 447 ? 39.998 23.253 -4.152 1.00 7.24 447 TYR A N 1
ATOM 3479 C CA . TYR A 1 447 ? 39.215 22.278 -4.874 1.00 9.61 447 TYR A CA 1
ATOM 3480 C C . TYR A 1 447 ? 38.664 21.218 -3.938 1.00 9.39 447 TYR A C 1
ATOM 3481 O O . TYR A 1 447 ? 39.219 20.954 -2.854 1.00 9.54 447 TYR A O 1
ATOM 3490 N N . LEU A 1 448 ? 37.553 20.623 -4.388 1.00 9.82 448 LEU A N 1
ATOM 3491 C CA . LEU A 1 448 ? 36.991 19.442 -3.758 1.00 9.90 448 LEU A CA 1
ATOM 3492 C C . LEU A 1 448 ? 36.902 18.415 -4.877 1.00 10.34 448 LEU A C 1
ATOM 3493 O O . LEU A 1 448 ? 36.365 18.696 -5.962 1.00 12.07 448 LEU A O 1
ATOM 3498 N N . SER A 1 449 ? 37.438 17.215 -4.677 1.00 8.57 449 SER A N 1
ATOM 3499 C CA . SER A 1 449 ? 37.365 16.208 -5.708 1.00 10.26 449 SER A CA 1
ATOM 3500 C C . SER A 1 449 ? 36.273 15.224 -5.318 1.00 10.72 449 SER A C 1
ATOM 3501 O O . SER A 1 449 ? 36.287 14.642 -4.229 1.00 9.66 449 SER A O 1
ATOM 3504 N N . THR A 1 450 ? 35.284 15.047 -6.203 1.00 11.26 450 THR A N 1
ATOM 3505 C CA . THR A 1 450 ? 34.177 14.130 -5.910 1.00 11.79 450 THR A CA 1
ATOM 3506 C C . THR A 1 450 ? 34.132 13.019 -6.937 1.00 12.14 450 THR A C 1
ATOM 3507 O O . THR A 1 450 ? 33.121 12.313 -7.090 1.00 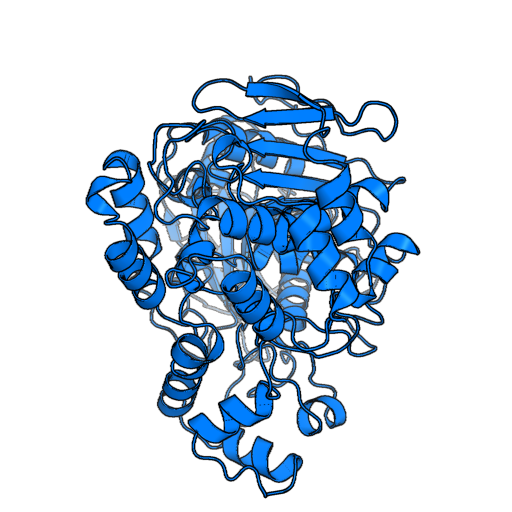11.16 450 THR A O 1
ATOM 3511 N N . HIS A 1 451 ? 35.234 12.798 -7.654 1.00 11.12 451 HIS A N 1
ATOM 3512 C CA . HIS A 1 451 ? 35.209 11.866 -8.777 1.00 10.65 451 HIS A CA 1
ATOM 3513 C C . HIS A 1 451 ? 34.907 10.400 -8.511 1.00 10.08 451 HIS A C 1
ATOM 3514 O O . HIS A 1 451 ? 34.596 9.704 -9.471 1.00 12.90 451 HIS A O 1
ATOM 3521 N N . LEU A 1 452 ? 34.981 9.848 -7.294 1.00 8.92 452 LEU A N 1
ATOM 3522 C CA . LEU A 1 452 ? 34.596 8.463 -7.096 1.00 9.16 452 LEU A CA 1
ATOM 3523 C C . LEU A 1 452 ? 33.243 8.380 -6.382 1.00 9.50 452 LEU A C 1
ATOM 3524 O O . LEU A 1 452 ? 32.897 7.351 -5.801 1.00 9.68 452 LEU A O 1
ATOM 3529 N N . HIS A 1 453 ? 32.460 9.462 -6.356 1.00 11.03 453 HIS A N 1
ATOM 3530 C CA . HIS A 1 453 ? 31.182 9.470 -5.638 1.00 11.88 453 HIS A CA 1
ATOM 3531 C C . HIS A 1 453 ? 30.302 8.365 -6.220 1.00 13.30 453 HIS A C 1
ATOM 3532 O O . HIS A 1 453 ? 30.113 8.232 -7.435 1.00 11.66 453 HIS A O 1
ATOM 3539 N N . ASN A 1 454 ? 29.920 7.498 -5.291 1.00 15.68 454 ASN A N 1
ATOM 3540 C CA . ASN A 1 454 ? 29.088 6.319 -5.521 1.00 18.95 454 ASN A CA 1
ATOM 3541 C C . ASN A 1 454 ? 29.714 5.190 -6.311 1.00 19.66 454 ASN A C 1
ATOM 3542 O O . ASN A 1 454 ? 29.047 4.221 -6.669 1.00 20.23 454 ASN A O 1
ATOM 3547 N N . LEU A 1 455 ? 31.007 5.268 -6.594 1.00 18.09 455 LEU A N 1
ATOM 3548 C CA . LEU A 1 455 ? 31.667 4.206 -7.308 1.00 18.21 455 LEU A CA 1
ATOM 3549 C C . LEU A 1 455 ? 32.361 3.289 -6.339 1.00 16.26 455 LEU A C 1
ATOM 3550 O O . LEU A 1 455 ? 32.614 2.145 -6.708 1.00 17.12 455 LEU A O 1
ATOM 3555 N N . VAL A 1 456 ? 32.679 3.724 -5.108 1.00 14.23 456 VAL A N 1
ATOM 3556 C CA . VAL A 1 456 ? 33.407 2.884 -4.169 1.00 14.34 456 VAL A CA 1
ATOM 3557 C C . VAL A 1 456 ? 32.612 2.855 -2.866 1.00 14.30 456 VAL A C 1
ATOM 3558 O O . VAL A 1 456 ? 32.579 3.850 -2.111 1.00 14.55 456 VAL A O 1
ATOM 3562 N N . PRO A 1 457 ? 31.881 1.757 -2.612 1.00 14.44 457 PRO A N 1
ATOM 3563 C CA . PRO A 1 457 ? 31.144 1.509 -1.384 1.00 13.71 457 PRO A CA 1
ATOM 3564 C C . PRO A 1 457 ? 32.049 1.724 -0.183 1.00 14.36 457 PRO A C 1
ATOM 3565 O O . PRO A 1 457 ? 33.223 1.325 -0.229 1.00 12.41 457 PRO A O 1
ATOM 3569 N N . PHE A 1 458 ? 31.523 2.352 0.869 1.00 13.18 458 PHE A N 1
ATOM 3570 C CA . PHE A 1 458 ? 32.175 2.560 2.162 1.00 13.59 458 PHE A CA 1
ATOM 3571 C C . PHE A 1 458 ? 33.322 3.553 2.154 1.00 13.56 458 PHE A C 1
ATOM 3572 O O . PHE A 1 458 ? 33.475 4.281 3.125 1.00 13.11 458 PHE A O 1
ATOM 3580 N N . LEU A 1 459 ? 34.147 3.632 1.105 1.00 13.35 459 LEU A N 1
ATOM 3581 C CA . LEU A 1 459 ? 35.236 4.603 1.064 1.00 13.35 459 LEU A CA 1
ATOM 3582 C C . LEU A 1 459 ? 34.928 5.893 0.333 1.00 11.51 459 LEU A C 1
ATOM 3583 O O . LEU A 1 459 ? 35.454 6.939 0.708 1.00 11.31 459 LEU A O 1
ATOM 3588 N N . GLY A 1 460 ? 34.063 5.908 -0.687 1.00 10.49 460 GLY A N 1
ATOM 3589 C CA . GLY A 1 460 ? 33.788 7.127 -1.435 1.00 8.35 460 GLY A CA 1
ATOM 3590 C C . GLY A 1 460 ? 35.057 7.683 -2.088 1.00 8.21 460 GLY A C 1
ATOM 3591 O O . GLY A 1 460 ? 35.883 6.897 -2.541 1.00 10.18 460 GLY A O 1
ATOM 3592 N N . THR A 1 461 ? 35.228 8.992 -2.239 1.00 7.98 461 THR A N 1
ATOM 3593 C CA . THR A 1 461 ? 36.431 9.549 -2.865 1.00 7.90 461 THR A CA 1
ATOM 3594 C C . THR A 1 461 ? 37.399 9.746 -1.680 1.00 7.31 461 THR A C 1
ATOM 3595 O O . THR A 1 461 ? 37.446 10.790 -1.020 1.00 7.64 461 THR A O 1
ATOM 3599 N N . PHE A 1 462 ? 38.130 8.661 -1.475 1.00 8.36 462 PHE A N 1
ATOM 3600 C CA . PHE A 1 462 ? 38.972 8.488 -0.311 1.00 8.53 462 PHE A CA 1
ATOM 3601 C C . PHE A 1 462 ? 40.362 9.115 -0.381 1.00 8.42 462 PHE A C 1
ATOM 3602 O O . PHE A 1 462 ? 40.915 9.429 -1.444 1.00 8.31 462 PHE A O 1
ATOM 3610 N N . HIS A 1 463 ? 40.932 9.245 0.800 1.00 8.57 463 HIS A N 1
ATOM 3611 C CA . HIS A 1 463 ? 42.272 9.790 0.997 1.00 8.20 463 HIS A CA 1
ATOM 3612 C C . HIS A 1 463 ? 43.323 9.028 0.198 1.00 8.16 463 HIS A C 1
ATOM 3613 O O . HIS A 1 463 ? 43.407 7.792 0.295 1.00 7.92 463 HIS A O 1
ATOM 3620 N N . GLY A 1 464 ? 44.122 9.760 -0.574 1.00 8.81 464 GLY A N 1
ATOM 3621 C CA . GLY A 1 464 ? 45.232 9.142 -1.276 1.00 7.66 464 GLY A CA 1
ATOM 3622 C C . GLY A 1 464 ? 44.859 8.598 -2.640 1.00 9.82 464 GLY A C 1
ATOM 3623 O O . GLY A 1 464 ? 45.756 8.304 -3.439 1.00 9.51 464 GLY A O 1
ATOM 3624 N N . ASN A 1 465 ? 43.572 8.510 -3.016 1.00 8.53 465 ASN A N 1
ATOM 3625 C CA . ASN A 1 465 ? 43.249 7.870 -4.284 1.00 8.50 465 ASN A CA 1
ATOM 3626 C C . ASN A 1 465 ? 43.776 8.609 -5.499 1.00 7.67 465 ASN A C 1
ATOM 3627 O O . ASN A 1 465 ? 44.121 7.956 -6.478 1.00 11.75 465 ASN A O 1
ATOM 3632 N N . GLU A 1 466 ? 43.861 9.944 -5.510 1.00 7.58 466 GLU A N 1
ATOM 3633 C CA . GLU A 1 466 ? 44.172 10.643 -6.741 1.00 8.11 466 GLU A CA 1
ATOM 3634 C C . GLU A 1 466 ? 45.603 10.459 -7.198 1.00 8.87 466 GLU A C 1
ATOM 3635 O O . GLU A 1 466 ? 45.916 10.722 -8.359 1.00 8.86 466 GLU A O 1
ATOM 3641 N N . LEU A 1 467 ? 46.490 9.996 -6.302 1.00 8.84 467 LEU A N 1
ATOM 3642 C CA . LEU A 1 467 ? 47.882 9.725 -6.676 1.00 9.85 467 LEU A CA 1
ATOM 3643 C C . LEU A 1 467 ? 47.967 8.732 -7.838 1.00 11.24 467 LEU A C 1
ATOM 3644 O O . LEU A 1 467 ? 48.870 8.862 -8.667 1.00 12.65 467 LEU A O 1
ATOM 3649 N N . ILE A 1 468 ? 47.043 7.765 -7.996 1.00 12.50 468 ILE A N 1
ATOM 3650 C CA . ILE A 1 468 ? 47.154 6.812 -9.095 1.00 14.48 468 ILE A CA 1
ATOM 3651 C C . ILE A 1 468 ? 46.951 7.524 -10.424 1.00 14.45 468 ILE A C 1
ATOM 3652 O O . ILE A 1 468 ? 47.601 7.142 -11.403 1.00 14.72 468 ILE A O 1
ATOM 3657 N N . PHE A 1 469 ? 46.181 8.617 -10.482 1.00 13.68 469 PHE A N 1
ATOM 3658 C CA . PHE A 1 469 ? 45.954 9.344 -11.719 1.00 14.63 469 PHE A CA 1
ATOM 3659 C C . PHE A 1 469 ? 47.094 10.284 -12.039 1.00 15.26 469 PHE A C 1
ATOM 3660 O O . PHE A 1 469 ? 47.310 10.642 -13.196 1.00 15.21 469 PHE A O 1
ATOM 3668 N N . GLN A 1 470 ? 47.870 10.714 -11.042 1.00 13.06 470 GLN A N 1
ATOM 3669 C CA . GLN A 1 470 ? 48.992 11.593 -11.285 1.00 12.93 470 GLN A CA 1
ATOM 3670 C C . GLN A 1 470 ? 50.255 10.838 -11.645 1.00 14.91 470 GLN A C 1
ATOM 3671 O O . GLN A 1 470 ? 51.099 11.364 -12.390 1.00 16.99 470 GLN A O 1
ATOM 3677 N N . PHE A 1 471 ? 50.413 9.643 -11.063 1.00 15.23 471 PHE A N 1
ATOM 3678 C CA . PHE A 1 471 ? 51.674 8.937 -11.147 1.00 15.04 471 PHE A CA 1
ATOM 3679 C C . PHE A 1 471 ? 51.564 7.537 -11.702 1.00 17.34 471 PHE A C 1
ATOM 3680 O O . PHE A 1 471 ? 52.594 6.871 -11.826 1.00 20.21 471 PHE A O 1
ATOM 3688 N N . ASN A 1 472 ? 50.389 7.023 -12.033 1.00 19.00 472 ASN A N 1
ATOM 3689 C CA . ASN A 1 472 ? 50.299 5.623 -12.430 1.00 21.44 472 ASN A CA 1
ATOM 3690 C C . ASN A 1 472 ? 49.497 5.408 -13.701 1.00 22.37 472 ASN A C 1
ATOM 3691 O O . ASN A 1 472 ? 50.026 4.836 -14.653 1.00 23.54 472 ASN A O 1
ATOM 3696 N N . VAL A 1 473 ? 48.241 5.831 -13.797 1.00 21.76 473 VAL A N 1
ATOM 3697 C CA . VAL A 1 473 ? 47.452 5.639 -15.001 1.00 23.87 473 VAL A CA 1
ATOM 3698 C C . VAL A 1 473 ? 46.763 6.966 -15.231 1.00 25.26 473 VAL A C 1
ATOM 3699 O O . VAL A 1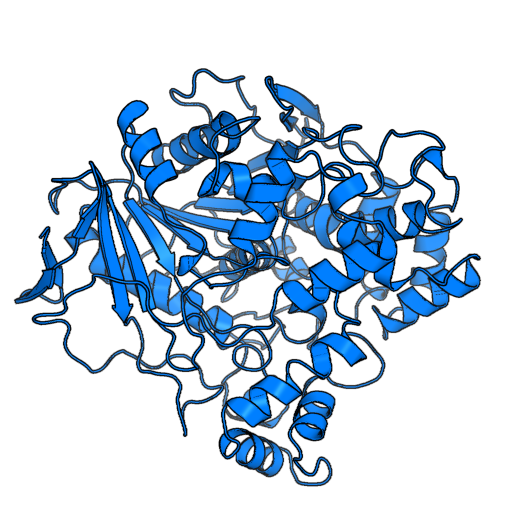 473 ? 46.045 7.514 -14.387 1.00 26.21 473 VAL A O 1
ATOM 3703 N N . ASN A 1 474 ? 46.955 7.518 -16.413 1.00 28.08 474 ASN A N 1
ATOM 3704 C CA . ASN A 1 474 ? 46.436 8.844 -16.672 1.00 30.96 474 ASN A CA 1
ATOM 3705 C C . ASN A 1 474 ? 45.106 8.750 -17.375 1.00 30.37 474 ASN A C 1
ATOM 3706 O O . ASN A 1 474 ? 44.969 8.892 -18.589 1.00 31.65 474 ASN A O 1
ATOM 3711 N N . ILE A 1 475 ? 44.144 8.409 -16.520 1.00 28.12 475 ILE A N 1
ATOM 3712 C CA . ILE A 1 475 ? 42.739 8.218 -16.861 1.00 25.33 475 ILE A CA 1
ATOM 3713 C C . ILE A 1 475 ? 41.935 9.027 -15.854 1.00 23.49 475 ILE A C 1
ATOM 3714 O O . ILE A 1 475 ? 42.490 9.606 -14.909 1.00 20.04 475 ILE A O 1
ATOM 3719 N N . GLY A 1 476 ? 40.606 9.081 -16.033 1.00 22.86 476 GLY A N 1
ATOM 3720 C CA . GLY A 1 476 ? 39.718 9.725 -15.063 1.00 19.46 476 GLY A CA 1
ATOM 3721 C C . GLY A 1 476 ? 40.047 11.197 -14.962 1.00 16.85 476 GLY A C 1
ATOM 3722 O O . GLY A 1 476 ? 40.284 11.788 -16.014 1.00 18.05 476 GLY A O 1
ATOM 3723 N N . PRO A 1 477 ? 40.217 11.793 -13.776 1.00 15.15 477 PRO A N 1
ATOM 3724 C CA . PRO A 1 477 ? 40.512 13.205 -13.613 1.00 13.77 477 PRO A CA 1
ATOM 3725 C C . PRO A 1 477 ? 42.000 13.538 -13.792 1.00 12.87 477 PRO A C 1
ATOM 3726 O O . PRO A 1 477 ? 42.434 14.634 -13.419 1.00 11.35 477 PRO A O 1
ATOM 3730 N N . ALA A 1 478 ? 42.810 12.637 -14.365 1.00 13.27 478 ALA A N 1
ATOM 3731 C CA . ALA A 1 478 ? 44.239 12.877 -14.535 1.00 12.49 478 ALA A CA 1
ATOM 3732 C C . ALA A 1 478 ? 44.590 14.188 -15.205 1.00 13.25 478 ALA A C 1
ATOM 3733 O O . ALA A 1 478 ? 45.493 14.906 -14.772 1.00 12.63 478 ALA A O 1
ATOM 3735 N N . ASN A 1 479 ? 43.855 14.576 -16.251 1.00 14.02 479 ASN A N 1
ATOM 3736 C CA . ASN A 1 479 ? 44.091 15.848 -16.916 1.00 14.73 479 ASN A CA 1
ATOM 3737 C C . ASN A 1 479 ? 43.932 17.046 -16.008 1.00 13.71 479 ASN A C 1
ATOM 3738 O O . ASN A 1 479 ? 44.703 17.997 -16.168 1.00 13.90 479 ASN A O 1
ATOM 3743 N N . SER A 1 480 ? 43.032 17.063 -15.018 1.00 11.78 480 SER A N 1
ATOM 3744 C CA . SER A 1 480 ? 42.967 18.184 -14.095 1.00 10.18 480 SER A CA 1
ATOM 3745 C C . SER A 1 480 ? 44.179 18.214 -13.177 1.00 8.44 480 SER A C 1
ATOM 3746 O O . SER A 1 480 ? 44.813 19.263 -13.052 1.00 10.23 480 SER A O 1
ATOM 3749 N N . TYR A 1 481 ? 44.516 17.100 -12.557 1.00 8.05 481 TYR A N 1
ATOM 3750 C CA . TYR A 1 481 ? 45.657 17.063 -11.638 1.00 8.77 481 TYR A CA 1
ATOM 3751 C C . TYR A 1 481 ? 46.975 17.296 -12.377 1.00 11.06 481 TYR A C 1
ATOM 3752 O O . TYR A 1 481 ? 47.869 17.892 -11.793 1.00 12.37 481 TYR A O 1
ATOM 3761 N N . LEU A 1 482 ? 47.119 16.906 -13.641 1.00 10.00 482 LEU A N 1
ATOM 3762 C CA . LEU A 1 482 ? 48.338 17.231 -14.383 1.00 10.36 482 LEU A CA 1
ATOM 3763 C C . LEU A 1 482 ? 48.335 18.660 -14.922 1.00 10.38 482 LEU A C 1
ATOM 3764 O O . LEU A 1 482 ? 49.182 19.489 -14.588 1.00 10.56 482 LEU A O 1
ATOM 3769 N N . ARG A 1 483 ? 47.330 19.056 -15.707 1.00 10.31 483 ARG A N 1
ATOM 3770 C CA . ARG A 1 483 ? 47.398 20.326 -16.408 1.00 9.97 483 ARG A CA 1
ATOM 3771 C C . ARG A 1 483 ? 47.176 21.553 -15.571 1.00 9.28 483 ARG A C 1
ATOM 3772 O O . ARG A 1 483 ? 47.894 22.534 -15.776 1.00 9.61 483 ARG A O 1
ATOM 3780 N N . TYR A 1 484 ? 46.227 21.594 -14.621 1.00 7.76 484 TYR A N 1
ATOM 3781 C CA . TYR A 1 484 ? 46.093 22.789 -13.811 1.00 8.23 484 TYR A CA 1
ATOM 3782 C C . TYR A 1 484 ? 47.393 23.010 -13.005 1.00 8.06 484 TYR A C 1
ATOM 3783 O O . TYR A 1 484 ? 47.840 24.145 -12.812 1.00 8.27 484 TYR A O 1
ATOM 3792 N N . PHE A 1 485 ? 48.041 21.931 -12.563 1.00 7.83 485 PHE A N 1
ATOM 3793 C CA . PHE A 1 485 ? 49.205 22.086 -11.694 1.00 7.89 485 PHE A CA 1
ATOM 3794 C C . PHE A 1 485 ? 50.408 22.474 -12.551 1.00 7.68 485 PHE A C 1
ATOM 3795 O O . PHE A 1 485 ? 51.226 23.275 -12.113 1.00 9.50 485 PHE A O 1
ATOM 3803 N N . ILE A 1 486 ? 50.567 21.984 -13.767 1.00 8.53 486 ILE A N 1
ATOM 3804 C CA . ILE A 1 486 ? 51.630 22.460 -14.662 1.00 7.98 486 ILE A CA 1
ATOM 3805 C C . ILE A 1 486 ? 51.442 23.946 -14.954 1.00 9.42 486 ILE A C 1
ATOM 3806 O O . ILE A 1 486 ? 52.404 24.728 -14.825 1.00 9.66 486 ILE A O 1
ATOM 3811 N N . SER A 1 487 ? 50.214 24.380 -15.313 1.00 8.14 487 SER A N 1
ATOM 3812 C CA . SER A 1 487 ? 49.955 25.792 -15.539 1.00 9.63 487 SER A CA 1
ATOM 3813 C C . SER A 1 487 ? 50.299 26.609 -14.306 1.00 8.99 487 SER A C 1
ATOM 3814 O O . SER A 1 487 ? 50.876 27.707 -14.395 1.00 8.44 487 SER A O 1
ATOM 3817 N N . PHE A 1 488 ? 49.934 26.119 -13.113 1.00 9.99 488 PHE A N 1
ATOM 3818 C CA . PHE A 1 488 ? 50.242 26.850 -11.894 1.00 9.34 488 PHE A CA 1
ATOM 3819 C C . PHE A 1 488 ? 51.761 26.972 -11.698 1.00 8.40 488 PHE A C 1
ATOM 3820 O O . PHE A 1 488 ? 52.232 28.061 -11.342 1.00 10.15 488 PHE A O 1
ATOM 3828 N N . ALA A 1 489 ? 52.551 25.928 -11.960 1.00 8.81 489 ALA A N 1
ATOM 3829 C CA . ALA A 1 489 ? 54.010 26.006 -11.799 1.00 9.28 489 ALA A CA 1
ATOM 3830 C C . ALA A 1 489 ? 54.607 27.013 -12.770 1.00 9.89 489 ALA A C 1
ATOM 3831 O O . ALA A 1 489 ? 55.586 27.674 -12.464 1.00 9.77 489 ALA A O 1
ATOM 3833 N N . ASN A 1 490 ? 54.005 27.162 -13.950 1.00 10.51 490 ASN A N 1
ATOM 3834 C CA . ASN A 1 490 ? 54.477 28.088 -14.964 1.00 10.58 490 ASN A CA 1
ATOM 3835 C C . ASN A 1 490 ? 54.031 29.515 -14.768 1.00 12.42 490 ASN A C 1
ATOM 3836 O O . ASN A 1 490 ? 54.794 30.451 -14.993 1.00 13.31 490 ASN A O 1
ATOM 3841 N N . HIS A 1 491 ? 52.773 29.754 -14.383 1.00 12.46 491 HIS A N 1
ATOM 3842 C CA . HIS A 1 491 ? 52.206 31.100 -14.413 1.00 12.50 491 HIS A CA 1
ATOM 3843 C C . HIS A 1 491 ? 51.611 31.543 -13.101 1.00 12.82 491 HIS A C 1
ATOM 3844 O O . HIS A 1 491 ? 51.144 32.680 -13.012 1.00 14.24 491 HIS A O 1
ATOM 3851 N N . HIS A 1 492 ? 51.658 30.692 -12.068 1.00 12.21 492 HIS A N 1
ATOM 3852 C CA . HIS A 1 492 ? 51.020 30.931 -10.767 1.00 11.32 492 HIS A CA 1
ATOM 3853 C C . HIS A 1 492 ? 49.515 31.215 -10.941 1.00 12.06 492 HIS A C 1
ATOM 3854 O O . HIS A 1 492 ? 48.901 31.938 -10.159 1.00 11.78 492 HIS A O 1
ATOM 3861 N N . ASP A 1 493 ? 48.926 30.596 -11.953 1.00 11.56 493 ASP A N 1
ATOM 3862 C CA . ASP A 1 493 ? 47.508 30.671 -12.238 1.00 13.06 493 ASP A CA 1
ATOM 3863 C C . ASP A 1 493 ? 47.242 29.327 -12.907 1.00 10.88 493 ASP A C 1
ATOM 3864 O O . ASP A 1 493 ? 47.975 29.007 -13.854 1.00 12.48 493 ASP A O 1
ATOM 3869 N N . PRO A 1 494 ? 46.251 28.503 -12.535 1.00 11.09 494 PRO A N 1
ATOM 3870 C CA . PRO A 1 494 ? 46.010 27.174 -13.095 1.00 10.19 494 PRO A CA 1
ATOM 3871 C C . PRO A 1 494 ? 45.371 27.167 -14.474 1.00 10.47 494 PRO A C 1
ATOM 3872 O O . PRO A 1 494 ? 45.211 26.112 -15.068 1.00 11.37 494 PRO A O 1
ATOM 3876 N N . ASN A 1 495 ? 45.030 28.324 -15.054 1.00 12.23 495 ASN A N 1
ATOM 3877 C CA . ASN A 1 495 ? 44.168 28.347 -16.227 1.00 13.44 495 ASN A CA 1
ATOM 3878 C C . ASN A 1 495 ? 44.842 28.618 -17.560 1.00 15.85 495 ASN A C 1
ATOM 3879 O O . ASN A 1 495 ? 44.167 28.988 -18.521 1.00 18.97 495 ASN A O 1
ATOM 3884 N N . VAL A 1 496 ? 46.136 28.427 -17.710 1.00 15.34 496 VAL A N 1
ATOM 3885 C CA . VAL A 1 496 ? 46.784 28.790 -18.948 1.00 16.01 496 VAL A CA 1
ATOM 3886 C C . VAL A 1 496 ? 47.013 27.549 -19.777 1.00 16.23 496 VAL A C 1
ATOM 3887 O O . VAL A 1 496 ? 47.741 26.626 -19.413 1.00 15.78 496 VAL A O 1
ATOM 3891 N N . GLY A 1 497 ? 46.272 27.490 -20.887 1.00 15.74 497 GLY A N 1
ATOM 3892 C CA . GLY A 1 497 ? 46.461 26.450 -21.884 1.00 16.30 497 GLY A CA 1
ATOM 3893 C C . GLY A 1 497 ? 46.109 25.055 -21.409 1.00 16.85 497 GLY A C 1
ATOM 3894 O O . GLY A 1 497 ? 46.721 24.074 -21.841 1.00 16.74 497 GLY A O 1
ATOM 3895 N N . THR A 1 498 ? 45.084 24.919 -20.564 1.00 16.28 498 THR A N 1
ATOM 3896 C CA . THR A 1 498 ? 44.741 23.616 -20.024 1.00 15.45 498 THR A CA 1
ATOM 3897 C C . THR A 1 498 ? 43.691 22.901 -20.858 1.00 16.48 498 THR A C 1
ATOM 3898 O O . THR A 1 498 ? 43.572 21.680 -20.838 1.00 14.72 498 THR A O 1
ATOM 3902 N N . ASN A 1 499 ? 42.871 23.730 -21.519 1.00 18.39 499 ASN A N 1
ATOM 3903 C CA . ASN A 1 499 ? 41.684 23.310 -22.271 1.00 22.00 499 ASN A CA 1
ATOM 3904 C C . ASN A 1 499 ? 40.730 22.614 -21.282 1.00 21.06 499 ASN A C 1
ATOM 3905 O O . ASN A 1 499 ? 40.008 21.650 -21.556 1.00 21.51 499 ASN A O 1
ATOM 3914 N N . LEU A 1 500 ? 40.697 23.165 -20.065 1.00 16.84 500 LEU A N 1
ATOM 3915 C CA . LEU A 1 500 ? 39.818 22.670 -19.012 1.00 15.16 500 LEU A CA 1
ATOM 3916 C C . LEU A 1 500 ? 38.988 23.837 -18.490 1.00 13.69 500 LEU A C 1
ATOM 3917 O O . LEU A 1 500 ? 39.295 24.996 -18.794 1.00 13.14 500 LEU A O 1
ATOM 3922 N N . LEU A 1 501 ? 37.955 23.574 -17.665 1.00 14.23 501 LEU A N 1
ATOM 3923 C CA . LEU A 1 501 ? 37.129 24.627 -17.092 1.00 14.63 501 LEU A CA 1
ATOM 3924 C C . LEU A 1 501 ? 37.926 25.729 -16.394 1.00 15.21 501 LEU A C 1
ATOM 3925 O O . LEU A 1 501 ? 38.883 25.460 -15.665 1.00 15.52 501 LEU A O 1
ATOM 3930 N N . GLN A 1 502 ? 37.582 26.997 -16.613 1.00 14.58 502 GLN A N 1
ATOM 3931 C CA . GLN A 1 502 ? 38.167 28.098 -15.872 1.00 15.38 502 GLN A CA 1
ATOM 3932 C C . GLN A 1 502 ? 37.964 27.871 -14.375 1.00 15.05 502 GLN A C 1
ATOM 3933 O O . GLN A 1 502 ? 36.844 27.696 -13.892 1.00 16.18 502 GLN A O 1
ATOM 3939 N N . TRP A 1 503 ? 39.045 27.822 -13.604 1.00 14.08 503 TRP A N 1
ATOM 3940 C CA . TRP A 1 503 ? 39.011 27.660 -12.152 1.00 11.54 503 TRP A CA 1
ATOM 3941 C C . TRP A 1 503 ? 39.247 29.034 -11.526 1.00 12.35 503 TRP A C 1
ATOM 3942 O O . TRP A 1 503 ? 40.354 29.590 -11.543 1.00 11.68 503 TRP A O 1
ATOM 3953 N N . ASP A 1 504 ? 38.185 29.634 -10.980 1.00 13.35 504 ASP A N 1
ATOM 3954 C CA . ASP A 1 504 ? 38.278 30.966 -10.406 1.00 14.98 504 ASP A CA 1
ATOM 3955 C C . ASP A 1 504 ? 38.966 30.918 -9.057 1.00 14.44 504 ASP A C 1
ATOM 3956 O O . ASP A 1 504 ? 38.758 29.961 -8.297 1.00 13.52 504 ASP A O 1
ATOM 3961 N N . GLN A 1 505 ? 39.772 31.932 -8.754 1.00 14.57 505 GLN A N 1
ATOM 3962 C CA . GLN A 1 505 ? 40.473 31.926 -7.490 1.00 16.22 505 GLN A CA 1
ATOM 3963 C C . GLN A 1 505 ? 39.530 32.134 -6.328 1.00 16.01 505 GLN A C 1
ATOM 3964 O O . GLN A 1 505 ? 38.452 32.732 -6.467 1.00 16.01 505 GLN A O 1
ATOM 3970 N N . TYR A 1 506 ? 39.956 31.614 -5.192 1.00 13.83 506 TYR A N 1
ATOM 3971 C CA . TYR A 1 506 ? 39.241 31.743 -3.943 1.00 14.53 506 TYR A CA 1
ATOM 3972 C C . TYR A 1 506 ? 39.303 33.176 -3.451 1.00 16.15 506 TYR A C 1
ATOM 3973 O O . TYR A 1 506 ? 40.365 33.779 -3.392 1.00 16.26 506 TYR A O 1
ATOM 3982 N N . THR A 1 507 ? 38.178 33.768 -3.064 1.00 16.87 507 THR A N 1
ATOM 3983 C CA . THR A 1 507 ? 38.212 35.113 -2.536 1.00 18.28 507 THR A CA 1
ATOM 3984 C C . THR A 1 507 ? 37.519 34.981 -1.207 1.00 19.17 507 THR A C 1
ATOM 3985 O O . THR A 1 507 ? 36.670 34.095 -1.041 1.00 18.95 507 THR A O 1
ATOM 3989 N N . ASP A 1 508 ? 37.773 35.896 -0.297 1.00 21.06 508 ASP A N 1
ATOM 3990 C CA . ASP A 1 508 ? 37.065 35.879 0.958 1.00 24.77 508 ASP A CA 1
ATOM 3991 C C . ASP A 1 508 ? 35.605 36.238 0.704 1.00 25.33 508 ASP A C 1
ATOM 3992 O O . ASP A 1 508 ? 34.752 35.698 1.400 1.00 26.45 508 ASP A O 1
ATOM 3997 N N . GLU A 1 509 ? 35.289 37.090 -0.290 1.00 25.93 509 GLU A N 1
ATOM 3998 C CA . GLU A 1 509 ? 33.898 37.443 -0.553 1.00 25.76 509 GLU A CA 1
ATOM 3999 C C . GLU A 1 509 ? 33.101 36.271 -1.153 1.00 24.57 509 GLU A C 1
ATOM 4000 O O . GLU A 1 509 ? 32.021 35.966 -0.653 1.00 26.18 509 GLU A O 1
ATOM 4006 N N . GLY A 1 510 ? 33.552 35.612 -2.233 1.00 20.98 510 GLY A N 1
ATOM 4007 C CA . GLY A 1 510 ? 32.787 34.517 -2.823 1.00 19.43 510 GLY A CA 1
ATOM 4008 C C . GLY A 1 510 ? 33.149 33.088 -2.460 1.00 18.65 510 GLY A C 1
ATOM 4009 O O . GLY A 1 510 ? 32.392 32.180 -2.801 1.00 17.92 510 GLY A O 1
ATOM 4010 N N . LYS A 1 511 ? 34.292 32.803 -1.812 1.00 17.56 511 LYS A N 1
ATOM 4011 C CA . LYS A 1 511 ? 34.717 31.446 -1.459 1.00 16.80 511 LYS A CA 1
ATOM 4012 C C . LYS A 1 511 ? 34.634 30.394 -2.576 1.00 14.95 511 LYS A C 1
ATOM 4013 O O . LYS A 1 511 ? 34.243 29.237 -2.406 1.00 14.51 511 LYS A O 1
ATOM 4019 N N . GLU A 1 512 ? 35.136 30.801 -3.729 1.00 13.28 512 GLU A N 1
ATOM 4020 C CA . GLU A 1 512 ? 35.072 29.999 -4.943 1.00 13.13 512 GLU A CA 1
ATOM 4021 C C . GLU A 1 512 ? 35.923 28.753 -4.807 1.00 12.27 512 GLU A C 1
ATOM 4022 O O . GLU A 1 512 ? 37.042 28.857 -4.284 1.00 12.19 512 GLU A O 1
ATOM 4028 N N . MET A 1 513 ? 35.433 27.645 -5.335 1.00 10.95 513 MET A N 1
ATOM 4029 C CA . MET A 1 513 ? 36.072 26.349 -5.214 1.00 11.72 513 MET A CA 1
ATOM 4030 C C . MET A 1 513 ? 35.807 25.530 -6.457 1.00 12.80 513 MET A C 1
ATOM 4031 O O . MET A 1 513 ? 34.664 25.503 -6.941 1.00 11.22 513 MET A O 1
ATOM 4036 N N . LEU A 1 514 ? 36.820 24.863 -7.007 1.00 10.57 514 LEU A N 1
ATOM 4037 C CA . LEU A 1 514 ? 36.579 23.944 -8.103 1.00 12.39 514 LEU A CA 1
ATOM 4038 C C . LEU A 1 514 ? 36.086 22.574 -7.621 1.00 13.19 514 LEU A C 1
ATOM 4039 O O . LEU A 1 514 ? 36.611 22.039 -6.634 1.00 13.29 514 LEU A O 1
ATOM 4044 N N . GLU A 1 515 ? 35.072 21.972 -8.245 1.00 10.39 515 GLU A N 1
ATOM 4045 C CA . GLU A 1 515 ? 34.678 20.609 -7.916 1.00 11.10 515 GLU A CA 1
ATOM 4046 C C . GLU A 1 515 ? 35.090 19.727 -9.088 1.00 10.49 515 GLU A C 1
ATOM 4047 O O . GLU A 1 515 ? 34.649 19.896 -10.240 1.00 10.22 515 GLU A O 1
ATOM 4053 N N . ILE A 1 516 ? 35.975 18.748 -8.837 1.00 11.96 516 ILE A N 1
ATOM 4054 C CA . ILE A 1 516 ? 36.556 17.890 -9.867 1.00 10.78 516 ILE A CA 1
ATOM 4055 C C . ILE A 1 516 ? 35.790 16.586 -9.950 1.00 10.87 516 ILE A C 1
ATOM 4056 O O . ILE A 1 516 ? 35.604 15.909 -8.924 1.00 11.87 516 ILE A O 1
ATOM 4061 N N . HIS A 1 517 ? 35.278 16.238 -11.139 1.00 12.79 517 HIS A N 1
ATOM 4062 C CA . HIS A 1 517 ? 34.563 14.981 -11.354 1.00 16.14 517 HIS A CA 1
ATOM 4063 C C . HIS A 1 517 ? 35.413 14.107 -12.258 1.00 17.15 517 HIS A C 1
ATOM 4064 O O . HIS A 1 517 ? 36.509 14.507 -12.625 1.00 16.77 517 HIS A O 1
ATOM 4071 N N . MET A 1 518 ? 34.936 12.922 -12.623 1.00 18.68 518 MET A N 1
ATOM 4072 C CA . MET A 1 518 ? 35.664 11.987 -13.440 1.00 21.48 518 MET A CA 1
ATOM 4073 C C . MET A 1 518 ? 36.000 12.553 -14.810 1.00 23.75 518 MET A C 1
ATOM 4074 O O . MET A 1 518 ? 37.125 12.385 -15.281 1.00 24.77 518 MET A O 1
ATOM 4079 N N . THR A 1 519 ? 35.063 13.227 -15.469 1.00 26.07 519 THR A N 1
ATOM 4080 C CA . THR A 1 519 ? 35.331 13.723 -16.807 1.00 29.37 519 THR A CA 1
ATOM 4081 C C . THR A 1 519 ? 35.159 15.212 -16.984 1.00 29.66 519 THR A C 1
ATOM 4082 O O . THR A 1 519 ? 35.610 15.765 -17.988 1.00 32.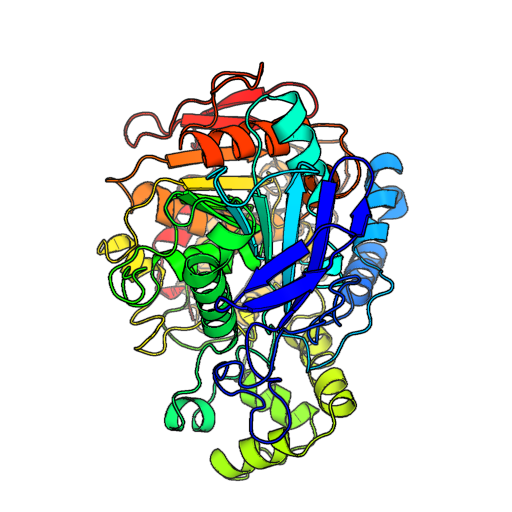58 519 THR A O 1
ATOM 4086 N N . ASP A 1 520 ? 34.557 15.910 -16.032 1.00 28.56 520 ASP A N 1
ATOM 4087 C CA . ASP A 1 520 ? 34.251 17.315 -16.202 1.00 27.53 520 ASP A CA 1
ATOM 4088 C C . ASP A 1 520 ? 34.432 17.950 -14.836 1.00 23.78 520 ASP A C 1
ATOM 4089 O O . ASP A 1 520 ? 34.487 17.263 -13.799 1.00 24.29 520 ASP A O 1
ATOM 4094 N N . ASN A 1 521 ? 34.494 19.261 -14.780 1.00 18.78 521 ASN A N 1
ATOM 4095 C CA . ASN A 1 521 ? 34.662 19.963 -13.524 1.00 16.08 521 ASN A CA 1
ATOM 4096 C C . ASN A 1 521 ? 33.592 21.004 -13.497 1.00 16.00 521 ASN A C 1
ATOM 4097 O O . ASN A 1 521 ? 33.049 21.343 -14.557 1.00 15.26 521 ASN A O 1
ATOM 4102 N N . VAL A 1 522 ? 33.255 21.533 -12.331 1.00 14.85 522 VAL A N 1
ATOM 4103 C CA . VAL A 1 522 ? 32.243 22.568 -12.231 1.00 14.90 522 VAL A CA 1
ATOM 4104 C C . VAL A 1 522 ? 32.644 23.500 -11.102 1.00 13.39 522 VAL A C 1
ATOM 4105 O O . VAL A 1 522 ? 33.290 23.038 -10.161 1.00 14.77 522 VAL A O 1
ATOM 4109 N N . MET A 1 523 ? 32.339 24.785 -11.128 1.00 11.91 523 MET A N 1
ATOM 4110 C CA . MET A 1 523 ? 32.694 25.653 -10.026 1.00 12.94 523 MET A CA 1
ATOM 4111 C C . MET A 1 523 ? 31.619 25.545 -8.948 1.00 14.80 523 MET A C 1
ATOM 4112 O O . MET A 1 523 ? 30.441 25.370 -9.277 1.00 16.01 523 MET A O 1
ATOM 4117 N N . ARG A 1 524 ? 31.992 25.644 -7.691 1.00 13.88 524 ARG A N 1
ATOM 4118 C CA . ARG A 1 524 ? 31.070 25.597 -6.571 1.00 14.39 524 ARG A CA 1
ATOM 4119 C C . ARG A 1 524 ? 31.592 26.575 -5.521 1.00 15.59 524 ARG A C 1
ATOM 4120 O O . ARG A 1 524 ? 32.422 27.445 -5.861 1.00 15.71 524 ARG A O 1
ATOM 4128 N N . THR A 1 525 ? 31.139 26.533 -4.265 1.00 15.40 525 THR A N 1
ATOM 4129 C CA . THR A 1 525 ? 31.704 27.392 -3.258 1.00 16.69 525 THR A CA 1
ATOM 4130 C C . THR A 1 525 ? 32.034 26.512 -2.066 1.00 15.53 525 THR A C 1
ATOM 4131 O O . THR A 1 525 ? 31.455 25.437 -1.851 1.00 14.49 525 THR A O 1
ATOM 4135 N N . ASP A 1 526 ? 32.992 26.944 -1.253 1.00 12.99 526 ASP A N 1
ATOM 4136 C CA . ASP A 1 526 ? 33.416 26.164 -0.097 1.00 14.03 526 ASP A CA 1
ATOM 4137 C C . ASP A 1 526 ? 32.495 26.497 1.081 1.00 14.68 526 ASP A C 1
ATOM 4138 O O . ASP A 1 526 ? 32.866 27.174 2.050 1.00 14.68 526 ASP A O 1
ATOM 4143 N N . ASP A 1 527 ? 31.288 25.947 1.005 1.00 16.03 527 ASP A N 1
ATOM 4144 C CA . ASP A 1 527 ? 30.230 26.330 1.922 1.00 17.80 527 ASP A CA 1
ATOM 4145 C C . ASP A 1 527 ? 29.660 25.209 2.768 1.00 17.67 527 ASP A C 1
ATOM 4146 O O . ASP A 1 527 ? 28.647 25.374 3.453 1.00 19.83 527 ASP A O 1
ATOM 4151 N N . TYR A 1 528 ? 30.211 24.022 2.708 1.00 14.99 528 TYR A N 1
ATOM 4152 C CA . TYR A 1 528 ? 29.619 22.901 3.407 1.00 14.48 528 TYR A CA 1
ATOM 4153 C C . TYR A 1 528 ? 30.083 22.762 4.859 1.00 15.77 528 TYR A C 1
ATOM 4154 O O . TYR A 1 528 ? 31.199 23.180 5.193 1.00 14.71 528 TYR A O 1
ATOM 4163 N N . ARG A 1 529 ? 29.234 22.153 5.699 1.00 14.43 529 ARG A N 1
ATOM 4164 C CA . ARG A 1 529 ? 29.501 21.868 7.109 1.00 15.04 529 ARG A CA 1
ATOM 4165 C C . ARG A 1 529 ? 30.253 22.972 7.829 1.00 15.89 529 ARG A C 1
ATOM 4166 O O . ARG A 1 529 ? 31.235 22.760 8.555 1.00 17.42 529 ARG A O 1
ATOM 4174 N N . ILE A 1 530 ? 29.739 24.200 7.679 1.00 16.86 530 ILE A N 1
ATOM 4175 C CA . ILE A 1 530 ? 30.423 25.369 8.215 1.00 17.82 530 ILE A CA 1
ATOM 4176 C C . ILE A 1 530 ? 30.508 25.306 9.735 1.00 19.34 530 ILE A C 1
ATOM 4177 O O . ILE A 1 530 ? 31.599 25.543 10.265 1.00 19.06 530 ILE A O 1
ATOM 4186 N N . GLU A 1 531 ? 29.440 24.971 10.457 1.00 20.78 531 GLU A N 1
ATOM 4187 C CA . GLU A 1 531 ? 29.490 24.970 11.915 1.00 21.72 531 GLU A CA 1
ATOM 4188 C C . GLU A 1 531 ? 30.460 23.922 12.470 1.00 18.57 531 GLU A C 1
ATOM 4189 O O . GLU A 1 531 ? 31.283 24.212 13.355 1.00 18.45 531 GLU A O 1
ATOM 4195 N N . GLY A 1 532 ? 30.391 22.720 11.910 1.00 15.12 532 GLY A N 1
ATOM 4196 C CA . GLY A 1 532 ? 31.211 21.608 12.359 1.00 14.38 532 GLY A CA 1
ATOM 4197 C C . GLY A 1 532 ? 32.686 21.894 12.091 1.00 15.36 532 GLY A C 1
ATOM 4198 O O . GLY A 1 532 ? 33.515 21.816 13.015 1.00 14.71 532 GLY A O 1
ATOM 4199 N N . ILE A 1 533 ? 33.028 22.292 10.853 1.00 13.27 533 ILE A N 1
ATOM 4200 C CA . ILE A 1 533 ? 34.433 22.558 10.537 1.00 12.38 533 ILE A CA 1
ATOM 4201 C C . ILE A 1 533 ? 34.975 23.778 11.264 1.00 14.64 533 ILE A C 1
ATOM 4202 O O . ILE A 1 533 ? 36.106 23.766 11.761 1.00 15.11 533 ILE A O 1
ATOM 4207 N N . SER A 1 534 ? 34.171 24.827 11.393 1.00 14.52 534 SER A N 1
ATOM 4208 C CA . SER A 1 534 ? 34.576 26.035 12.087 1.00 17.55 534 SER A CA 1
ATOM 4209 C C . SER A 1 534 ? 34.950 25.742 13.540 1.00 16.50 534 SER A C 1
ATOM 4210 O O . SER A 1 534 ? 35.977 26.203 14.048 1.00 16.28 534 SER A O 1
ATOM 4213 N N . ASN A 1 535 ? 34.186 24.876 14.206 1.00 16.47 535 ASN A N 1
ATOM 4214 C CA . ASN A 1 535 ? 34.476 24.540 15.587 1.00 15.66 535 ASN A CA 1
ATOM 4215 C C . ASN A 1 535 ? 35.839 23.865 15.692 1.00 16.50 535 ASN A C 1
ATOM 4216 O O . ASN A 1 535 ? 36.607 24.158 16.607 1.00 17.17 535 ASN A O 1
ATOM 4221 N N . PHE A 1 536 ? 36.213 23.026 14.727 1.00 15.53 536 PHE A N 1
ATOM 4222 C CA . PHE A 1 536 ? 37.526 22.390 14.745 1.00 16.26 536 PHE A CA 1
ATOM 4223 C C . PHE A 1 536 ? 38.607 23.444 14.520 1.00 17.64 536 PHE A C 1
ATOM 4224 O O . PHE A 1 536 ? 39.655 23.396 15.166 1.00 19.99 536 PHE A O 1
ATOM 4232 N N . GLU A 1 537 ? 38.333 24.449 13.682 1.00 18.86 537 GLU A N 1
ATOM 4233 C CA . GLU A 1 537 ? 39.282 25.518 13.434 1.00 20.76 537 GLU A CA 1
ATOM 4234 C C . GLU A 1 537 ? 39.585 26.324 14.680 1.00 23.35 537 GLU A C 1
ATOM 4235 O O . GLU A 1 537 ? 40.720 26.762 14.883 1.00 24.64 537 GLU A O 1
ATOM 4241 N N . THR A 1 538 ? 38.582 26.556 15.528 1.00 24.96 538 THR A N 1
ATOM 4242 C CA . THR A 1 538 ? 38.741 27.438 16.673 1.00 25.95 538 THR A CA 1
ATOM 4243 C C . THR A 1 538 ? 38.839 26.851 18.072 1.00 26.61 538 THR A C 1
ATOM 4244 O O . THR A 1 538 ? 39.265 27.540 19.008 1.00 28.19 538 THR A O 1
ATOM 4248 N N . ASP A 1 539 ? 38.420 25.618 18.319 1.00 26.48 539 ASP A N 1
ATOM 4249 C CA . ASP A 1 539 ? 38.483 25.119 19.671 1.00 26.44 539 ASP A CA 1
ATOM 4250 C C . ASP A 1 539 ? 39.847 24.573 20.043 1.00 26.76 539 ASP A C 1
ATOM 4251 O O . ASP A 1 539 ? 40.094 23.363 19.999 1.00 26.47 539 ASP A O 1
ATOM 4256 N N . VAL A 1 540 ? 40.661 25.482 20.581 1.00 27.60 540 VAL A N 1
ATOM 4257 C CA . VAL A 1 540 ? 41.985 25.115 21.088 1.00 29.56 540 VAL A CA 1
ATOM 4258 C C . VAL A 1 540 ? 41.959 24.022 22.150 1.00 29.96 540 VAL A C 1
ATOM 4259 O O . VAL A 1 540 ? 42.907 23.228 22.239 1.00 31.59 540 VAL A O 1
ATOM 4263 N N . ASN A 1 541 ? 40.878 23.928 22.935 1.00 29.35 541 ASN A N 1
ATOM 4264 C CA . ASN A 1 541 ? 40.799 22.933 24.000 1.00 30.56 541 ASN A CA 1
ATOM 4265 C C . ASN A 1 541 ? 40.643 21.502 23.533 1.00 29.67 541 ASN A C 1
ATOM 4266 O O . ASN A 1 541 ? 40.574 20.573 24.342 1.00 29.10 541 ASN A O 1
ATOM 4271 N N . LEU A 1 542 ? 40.520 21.301 22.224 1.00 29.38 542 LEU A N 1
ATOM 4272 C CA . LEU A 1 542 ? 40.506 19.963 21.664 1.00 30.54 542 LEU A CA 1
ATOM 4273 C C . LEU A 1 542 ? 41.908 19.411 21.553 1.00 32.87 542 LEU A C 1
ATOM 4274 O O . LEU A 1 542 ? 42.164 18.202 21.578 1.00 33.86 542 LEU A O 1
ATOM 4279 N N . TYR A 1 543 ? 42.847 20.333 21.427 1.00 35.13 543 TYR A N 1
ATOM 4280 C CA . TYR A 1 543 ? 44.146 19.888 21.059 1.00 38.11 543 TYR A CA 1
ATOM 4281 C C . TYR A 1 543 ? 45.140 19.993 22.172 1.00 42.35 543 TYR A C 1
ATOM 4282 O O . TYR A 1 543 ? 45.331 20.918 22.972 1.00 45.00 543 TYR A O 1
ATOM 4291 N N . GLY A 1 544 ? 45.640 18.792 22.061 1.00 45.52 544 GLY A N 1
ATOM 4292 C CA . GLY A 1 544 ? 46.741 18.240 22.801 1.00 49.08 544 GLY A CA 1
ATOM 4293 C C . GLY A 1 544 ? 46.999 16.972 21.966 1.00 51.56 544 GLY A C 1
ATOM 4294 O O . GLY A 1 544 ? 47.031 17.093 20.736 1.00 52.59 544 GLY A O 1
#

B-factor: mean 18.18, std 9.37, range [4.37, 52.59]

Nearest PDB structures (foldseek):
  1thg-assembly1_A  TM=1.002E+00  e=0.000E+00  Geotrichum candidum
  1llf-assembly1_B  TM=9.008E-01  e=1.520E-65  Limtongozyma cylindracea
  1gz7-assembly4_D  TM=9.301E-01  e=1.916E-63  Diutina rugosa
  4be4-assembly1_A  TM=8.966E-01  e=1.144E-59  Ophiostoma piceae
  4upd-assembly1_A  TM=8.824E-01  e=1.171E-58  Ophiostoma piceae

Organism: Geotrichum candidum (NCBI:txid1173061)

Sequence (543 aa):
APTAVLNGNEVISGVLEGKVDTFKGIPFADPPLNDLRFKHPQPFTGSYQGLKANDFSPACMQLDPGNSLTLLDKALGLAKVIPEEFRGPLYDMAKGTVSMNEDCLYLNVFRPAGTKPDAKLPVMVWIYGGAFVYGSSAAYPGNSYVKESINMGQPVVFVSINYRTGPFGFLLGGGDAITAEGNTNAGLHDQRKGLEWVSDNIANFGGDPDKVMIFGESAGAMSVAHQLIAYGGDNTYNGKKLFHSAILQSGGPLPYHDSSSVGPDISYNRFAQYAGCDTSASANDTLECLRSKSSSVLHDAQNNSYDLKDLFGLLPQFLGFGPRPDGNIIPDAAYELFRSGRYAKVPYISGNQEDEGTAFAPVALNATTTPHVKKWLQYIFFYDASEASIDRVLSLYPQTLSVGSPFRTGILNALTPQFKRVAAILSDMLFQSPRRVMLSATKDVNRWTYLSTHLHNLVPFLGTFHGNELIFQFNVNIGPANSYLRYFISFANHHDPNVGTNLLQWDQYTDEGKEMLEIHMTDNVMRTDDYRIEGISNFETDVNLYG

CATH classification: 3.40.50.1820

InterPro domains:
  IPR002018 Carboxylesterase, type B [PF00135] (26-540)
  IPR019819 Carboxylesterase type B, conserved site [PS00941] (122-132)
  IPR019826 Carboxylesterase type B, active site [PS00122] (223-238)
  IPR029058 Alpha/Beta hydrolase fold [G3DSA:3.40.50.1820] (23-563)
  IPR029058 Alpha/Beta hydrolase fold [SSF53474] (30-554)
  IPR050309 Type-B Carboxylesterase/Lipase [PTHR11559] (26-540)

Secondary structure (DSSP, 8-state):
--EEEETTTEEEE-EEETTEEEEEEEE-S----GGGTTSPPPPP-S--TTEE-BS--PBPS---HHHHHHHHHHHH-HHHHS-HHHHHHHHHHT--S--B-S---EEEEEEETT--TT--EEEEEEE---TT--SGGGG--SHHHHHHHHHTT---EEEEE----HHHHH--SHHHHHHT-TTHHHHHHHHHHHHHHHHGGGGTEEEEEEEEEEETHHHHHHHHHHHGGGT--EETTEES-SEEEEES------SSS--SSSS-HHHHHHHHHT--TTS-HHHHHHHHHHS-HHHHHHHHHHIIIIISTTTS-GGGTS-----SSSS-S-HHHHHHTT-S----EEEEEETBTTTTTGGGGTT--SHHHHHHHHHHHTTT--HHHHHHHHHHS-S-GGGSSSTT-TTTT-SSSSHHHHHHHHHIIIIIHHHHHHHHH-TTS-EEEEEE-TTTTTSTTTSSBTTTTHHHHHT---TTHHHHHHHHHHHHHHSSTTSS--S---PPP-TTT-EEEEE-SS-EEEEES-TTHHHHHHHHH-GGG--

Radius of gyration: 22.12 Å; Cα contacts (8 Å, |Δi|>4): 1252; chains: 1; bounding box: 62×46×58 Å

Foldseek 3Di:
DCWFDDPVHAIEAEDCDPQKTKQAFAALFPQCAQVNFLFATHGDPDGNHHHHRYAHAAAEQDDQLCLLVVLLCVLPNQVVFAPPVLSVLLVVQRDDDGHYDSRHFGKMKMWGHPQALQQAAQEEEEFEQASRGDTQCNSFDCVVLQVVCVVLVRGHMYMYTHFHAFCRQAVDDDVCLVVVGHRNRLSSVLSVLVCCLRGVSSVNHRQQQYEYEYEDLRLLSVQLCFCFQLRPQADPRHHSHAEYEREQAFHDLAFFQAAFFDDQLNLQLLVQLPHDSVDDRNRSVVVVSPGDPVSSSRSRVCCCCPGVVVFNRSCRRGNDYCSCHRRNGRSLVSLQVVSTHQHEYEYEYEQQAQLSVLSVLVVDADPVSVLVNLCRGFVQFDSVLSVVLPVLQDLQQQPFPVHNPHNFQCSHSCSRSRSRLCCQLGGVLSVVSNVVSNQPHWYAYAYEQACAPSGRRQGRYGNSCSCCCRNPVAFQNLQVSQLVSVCSRPVGSPPSSPADHGDIAHPVFQWYWYHYRPHIDIDHPDPSCVSNVSSNPDSSSHD